Protein AF-0000000068648979 (afdb_homodimer)

InterPro domains:
  IPR001090 Ephrin, ligand binding domain [PF01404] (12-189)
  IPR001090 Ephrin, ligand binding domain [PS51550] (11-194)
  IPR001090 Ephrin, ligand binding domain [SM00615] (11-189)
  IPR001426 Tyrosine-protein kinase, receptor class V, conserved site [PS00790] (170-190)
  IPR001426 Tyrosine-protein kinase, receptor class V, conserved site [PS00791] (233-253)
  IPR008979 Galactose-binding-like domain superfamily [SSF49785] (12-187)
  IPR050449 Ephrin receptor tyrosine kinases [PTHR46877] (9-258)
  IPR061283 Ephrin, cysteine rich domain [PF25599] (190-248)

Nearest PDB structures (foldseek):
  7s7k-assembly1_A  TM=9.067E-01  e=2.782E-38  Mus musculus
  4m4r-assembly3_E  TM=9.463E-01  e=8.705E-34  Homo sapiens
  2x11-assembly1_A  TM=9.143E-01  e=2.874E-29  Homo sapiens
  3mx0-assembly2_C  TM=9.152E-01  e=5.006E-28  Homo sapiens
  8tv5-assembly1_F  TM=8.967E-01  e=1.321E-27  Homo sapiens

Secondary structure (DSSP, 8-state):
------SGGGEEEEEE-TT--S----EEESTTSSEEEEEE-TT--EEEEEEEE-TTSSS--EEEE---EE-TT-SSEEEEEEEEEB-GGGSTT--S--BSEEEEEEEEESSPPPTTS-HHHHHTS-PEEEEEEE-S--B-TTTTTT-----EEEEEEE----SSEEEEEEEESSBEEEEEEEEEEEEEEPPEEETTEEE--EE--SSTT--EEEE-EEPTTEEEEEEEEEEEE-TTS-EEEEEEEEEEPTTEEEETTTEEEE-------/------SGGGEEEEEE-TT--S----EEESTTSSEEEEEE-TT--EEEEEEEE-TTSSS--EEEE---EE-TT-SSEEEEEEEEEB-GGGSTT-SS--BSEEEEEEEEESSPPPTTS-HHHHHTS-PEEEEEEE-S--B-TT--TT-----EEEEEEE----SSEEEEEEEESSBEEEEEEEEEEEEEEPPEEETTEEE--EE--SSTT--EEEE-EEPTTEEEEEEEEEEEE-TTS-EEEEEEEEEEPTTEEEETTTEEEE-------

Foldseek 3Di:
DPCPDPLVPWKDWQDKQLQAQDDQPKDKPPPLAKDWDWDQDLVGHTGIWIWGAPQLDEFAKMKIKGWWTFPVPAQKKKKKWKKAFADPVQDPPRVYDEDQKKWKWKAADQDTDPPVPDPVCVVPGPTDTQDIDGFPDHAHVPPPVVRNRPMGIDMTMAGRHDHRTMMMMMIDRHTGMMTNMMIMMFTWAPWDAAQQWIWHIGGEDNDQADWDKTFTDHHPQKDWDFDDFIWIQGNSRDTDDTGGHIDGHPQWDDDPRHDTHGPPPPPPD/DPCPDDLVPWKDWQDKQLQAQDDQPKDKPPPLAKDWDWDADLVGHTGIWIWGAPQQDEFAKMKIKGWWTFPVPAQKKKKKWKKAFADPVQDPPRVYDEDQKKWKWKAADQDTDDPVPDPVCVVPGPTDTQDIDGFPDHAHPPPPVPRNRPMGIDMTMAGRHDHRTMMMMMIDRHTGMMTNMMIMIFTWAPWDAAQQWIWHIGGEDNDQADWDKTFTDHHPQKDWDFDDFIWIQGNSRDTDDTGGHIDGHPQWDDDPRHDTHGPPPPPPD

Radius of gyration: 28.58 Å; Cα contacts (8 Å, |Δi|>4): 1339; chains: 2; bounding box: 66×100×92 Å

Structure (mmCIF, N/CA/C/O backbone):
data_AF-0000000068648979-model_v1
#
loop_
_entity.id
_entity.type
_entity.pdbx_description
1 polymer 'receptor protein-tyrosine kinase'
#
loop_
_atom_site.group_PDB
_atom_site.id
_atom_site.type_symbol
_atom_site.label_atom_id
_atom_site.label_alt_id
_atom_site.label_comp_id
_atom_site.label_asym_id
_atom_site.label_entity_id
_atom_site.label_seq_id
_atom_site.pdbx_PDB_ins_code
_atom_site.Cartn_x
_atom_site.Cartn_y
_atom_site.Cartn_z
_atom_site.occupancy
_atom_site.B_iso_or_equiv
_atom_site.auth_seq_id
_atom_site.auth_comp_id
_atom_site.auth_asym_id
_atom_site.auth_atom_id
_atom_site.pdbx_PDB_model_num
ATOM 1 N N . MET A 1 1 ? -7.938 28.188 -10.445 1 19.92 1 MET A N 1
ATOM 2 C CA . MET A 1 1 ? -6.633 27.812 -10.969 1 19.92 1 MET A CA 1
ATOM 3 C C . MET A 1 1 ? -5.914 26.875 -10 1 19.92 1 MET A C 1
ATOM 5 O O . MET A 1 1 ? -5.215 27.328 -9.094 1 19.92 1 MET A O 1
ATOM 9 N N . GLU A 1 2 ? -6.543 25.938 -9.367 1 26.5 2 GLU A N 1
ATOM 10 C CA . GLU A 1 2 ? -6.125 24.953 -8.367 1 26.5 2 GLU A CA 1
ATOM 11 C C . GLU A 1 2 ? -4.828 24.266 -8.781 1 26.5 2 GLU A C 1
ATOM 13 O O . GLU A 1 2 ? -4.734 23.719 -9.883 1 26.5 2 GLU A O 1
ATOM 18 N N . LEU A 1 3 ? -3.648 24.703 -8.344 1 27.62 3 LEU A N 1
ATOM 19 C CA . LEU A 1 3 ? -2.305 24.312 -8.742 1 27.62 3 LEU A CA 1
ATOM 20 C C . LEU A 1 3 ? -2.18 22.781 -8.789 1 27.62 3 LEU A C 1
ATOM 22 O O . LEU A 1 3 ? -2.277 22.125 -7.758 1 27.62 3 LEU A O 1
ATOM 26 N N . THR A 1 4 ? -2.705 22.047 -9.688 1 34.66 4 THR A N 1
ATOM 27 C CA . THR A 1 4 ? -2.322 20.734 -10.18 1 34.66 4 THR A CA 1
ATOM 28 C C . THR A 1 4 ? -0.805 20.578 -10.18 1 34.66 4 THR A C 1
ATOM 30 O O . THR A 1 4 ? -0.153 20.781 -11.203 1 34.66 4 THR A O 1
ATOM 33 N N . ILE A 1 5 ? -0.007 21.172 -9.391 1 35.19 5 ILE A N 1
ATOM 34 C CA . ILE A 1 5 ? 1.451 21.156 -9.344 1 35.19 5 ILE A CA 1
ATOM 35 C C . ILE A 1 5 ? 1.965 19.766 -9.656 1 35.19 5 ILE A C 1
ATOM 37 O O . ILE A 1 5 ? 1.222 18.781 -9.547 1 35.19 5 ILE A O 1
ATOM 41 N N . SER A 1 6 ? 3.518 19.328 -9.312 1 39.69 6 SER A N 1
ATOM 42 C CA . SER A 1 6 ? 4.711 18.625 -9.766 1 39.69 6 SER A CA 1
ATOM 43 C C . SER A 1 6 ? 4.621 17.125 -9.453 1 39.69 6 SER A C 1
ATOM 45 O O . SER A 1 6 ? 4.922 16.703 -8.336 1 39.69 6 SER A O 1
ATOM 47 N N . ASP A 1 7 ? 3.697 16.469 -9.703 1 45.94 7 ASP A N 1
ATOM 48 C CA . ASP A 1 7 ? 3.867 15.031 -9.578 1 45.94 7 ASP A CA 1
ATOM 49 C C . ASP A 1 7 ? 5.32 14.625 -9.828 1 45.94 7 ASP A C 1
ATOM 51 O O . ASP A 1 7 ? 5.844 13.727 -9.164 1 45.94 7 ASP A O 1
ATOM 55 N N . VAL A 1 8 ? 5.953 15.117 -10.945 1 50.81 8 VAL A N 1
ATOM 56 C CA . VAL A 1 8 ? 7.285 14.773 -11.438 1 50.81 8 VAL A CA 1
ATOM 57 C C . VAL A 1 8 ? 8.328 15.102 -10.367 1 50.81 8 VAL A C 1
ATOM 59 O O . VAL A 1 8 ? 9.312 14.383 -10.211 1 50.81 8 VAL A O 1
ATOM 62 N N . LYS A 1 9 ? 7.957 16.156 -9.406 1 61.62 9 LYS A N 1
ATOM 63 C CA . LYS A 1 9 ? 9.023 16.734 -8.586 1 61.62 9 LYS A CA 1
ATOM 64 C C . LYS A 1 9 ? 9.172 15.984 -7.27 1 61.62 9 LYS A C 1
ATOM 66 O O . LYS A 1 9 ? 10.195 16.109 -6.59 1 61.62 9 LYS A O 1
ATOM 71 N N . ALA A 1 10 ? 8.43 14.844 -7.137 1 87.62 10 ALA A N 1
ATOM 72 C CA . ALA A 1 10 ? 8.547 14.281 -5.793 1 87.62 10 ALA A CA 1
ATOM 73 C C . ALA A 1 10 ? 9.32 12.969 -5.82 1 87.62 10 ALA A C 1
ATOM 75 O O . ALA A 1 10 ? 9.773 12.484 -4.777 1 87.62 10 ALA A O 1
ATOM 76 N N . LYS A 1 11 ? 9.641 12.586 -7.035 1 95.06 11 LYS A N 1
ATOM 77 C CA . LYS A 1 11 ? 10.297 11.281 -7.082 1 95.06 11 LYS A CA 1
ATOM 78 C C . LYS A 1 11 ? 11.758 11.414 -7.5 1 95.06 11 LYS A C 1
ATOM 80 O O . LYS A 1 11 ? 12.078 12.172 -8.422 1 95.06 11 LYS A O 1
ATOM 85 N N . GLU A 1 12 ? 12.602 10.773 -6.801 1 96.38 12 GLU A N 1
ATOM 86 C CA . GLU A 1 12 ? 14.008 10.672 -7.18 1 96.38 12 GLU A CA 1
ATOM 87 C C . GLU A 1 12 ? 14.398 9.227 -7.453 1 96.38 12 GLU A C 1
ATOM 89 O O . GLU A 1 12 ? 14.336 8.375 -6.562 1 96.38 12 GLU A O 1
ATOM 94 N N . THR A 1 13 ? 14.859 8.992 -8.633 1 97.69 13 THR A N 1
ATOM 95 C CA . THR A 1 13 ? 15.219 7.641 -9.055 1 97.69 13 THR A CA 1
ATOM 96 C C . THR A 1 13 ? 16.656 7.324 -8.68 1 97.69 13 THR A C 1
ATOM 98 O O . THR A 1 13 ? 17.562 8.125 -8.93 1 97.69 13 THR A O 1
ATOM 101 N N . VAL A 1 14 ? 16.859 6.148 -8.102 1 97.88 14 VAL A N 1
ATOM 102 C CA . VAL A 1 14 ? 18.219 5.797 -7.68 1 97.88 14 VAL A CA 1
ATOM 103 C C . VAL A 1 14 ? 18.719 4.605 -8.492 1 97.88 14 VAL A C 1
ATOM 105 O O . VAL A 1 14 ? 19.922 4.312 -8.508 1 97.88 14 VAL A O 1
ATOM 108 N N . MET A 1 15 ? 17.875 3.883 -9.18 1 98 15 MET A N 1
ATOM 109 C CA . MET A 1 15 ? 18.188 2.857 -10.164 1 98 15 MET A CA 1
ATOM 110 C C . MET A 1 15 ? 17.109 2.777 -11.234 1 98 15 MET A C 1
ATOM 112 O O . MET A 1 15 ? 15.914 2.818 -10.922 1 98 15 MET A O 1
ATOM 116 N N . ASP A 1 16 ? 17.531 2.729 -12.492 1 97.62 16 ASP A N 1
ATOM 117 C CA . ASP A 1 16 ? 16.594 2.717 -13.602 1 97.62 16 ASP A CA 1
ATOM 118 C C . ASP A 1 16 ? 17.125 1.91 -14.781 1 97.62 16 ASP A C 1
ATOM 120 O O . ASP A 1 16 ? 18.109 2.307 -15.406 1 97.62 16 ASP A O 1
ATOM 124 N N . THR A 1 17 ? 16.484 0.844 -15.055 1 97.12 17 THR A N 1
ATOM 125 C CA . THR A 1 17 ? 16.938 0.034 -16.172 1 97.12 17 THR A CA 1
ATOM 126 C C . THR A 1 17 ? 15.969 0.132 -17.344 1 97.12 17 THR A C 1
ATOM 128 O O . THR A 1 17 ? 16.078 -0.614 -18.328 1 97.12 17 THR A O 1
ATOM 131 N N . ARG A 1 18 ? 15.016 1.011 -17.422 1 95.31 18 ARG A N 1
ATOM 132 C CA . ARG A 1 18 ? 13.938 1.104 -18.406 1 95.31 18 ARG A CA 1
ATOM 133 C C . ARG A 1 18 ? 14.492 1.393 -19.797 1 95.31 18 ARG A C 1
ATOM 135 O O . ARG A 1 18 ? 13.922 0.969 -20.797 1 95.31 18 ARG A O 1
ATOM 142 N N . THR A 1 19 ? 15.633 2.02 -19.781 1 93.88 19 THR A N 1
ATOM 143 C CA . THR A 1 19 ? 16.188 2.383 -21.078 1 93.88 19 THR A CA 1
ATOM 144 C C . THR A 1 19 ? 17.625 1.865 -21.219 1 93.88 19 THR A C 1
ATOM 146 O O . THR A 1 19 ? 18.375 2.32 -22.078 1 93.88 19 THR A O 1
ATOM 149 N N . ALA A 1 20 ? 17.969 1.005 -20.312 1 94.25 20 ALA A N 1
ATOM 150 C CA . ALA A 1 20 ? 19.344 0.504 -20.344 1 94.25 20 ALA A CA 1
ATOM 151 C C . ALA A 1 20 ? 19.562 -0.419 -21.531 1 94.25 20 ALA A C 1
ATOM 153 O O . ALA A 1 20 ? 18.797 -1.357 -21.75 1 94.25 20 ALA A O 1
ATOM 154 N N . THR A 1 21 ? 20.688 -0.185 -22.266 1 92.5 21 THR A N 1
ATOM 155 C CA . THR A 1 21 ? 21.016 -1.008 -23.438 1 92.5 21 THR A CA 1
ATOM 156 C C . THR A 1 21 ? 22.297 -1.787 -23.203 1 92.5 21 THR A C 1
ATOM 158 O O . THR A 1 21 ? 22.562 -2.771 -23.891 1 92.5 21 THR A O 1
ATOM 161 N N . ALA A 1 22 ? 23.109 -1.274 -22.344 1 92.69 22 ALA A N 1
ATOM 162 C CA . ALA A 1 22 ? 24.344 -1.974 -21.984 1 92.69 22 ALA A CA 1
ATOM 163 C C . ALA A 1 22 ? 24.078 -3.018 -20.906 1 92.69 22 ALA A C 1
ATOM 165 O O . ALA A 1 22 ? 23.016 -3.025 -20.281 1 92.69 22 ALA A O 1
ATOM 166 N N . GLU A 1 23 ? 25.047 -3.82 -20.719 1 94.56 23 GLU A N 1
ATOM 167 C CA . GLU A 1 23 ? 24.922 -4.848 -19.688 1 94.56 23 GLU A CA 1
ATOM 168 C C . GLU A 1 23 ? 24.656 -4.234 -18.328 1 94.56 23 GLU A C 1
ATOM 170 O O . GLU A 1 23 ? 25.297 -3.252 -17.938 1 94.56 23 GLU A O 1
ATOM 175 N N . LEU A 1 24 ? 23.766 -4.844 -17.594 1 94.94 24 LEU A N 1
ATOM 176 C CA . LEU A 1 24 ? 23.328 -4.293 -16.312 1 94.94 24 LEU A CA 1
ATOM 177 C C . LEU A 1 24 ? 24.297 -4.684 -15.195 1 94.94 24 LEU A C 1
ATOM 179 O O . LEU A 1 24 ? 24.344 -4.035 -14.148 1 94.94 24 LEU A O 1
ATOM 183 N N . GLY A 1 25 ? 25.031 -5.793 -15.383 1 91.44 25 GLY A N 1
ATOM 184 C CA . GLY A 1 25 ? 26.031 -6.199 -14.422 1 91.44 25 GLY A CA 1
ATOM 185 C C . GLY A 1 25 ? 25.453 -6.902 -13.211 1 91.44 25 GLY A C 1
ATOM 186 O O . GLY A 1 25 ? 26.047 -6.879 -12.125 1 91.44 25 GLY A O 1
ATOM 187 N N . TRP A 1 26 ? 24.266 -7.469 -13.344 1 94.06 26 TRP A N 1
ATOM 188 C CA . TRP A 1 26 ? 23.672 -8.188 -12.227 1 94.06 26 TRP A CA 1
ATOM 189 C C . TRP A 1 26 ? 24.25 -9.594 -12.102 1 94.06 26 TRP A C 1
ATOM 191 O O . TRP A 1 26 ? 24.953 -10.062 -13 1 94.06 26 TRP A O 1
ATOM 201 N N . ILE A 1 27 ? 24.031 -10.211 -10.922 1 91.62 27 ILE A N 1
ATOM 202 C CA . ILE A 1 27 ? 24.578 -11.539 -10.648 1 91.62 27 ILE A CA 1
ATOM 203 C C . ILE A 1 27 ? 23.453 -12.57 -10.641 1 91.62 27 ILE A C 1
ATOM 205 O O . ILE A 1 27 ? 22.469 -12.422 -9.914 1 91.62 27 ILE A O 1
ATOM 209 N N . ALA A 1 28 ? 23.656 -13.5 -11.469 1 92.62 28 ALA A N 1
ATOM 210 C CA . ALA A 1 28 ? 22.703 -14.617 -11.5 1 92.62 28 ALA A CA 1
ATOM 211 C C . ALA A 1 28 ? 23.297 -15.859 -10.859 1 92.62 28 ALA A C 1
ATOM 213 O O . ALA A 1 28 ? 24.469 -16.172 -11.055 1 92.62 28 ALA A O 1
ATOM 214 N N . TYR A 1 29 ? 22.484 -16.609 -10.016 1 89.31 29 TYR A N 1
ATOM 215 C CA . TYR A 1 29 ? 22.906 -17.891 -9.469 1 89.31 29 TYR A CA 1
ATOM 216 C C . TYR A 1 29 ? 21.734 -18.859 -9.336 1 89.31 29 TYR A C 1
ATOM 218 O O . TYR A 1 29 ? 20.719 -18.516 -8.742 1 89.31 29 TYR A O 1
ATOM 226 N N . PRO A 1 30 ? 21.859 -20.047 -9.781 1 90.19 30 PRO A N 1
ATOM 227 C CA . PRO A 1 30 ? 23 -20.5 -10.594 1 90.19 30 PRO A CA 1
ATOM 228 C C . PRO A 1 30 ? 23.141 -19.734 -11.898 1 90.19 30 PRO A C 1
ATOM 230 O O . PRO A 1 30 ? 22.219 -19.016 -12.305 1 90.19 30 PRO A O 1
ATOM 233 N N . ALA A 1 31 ? 24.328 -19.875 -12.586 1 87.81 31 ALA A N 1
ATOM 234 C CA . ALA A 1 31 ? 24.641 -19.125 -13.805 1 87.81 31 ALA A CA 1
ATOM 235 C C . ALA A 1 31 ? 23.656 -19.484 -14.922 1 87.81 31 ALA A C 1
ATOM 237 O O . ALA A 1 31 ? 23.422 -18.688 -15.836 1 87.81 31 ALA A O 1
ATOM 238 N N . SER A 1 32 ? 23.094 -20.609 -14.836 1 89.5 32 SER A N 1
ATOM 239 C CA . SER A 1 32 ? 22.172 -21.078 -15.867 1 89.5 32 SER A CA 1
ATOM 240 C C . SER A 1 32 ? 20.75 -20.625 -15.578 1 89.5 32 SER A C 1
ATOM 242 O O . SER A 1 32 ? 19.828 -20.906 -16.359 1 89.5 32 SER A O 1
ATOM 244 N N . GLY A 1 33 ? 20.531 -19.953 -14.469 1 93.31 33 GLY A N 1
ATOM 245 C CA . GLY A 1 33 ? 19.188 -19.516 -14.133 1 93.31 33 GLY A CA 1
ATOM 246 C C . GLY A 1 33 ? 18.719 -18.344 -14.961 1 93.31 33 GLY A C 1
ATOM 247 O O . GLY A 1 33 ? 18.188 -18.531 -16.062 1 93.31 33 GLY A O 1
ATOM 248 N N . TRP A 1 34 ? 18.969 -17.172 -14.445 1 96.38 34 TRP A N 1
ATOM 249 C CA . TRP A 1 34 ? 18.594 -15.953 -15.156 1 96.38 34 TRP A CA 1
ATOM 250 C C . TRP A 1 34 ? 19.594 -15.609 -16.234 1 96.38 34 TRP A C 1
ATOM 252 O O . TRP A 1 34 ? 20.812 -15.727 -16.031 1 96.38 34 TRP A O 1
ATOM 262 N N . GLU A 1 35 ? 19.109 -15.227 -17.406 1 96.69 35 GLU A N 1
ATOM 263 C CA . GLU A 1 35 ? 19.969 -14.828 -18.516 1 96.69 35 GLU A CA 1
ATOM 264 C C . GLU A 1 35 ? 19.688 -13.398 -18.953 1 96.69 35 GLU A C 1
ATOM 266 O O . GLU A 1 35 ? 18.516 -12.992 -19.047 1 96.69 35 GLU A O 1
ATOM 271 N N . GLU A 1 36 ? 20.734 -12.703 -19.141 1 96.5 36 GLU A N 1
ATOM 272 C CA . GLU A 1 36 ? 20.578 -11.352 -19.672 1 96.5 36 GLU A CA 1
ATOM 273 C C . GLU A 1 36 ? 20.438 -11.375 -21.203 1 96.5 36 GLU A C 1
ATOM 275 O O . GLU A 1 36 ? 21.25 -12.008 -21.891 1 96.5 36 GLU A O 1
ATOM 280 N N . VAL A 1 37 ? 19.516 -10.695 -21.766 1 95.25 37 VAL A N 1
ATOM 281 C CA . VAL A 1 37 ? 19.266 -10.719 -23.203 1 95.25 37 VAL A CA 1
ATOM 282 C C . VAL A 1 37 ? 18.859 -9.328 -23.672 1 95.25 37 VAL A C 1
ATOM 284 O O . VAL A 1 37 ? 18.438 -8.492 -22.875 1 95.25 37 VAL A O 1
ATOM 287 N N . SER A 1 38 ? 19.125 -9.133 -24.938 1 92.94 38 SER A N 1
ATOM 288 C CA . SER A 1 38 ? 18.578 -7.926 -25.578 1 92.94 38 SER A CA 1
ATOM 289 C C . SER A 1 38 ? 17.109 -8.094 -25.906 1 92.94 38 SER A C 1
ATOM 291 O O . SER A 1 38 ? 16.719 -9.078 -26.547 1 92.94 38 SER A O 1
ATOM 293 N N . GLY A 1 39 ? 16.344 -7.199 -25.375 1 89.25 39 GLY A N 1
ATOM 294 C CA . GLY A 1 39 ? 14.914 -7.223 -25.656 1 89.25 39 GLY A CA 1
ATOM 295 C C . GLY A 1 39 ? 14.367 -5.875 -26.078 1 89.25 39 GLY A C 1
ATOM 296 O O . GLY A 1 39 ? 15.117 -5.012 -26.547 1 89.25 39 GLY A O 1
ATOM 297 N N . TYR A 1 40 ? 12.984 -5.852 -26.078 1 85 40 TYR A N 1
ATOM 298 C CA . TYR A 1 40 ? 12.312 -4.629 -26.5 1 85 40 TYR A CA 1
ATOM 299 C C . TYR A 1 40 ? 11.312 -4.16 -25.453 1 85 40 TYR A C 1
ATOM 301 O O . TYR A 1 40 ? 10.648 -4.98 -24.812 1 85 40 TYR A O 1
ATOM 309 N N . ASP A 1 41 ? 11.258 -2.906 -25.328 1 83.12 41 ASP A N 1
ATOM 310 C CA . ASP A 1 41 ? 10.195 -2.369 -24.484 1 83.12 41 ASP A CA 1
ATOM 311 C C . ASP A 1 41 ? 8.883 -2.258 -25.25 1 83.12 41 ASP A C 1
ATOM 313 O O . ASP A 1 41 ? 8.773 -2.754 -26.375 1 83.12 41 ASP A O 1
ATOM 317 N N . GLU A 1 42 ? 7.84 -1.733 -24.625 1 77.38 42 GLU A N 1
ATOM 318 C CA . GLU A 1 42 ? 6.512 -1.638 -25.219 1 77.38 42 GLU A CA 1
ATOM 319 C C . GLU A 1 42 ? 6.535 -0.775 -26.469 1 77.38 42 GLU A C 1
ATOM 321 O O . GLU A 1 42 ? 5.652 -0.893 -27.328 1 77.38 42 GLU A O 1
ATOM 326 N N . ASN A 1 43 ? 7.523 0.102 -26.609 1 81.5 43 ASN A N 1
ATOM 327 C CA . ASN A 1 43 ? 7.672 0.967 -27.781 1 81.5 43 ASN A CA 1
ATOM 328 C C . ASN A 1 43 ? 8.68 0.398 -28.781 1 81.5 43 ASN A C 1
ATOM 330 O O . ASN A 1 43 ? 9.133 1.105 -29.672 1 81.5 43 ASN A O 1
ATOM 334 N N . LEU A 1 44 ? 9.148 -0.712 -28.562 1 83.81 44 LEU A N 1
ATOM 335 C CA . LEU A 1 44 ? 10.039 -1.461 -29.438 1 83.81 44 LEU A CA 1
ATOM 336 C C . LEU A 1 44 ? 11.453 -0.878 -29.406 1 83.81 44 LEU A C 1
ATOM 338 O O . LEU A 1 44 ? 12.203 -1.01 -30.375 1 83.81 44 LEU A O 1
ATOM 342 N N . ASN A 1 45 ? 11.703 -0.208 -28.375 1 89.31 45 ASN A N 1
ATOM 343 C CA . ASN A 1 45 ? 13.086 0.188 -28.141 1 89.31 45 ASN A CA 1
ATOM 344 C C . ASN A 1 45 ? 13.914 -0.958 -27.562 1 89.31 45 ASN A C 1
ATOM 346 O O . ASN A 1 45 ? 13.422 -1.716 -26.719 1 89.31 45 ASN A O 1
ATOM 350 N N . THR A 1 46 ? 15.078 -0.987 -28.047 1 91.81 46 THR A N 1
ATOM 351 C CA . THR A 1 46 ? 15.969 -2.027 -27.531 1 91.81 46 THR A CA 1
ATOM 352 C C . THR A 1 46 ? 16.359 -1.73 -26.094 1 91.81 46 THR A C 1
ATOM 354 O O . THR A 1 46 ? 16.781 -0.615 -25.781 1 91.81 46 THR A O 1
ATOM 357 N N . ILE A 1 47 ? 16.188 -2.73 -25.219 1 94.12 47 ILE A N 1
ATOM 358 C CA . ILE A 1 47 ? 16.594 -2.617 -23.828 1 94.12 47 ILE A CA 1
ATOM 359 C C . ILE A 1 47 ? 17.234 -3.922 -23.375 1 94.12 47 ILE A C 1
ATOM 361 O O . ILE A 1 47 ? 17.125 -4.949 -24.047 1 94.12 47 ILE A O 1
ATOM 365 N N . ARG A 1 48 ? 18 -3.863 -22.359 1 95.69 48 ARG A N 1
ATOM 366 C CA . ARG A 1 48 ? 18.562 -5.062 -21.734 1 95.69 48 ARG A CA 1
ATOM 367 C C . ARG A 1 48 ? 17.594 -5.648 -20.719 1 95.69 48 ARG A C 1
ATOM 369 O O . ARG A 1 48 ? 17.031 -4.922 -19.891 1 95.69 48 ARG A O 1
ATOM 376 N N . THR A 1 49 ? 17.312 -6.91 -20.797 1 95.69 49 THR A N 1
ATOM 377 C CA . THR A 1 49 ? 16.344 -7.574 -19.938 1 95.69 49 THR A CA 1
ATOM 378 C C . THR A 1 49 ? 16.938 -8.859 -19.359 1 95.69 49 THR A C 1
ATOM 380 O O . THR A 1 49 ? 18 -9.32 -19.797 1 95.69 49 THR A O 1
ATOM 383 N N . TYR A 1 50 ? 16.375 -9.367 -18.312 1 97.25 50 TYR A N 1
ATOM 384 C CA . TYR A 1 50 ? 16.688 -10.695 -17.797 1 97.25 50 TYR A CA 1
ATOM 385 C C . TYR A 1 50 ? 15.523 -11.648 -18 1 97.25 50 TYR A C 1
ATOM 387 O O . TYR A 1 50 ? 14.359 -11.258 -17.844 1 97.25 50 TYR A O 1
ATOM 395 N N . GLN A 1 51 ? 15.828 -12.852 -18.359 1 96.75 51 GLN A N 1
ATOM 396 C CA . GLN A 1 51 ? 14.789 -13.852 -18.562 1 96.75 51 GLN A CA 1
ATOM 397 C C . GLN A 1 51 ? 15.156 -15.18 -17.906 1 96.75 51 GLN A C 1
ATOM 399 O O . GLN A 1 51 ? 16.344 -15.469 -17.703 1 96.75 51 GLN A O 1
ATOM 404 N N . VAL A 1 52 ? 14.18 -15.922 -17.5 1 95.94 52 VAL A N 1
ATOM 405 C CA . VAL A 1 52 ? 14.344 -17.25 -16.938 1 95.94 52 VAL A CA 1
ATOM 406 C C . VAL A 1 52 ? 13.188 -18.141 -17.375 1 95.94 52 VAL A C 1
ATOM 408 O O . VAL A 1 52 ? 12.047 -17.688 -17.469 1 95.94 52 VAL A O 1
ATOM 411 N N . CYS A 1 53 ? 13.516 -19.391 -17.812 1 91.25 53 CYS A N 1
ATOM 412 C CA . CYS A 1 53 ? 12.5 -20.375 -18.188 1 91.25 53 CYS A CA 1
ATOM 413 C C . CYS A 1 53 ? 13.031 -21.797 -18.062 1 91.25 53 CYS A C 1
ATOM 415 O O . CYS A 1 53 ? 13.258 -22.469 -19.062 1 91.25 53 CYS A O 1
ATOM 417 N N . ASN A 1 54 ? 13.18 -22.219 -16.812 1 89.19 54 ASN A N 1
ATOM 418 C CA . ASN A 1 54 ? 13.703 -23.547 -16.562 1 89.19 54 ASN A CA 1
ATOM 419 C C . ASN A 1 54 ? 12.625 -24.484 -16.016 1 89.19 54 ASN A C 1
ATOM 421 O O . ASN A 1 54 ? 12.875 -25.25 -15.086 1 89.19 54 ASN A O 1
ATOM 425 N N . VAL A 1 55 ? 11.516 -24.406 -16.562 1 85.75 55 VAL A N 1
ATOM 426 C CA . VAL A 1 55 ? 10.336 -25.062 -16 1 85.75 55 VAL A CA 1
ATOM 427 C C . VAL A 1 55 ? 10.398 -26.562 -16.281 1 85.75 55 VAL A C 1
ATOM 429 O O . VAL A 1 55 ? 9.656 -27.344 -15.68 1 85.75 55 VAL A O 1
ATOM 432 N N . PHE A 1 56 ? 11.25 -27.047 -17.172 1 83.25 56 PHE A N 1
ATOM 433 C CA . PHE A 1 56 ? 11.328 -28.469 -17.531 1 83.25 56 PHE A CA 1
ATOM 434 C C . PHE A 1 56 ? 12.258 -29.219 -16.578 1 83.25 56 PHE A C 1
ATOM 436 O O . PHE A 1 56 ? 12.297 -30.438 -16.578 1 83.25 56 PHE A O 1
ATOM 443 N N . GLU A 1 57 ? 12.969 -28.469 -15.773 1 81.69 57 GLU A N 1
ATOM 444 C CA . GLU A 1 57 ? 13.828 -29.047 -14.75 1 81.69 57 GLU A CA 1
ATOM 445 C C . GLU A 1 57 ? 13.188 -28.953 -13.367 1 81.69 57 GLU A C 1
ATOM 447 O O . GLU A 1 57 ? 12.555 -27.938 -13.047 1 81.69 57 GLU A O 1
ATOM 452 N N . PRO A 1 58 ? 13.289 -30 -12.57 1 77.06 58 PRO A N 1
ATOM 453 C CA . PRO A 1 58 ? 12.672 -29.969 -11.242 1 77.06 58 PRO A CA 1
ATOM 454 C C . PRO A 1 58 ? 13.422 -29.078 -10.258 1 77.06 58 PRO A C 1
ATOM 456 O O . PRO A 1 58 ? 14.578 -28.734 -10.5 1 77.06 58 PRO A O 1
ATOM 459 N N . SER A 1 59 ? 12.789 -28.625 -9.172 1 80.38 59 SER A N 1
ATOM 460 C CA . SER A 1 59 ? 13.383 -27.938 -8.023 1 80.38 59 SER A CA 1
ATOM 461 C C . SER A 1 59 ? 14.07 -26.656 -8.445 1 80.38 59 SER A C 1
ATOM 463 O O . SER A 1 59 ? 15.227 -26.422 -8.102 1 80.38 59 SER A O 1
ATOM 465 N N . GLN A 1 60 ? 13.375 -25.875 -9.164 1 87.81 60 GLN A N 1
ATOM 466 C CA . GLN A 1 60 ? 13.914 -24.609 -9.617 1 87.81 60 GLN A CA 1
ATOM 467 C C . GLN A 1 60 ? 14.133 -23.656 -8.438 1 87.81 60 GLN A C 1
ATOM 469 O O . GLN A 1 60 ? 13.312 -23.594 -7.523 1 87.81 60 GLN A O 1
ATOM 474 N N . ASN A 1 61 ? 15.188 -23.016 -8.352 1 90.88 61 ASN A N 1
ATOM 475 C CA . ASN A 1 61 ? 15.578 -21.984 -7.406 1 90.88 61 ASN A CA 1
ATOM 476 C C . ASN A 1 61 ? 16.625 -21.047 -8 1 90.88 61 ASN A C 1
ATOM 478 O O . ASN A 1 61 ? 17.812 -21.172 -7.73 1 90.88 61 ASN A O 1
ATOM 482 N N . ASN A 1 62 ? 16.203 -20.078 -8.797 1 94.19 62 ASN A N 1
ATOM 483 C CA . ASN A 1 62 ? 17.078 -19.188 -9.547 1 94.19 62 ASN A CA 1
ATOM 484 C C . ASN A 1 62 ? 17.062 -17.766 -8.977 1 94.19 62 ASN A C 1
ATOM 486 O O . ASN A 1 62 ? 16 -17.188 -8.75 1 94.19 62 ASN A O 1
ATOM 490 N N . TRP A 1 63 ? 18.234 -17.281 -8.742 1 94.56 63 TRP A N 1
ATOM 491 C CA . TRP A 1 63 ? 18.359 -15.977 -8.094 1 94.56 63 TRP A CA 1
ATOM 492 C C . TRP A 1 63 ? 18.984 -14.961 -9.039 1 94.56 63 TRP A C 1
ATOM 494 O O . TRP A 1 63 ? 19.875 -15.297 -9.828 1 94.56 63 TRP A O 1
ATOM 504 N N . LEU A 1 64 ? 18.562 -13.766 -8.984 1 95.75 64 LEU A N 1
ATOM 505 C CA . LEU A 1 64 ? 19.109 -12.617 -9.695 1 95.75 64 LEU A CA 1
ATOM 506 C C . LEU A 1 64 ? 19.328 -11.438 -8.75 1 95.75 64 LEU A C 1
ATOM 508 O O . LEU A 1 64 ? 18.375 -10.953 -8.141 1 95.75 64 LEU A O 1
ATOM 512 N N . LEU A 1 65 ? 20.562 -10.992 -8.609 1 94.94 65 LEU A N 1
ATOM 513 C CA . LEU A 1 65 ? 20.922 -9.914 -7.688 1 94.94 65 LEU A CA 1
ATOM 514 C C . LEU A 1 65 ? 21.344 -8.664 -8.453 1 94.94 65 LEU A C 1
ATOM 516 O O . LEU A 1 65 ? 22.156 -8.734 -9.375 1 94.94 65 LEU A O 1
ATOM 520 N N . THR A 1 66 ? 20.797 -7.551 -8.094 1 96.38 66 THR A N 1
ATOM 521 C CA . THR A 1 66 ? 21.188 -6.289 -8.719 1 96.38 66 THR A CA 1
ATOM 522 C C . THR A 1 66 ? 22.547 -5.828 -8.227 1 96.38 66 THR A C 1
ATOM 524 O O . THR A 1 66 ? 23.172 -6.488 -7.387 1 96.38 66 THR A O 1
ATOM 527 N N . THR A 1 67 ? 22.984 -4.703 -8.812 1 95.06 67 THR A N 1
ATOM 528 C CA . THR A 1 67 ? 24.125 -3.996 -8.234 1 95.06 67 THR A CA 1
ATOM 529 C C . THR A 1 67 ? 23.688 -3.197 -7.004 1 95.06 67 THR A C 1
ATOM 531 O O . THR A 1 67 ? 22.5 -3.113 -6.695 1 95.06 67 THR A O 1
ATOM 534 N N . PHE A 1 68 ? 24.781 -2.736 -6.297 1 96 68 PHE A N 1
ATOM 535 C CA . PHE A 1 68 ? 24.531 -1.947 -5.098 1 96 68 PHE A CA 1
ATOM 536 C C . PHE A 1 68 ? 23.75 -0.687 -5.43 1 96 68 PHE A C 1
ATOM 538 O O . PHE A 1 68 ? 24.062 0.019 -6.387 1 96 68 PHE A O 1
ATOM 545 N N . ILE A 1 69 ? 22.672 -0.412 -4.711 1 97.88 69 ILE A N 1
ATOM 546 C CA . ILE A 1 69 ? 21.844 0.779 -4.863 1 97.88 69 ILE A CA 1
ATOM 547 C C . ILE A 1 69 ? 22.031 1.695 -3.656 1 97.88 69 ILE A C 1
ATOM 549 O O . ILE A 1 69 ? 21.734 1.309 -2.523 1 97.88 69 ILE A O 1
ATOM 553 N N . ASP A 1 70 ? 22.484 2.852 -3.885 1 97.88 70 ASP A N 1
ATOM 554 C CA . ASP A 1 70 ? 22.594 3.863 -2.838 1 97.88 70 ASP A CA 1
ATOM 555 C C . ASP A 1 70 ? 21.234 4.457 -2.492 1 97.88 70 ASP A C 1
ATOM 557 O O . ASP A 1 70 ? 20.531 4.969 -3.369 1 97.88 70 ASP A O 1
ATOM 561 N N . ARG A 1 71 ? 20.844 4.336 -1.269 1 96.5 71 ARG A N 1
ATOM 562 C CA . ARG A 1 71 ? 19.5 4.797 -0.935 1 96.5 71 ARG A CA 1
ATOM 563 C C . ARG A 1 71 ? 19.438 6.32 -0.875 1 96.5 71 ARG A C 1
ATOM 565 O O . ARG A 1 71 ? 18.359 6.902 -0.812 1 96.5 71 ARG A O 1
ATOM 572 N N . ARG A 1 72 ? 20.625 7.02 -0.79 1 95.56 72 ARG A N 1
ATOM 573 C CA . ARG A 1 72 ? 20.688 8.477 -0.8 1 95.56 72 ARG A CA 1
ATOM 574 C C . ARG A 1 72 ? 19.844 9.078 0.317 1 95.56 72 ARG A C 1
ATOM 576 O O . ARG A 1 72 ? 19.078 10.008 0.086 1 95.56 72 ARG A O 1
ATOM 583 N N . GLY A 1 73 ? 19.875 8.406 1.555 1 95.06 73 GLY A N 1
ATOM 584 C CA . GLY A 1 73 ? 19.25 8.945 2.746 1 95.06 73 GLY A CA 1
ATOM 585 C C . GLY A 1 73 ? 17.781 8.578 2.855 1 95.06 73 GLY A C 1
ATOM 586 O O . GLY A 1 73 ? 17.125 8.891 3.852 1 95.06 73 GLY A O 1
ATOM 587 N N . ALA A 1 74 ? 17.234 7.906 1.825 1 96.81 74 ALA A N 1
ATOM 588 C CA . ALA A 1 74 ? 15.812 7.535 1.853 1 96.81 74 ALA A CA 1
ATOM 589 C C . ALA A 1 74 ? 15.531 6.562 2.992 1 96.81 74 ALA A C 1
ATOM 591 O O . ALA A 1 74 ? 16.328 5.66 3.264 1 96.81 74 ALA A O 1
ATOM 592 N N . GLN A 1 75 ? 14.375 6.785 3.621 1 96.62 75 GLN A N 1
ATOM 593 C CA . GLN A 1 75 ? 13.953 5.852 4.66 1 96.62 75 GLN A CA 1
ATOM 594 C C . GLN A 1 75 ? 13.055 4.758 4.086 1 96.62 75 GLN A C 1
ATOM 596 O O . GLN A 1 75 ? 12.945 3.674 4.664 1 96.62 75 GLN A O 1
ATOM 601 N N . ARG A 1 76 ? 12.445 5.051 3.07 1 97.19 76 ARG A N 1
ATOM 602 C CA . ARG A 1 76 ? 11.586 4.129 2.336 1 97.19 76 ARG A CA 1
ATOM 603 C C . ARG A 1 76 ? 11.812 4.25 0.833 1 97.19 76 ARG A C 1
ATOM 605 O O . ARG A 1 76 ? 11.977 5.355 0.311 1 97.19 76 ARG A O 1
ATOM 612 N N . VAL A 1 77 ? 11.852 3.125 0.124 1 98.19 77 VAL A N 1
ATOM 613 C CA . VAL A 1 77 ? 12.039 3.154 -1.322 1 98.19 77 VAL A CA 1
ATOM 614 C C . VAL A 1 77 ? 10.914 2.379 -2.008 1 98.19 77 VAL A C 1
ATOM 616 O O . VAL A 1 77 ? 10.211 1.591 -1.366 1 98.19 77 VAL A O 1
ATOM 619 N N . TYR A 1 78 ? 10.742 2.637 -3.238 1 98.19 78 TYR A N 1
ATOM 620 C CA . TYR A 1 78 ? 9.75 2.006 -4.102 1 98.19 78 TYR A CA 1
ATOM 621 C C . TYR A 1 78 ? 10.422 1.291 -5.27 1 98.19 78 TYR A C 1
ATOM 623 O O . TYR A 1 78 ? 11.367 1.811 -5.863 1 98.19 78 TYR A O 1
ATOM 631 N N . VAL A 1 79 ? 9.961 0.097 -5.504 1 98.75 79 VAL A N 1
ATOM 632 C CA . VAL A 1 79 ? 10.492 -0.716 -6.59 1 98.75 79 VAL A CA 1
ATOM 633 C C . VAL A 1 79 ? 9.406 -0.975 -7.629 1 98.75 79 VAL A C 1
ATOM 635 O O . VAL A 1 79 ? 8.422 -1.668 -7.348 1 98.75 79 VAL A O 1
ATOM 638 N N . GLU A 1 80 ? 9.602 -0.386 -8.773 1 98.38 80 GLU A N 1
ATOM 639 C CA . GLU A 1 80 ? 8.711 -0.639 -9.898 1 98.38 80 GLU A CA 1
ATOM 640 C C . GLU A 1 80 ? 9.281 -1.712 -10.82 1 98.38 80 GLU A C 1
ATOM 642 O O . GLU A 1 80 ? 10.383 -1.567 -11.344 1 98.38 80 GLU A O 1
ATOM 647 N N . MET A 1 81 ? 8.547 -2.783 -11.016 1 98.19 81 MET A N 1
ATOM 648 C CA . MET A 1 81 ? 8.977 -3.906 -11.844 1 98.19 81 MET A CA 1
ATOM 649 C C . MET A 1 81 ? 8.062 -4.082 -13.047 1 98.19 81 MET A C 1
ATOM 651 O O . MET A 1 81 ? 6.844 -4.172 -12.898 1 98.19 81 MET A O 1
ATOM 655 N N . ARG A 1 82 ? 8.586 -4.039 -14.172 1 95.94 82 ARG A N 1
ATOM 656 C CA . ARG A 1 82 ? 7.891 -4.406 -15.398 1 95.94 82 ARG A CA 1
ATOM 657 C C . ARG A 1 82 ? 8.336 -5.781 -15.891 1 95.94 82 ARG A C 1
ATOM 659 O O . ARG A 1 82 ? 9.531 -6.035 -16.047 1 95.94 82 ARG A O 1
ATOM 666 N N . PHE A 1 83 ? 7.363 -6.695 -16.109 1 95 83 PHE A N 1
ATOM 667 C CA . PHE A 1 83 ? 7.742 -8.062 -16.438 1 95 83 PHE A CA 1
ATOM 668 C C . PHE A 1 83 ? 6.633 -8.766 -17.203 1 95 83 PHE A C 1
ATOM 670 O O . PHE A 1 83 ? 5.5 -8.281 -17.266 1 9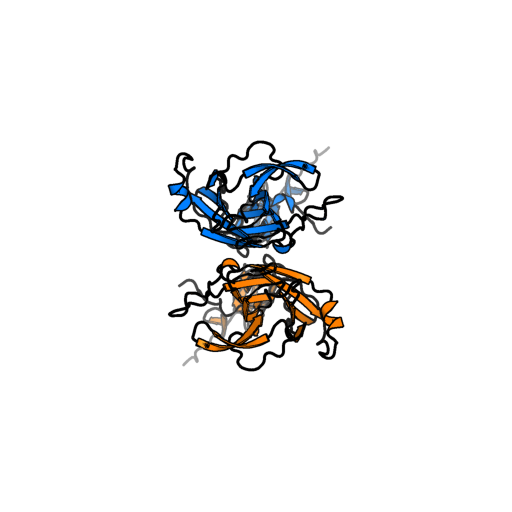5 83 PHE A O 1
ATOM 677 N N . THR A 1 84 ? 7 -9.773 -17.875 1 92.88 84 THR A N 1
ATOM 678 C CA . THR A 1 84 ? 6.066 -10.688 -18.531 1 92.88 84 THR A CA 1
ATOM 679 C C . THR A 1 84 ? 6.195 -12.094 -17.969 1 92.88 84 THR A C 1
ATOM 681 O O . THR A 1 84 ? 7.277 -12.5 -17.531 1 92.88 84 THR A O 1
ATOM 684 N N . VAL A 1 85 ? 5.117 -12.75 -17.891 1 92.75 85 VAL A N 1
ATOM 685 C CA . VAL A 1 85 ? 5.105 -14.133 -17.422 1 92.75 85 VAL A CA 1
ATOM 686 C C . VAL A 1 85 ? 4.293 -15 -18.375 1 92.75 85 VAL A C 1
ATOM 688 O O . VAL A 1 85 ? 3.227 -14.586 -18.844 1 92.75 85 VAL A O 1
ATOM 691 N N . ARG A 1 86 ? 4.781 -16.078 -18.688 1 89.69 86 ARG A N 1
ATOM 692 C CA . ARG A 1 86 ? 4.062 -17.031 -19.547 1 89.69 86 ARG A CA 1
ATOM 693 C C . ARG A 1 86 ? 3.043 -17.828 -18.734 1 89.69 86 ARG A C 1
ATOM 695 O O . ARG A 1 86 ? 3.322 -18.234 -17.609 1 89.69 86 ARG A O 1
ATOM 702 N N . ASP A 1 87 ? 1.984 -18.031 -19.359 1 86.69 87 ASP A N 1
ATOM 703 C CA . ASP A 1 87 ? 0.96 -18.891 -18.766 1 86.69 87 ASP A CA 1
ATOM 704 C C . ASP A 1 87 ? 1.423 -20.344 -18.719 1 86.69 87 ASP A C 1
ATOM 706 O O . ASP A 1 87 ? 1.798 -20.922 -19.734 1 86.69 87 ASP A O 1
ATOM 710 N N . CYS A 1 88 ? 1.328 -20.969 -17.547 1 83.5 88 CYS A N 1
ATOM 711 C CA . CYS A 1 88 ? 1.799 -22.328 -17.375 1 83.5 88 CYS A CA 1
ATOM 712 C C . CYS A 1 88 ? 0.989 -23.297 -18.219 1 83.5 88 CYS A C 1
ATOM 714 O O . CYS A 1 88 ? 1.517 -24.312 -18.703 1 83.5 88 CYS A O 1
ATOM 716 N N . SER A 1 89 ? -0.242 -22.984 -18.391 1 78.88 89 SER A N 1
ATOM 717 C CA . SER A 1 89 ? -1.114 -23.859 -19.156 1 78.88 89 SER A CA 1
ATOM 718 C C . SER A 1 89 ? -0.694 -23.922 -20.625 1 78.88 89 SER A C 1
ATOM 720 O O . SER A 1 89 ? -1.062 -24.844 -21.344 1 78.88 89 SER A O 1
ATOM 722 N N . SER A 1 90 ? 0.025 -22.969 -21.016 1 80.38 90 SER A N 1
ATOM 723 C CA . SER A 1 90 ? 0.44 -22.875 -22.422 1 80.38 90 SER A CA 1
ATOM 724 C C . SER A 1 90 ? 1.747 -23.641 -22.641 1 80.38 90 SER A C 1
ATOM 726 O O . SER A 1 90 ? 2.176 -23.812 -23.797 1 80.38 90 SER A O 1
ATOM 728 N N . ILE A 1 91 ? 2.391 -24.016 -21.641 1 78.75 91 ILE A N 1
ATOM 729 C CA . ILE A 1 91 ? 3.66 -24.719 -21.75 1 78.75 91 ILE A CA 1
ATOM 730 C C . ILE A 1 91 ? 3.408 -26.219 -21.797 1 78.75 91 ILE A C 1
ATOM 732 O O . ILE A 1 91 ? 2.84 -26.797 -20.859 1 78.75 91 ILE A O 1
ATOM 736 N N . PRO A 1 92 ? 3.771 -26.766 -22.984 1 73.44 92 PRO A N 1
ATOM 737 C CA . PRO A 1 92 ? 3.518 -28.203 -23.125 1 73.44 92 PRO A CA 1
ATOM 738 C C . PRO A 1 92 ? 4.328 -29.031 -22.141 1 73.44 92 PRO A C 1
ATOM 740 O O . PRO A 1 92 ? 5.535 -28.828 -22 1 73.44 92 PRO A O 1
ATOM 743 N N . SER A 1 93 ? 3.682 -30.094 -21.578 1 67.62 93 SER A N 1
ATOM 744 C CA . SER A 1 93 ? 4.262 -31.188 -20.797 1 67.62 93 SER A CA 1
ATOM 745 C C . SER A 1 93 ? 5.215 -30.672 -19.734 1 67.62 93 SER A C 1
ATOM 747 O O . SER A 1 93 ? 6.395 -31.031 -19.703 1 67.62 93 SER A O 1
ATOM 749 N N . VAL A 1 94 ? 4.824 -29.766 -18.984 1 63.19 94 VAL A N 1
ATOM 750 C CA . VAL A 1 94 ? 5.703 -29.312 -17.906 1 63.19 94 VAL A CA 1
ATOM 751 C C . VAL A 1 94 ? 5.766 -30.375 -16.812 1 63.19 94 VAL A C 1
ATOM 753 O O . VAL A 1 94 ? 4.742 -30.75 -16.234 1 63.19 94 VAL A O 1
ATOM 756 N N . PRO A 1 95 ? 6.98 -31.266 -16.906 1 58.75 95 PRO A N 1
ATOM 757 C CA . PRO A 1 95 ? 7.082 -32.344 -15.914 1 58.75 95 PRO A CA 1
ATOM 758 C C . PRO A 1 95 ? 6.941 -31.812 -14.484 1 58.75 95 PRO A C 1
ATOM 760 O O . PRO A 1 95 ? 6.613 -32.562 -13.57 1 58.75 95 PRO A O 1
ATOM 763 N N . GLY A 1 96 ? 7.168 -30.484 -14.258 1 61.09 96 GLY A N 1
ATOM 764 C CA . GLY A 1 96 ? 7.309 -29.953 -12.914 1 61.09 96 GLY A CA 1
ATOM 765 C C . GLY A 1 96 ? 6.34 -28.828 -12.609 1 61.09 96 GLY A C 1
ATOM 766 O O . GLY A 1 96 ? 5.266 -28.75 -13.211 1 61.09 96 GLY A O 1
ATOM 767 N N . SER A 1 97 ? 6.641 -28.109 -11.375 1 71.5 97 SER A N 1
ATOM 768 C CA . SER A 1 97 ? 5.734 -27.094 -10.867 1 71.5 97 SER A CA 1
ATOM 769 C C . SER A 1 97 ? 5.969 -25.75 -11.57 1 71.5 97 SER A C 1
ATOM 771 O O . SER A 1 97 ? 7.031 -25.141 -11.414 1 71.5 97 SER A O 1
ATOM 773 N N . CYS A 1 98 ? 5.387 -25.484 -12.594 1 83.12 98 CYS A N 1
ATOM 774 C CA . CYS A 1 98 ? 5.332 -24.188 -13.258 1 83.12 98 CYS A CA 1
ATOM 775 C C . CYS A 1 98 ? 4.68 -23.156 -12.352 1 83.12 98 CYS A C 1
ATOM 777 O O . CYS A 1 98 ? 3.678 -23.438 -11.695 1 83.12 98 CYS A O 1
ATOM 779 N N . LYS A 1 99 ? 5.43 -22.031 -12.203 1 87.31 99 LYS A N 1
ATOM 780 C CA . LYS A 1 99 ? 4.906 -20.938 -11.398 1 87.31 99 LYS A CA 1
ATOM 781 C C . LYS A 1 99 ? 4.66 -19.688 -12.258 1 87.31 99 LYS A C 1
ATOM 783 O O . LYS A 1 99 ? 5.23 -19.562 -13.336 1 87.31 99 LYS A O 1
ATOM 788 N N . GLU A 1 100 ? 3.791 -18.828 -11.742 1 90 100 GLU A N 1
ATOM 789 C CA . GLU A 1 100 ? 3.551 -17.547 -12.406 1 90 100 GLU A CA 1
ATOM 790 C C . GLU A 1 100 ? 3.812 -16.375 -11.461 1 90 100 GLU A C 1
ATOM 792 O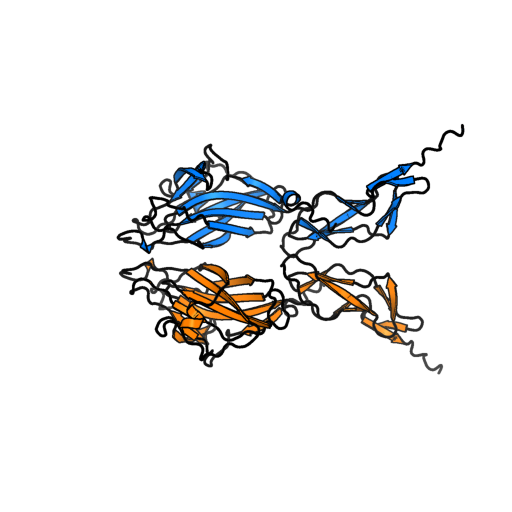 O . GLU A 1 100 ? 3.127 -15.359 -11.523 1 90 100 GLU A O 1
ATOM 797 N N . THR A 1 101 ? 4.641 -16.641 -10.477 1 93.62 101 THR A N 1
ATOM 798 C CA . THR A 1 101 ? 5.074 -15.664 -9.484 1 93.62 101 THR A CA 1
ATOM 799 C C . THR A 1 101 ? 6.594 -15.68 -9.336 1 93.62 101 THR A C 1
ATOM 801 O O . THR A 1 101 ? 7.262 -16.594 -9.828 1 93.62 101 THR A O 1
ATOM 804 N N . PHE A 1 102 ? 7.078 -14.688 -8.797 1 96.19 102 PHE A N 1
ATOM 805 C CA . PHE A 1 102 ? 8.461 -14.633 -8.344 1 96.19 102 PHE A CA 1
ATOM 806 C C . PHE A 1 102 ? 8.578 -13.836 -7.055 1 96.19 102 PHE A C 1
ATOM 808 O O . PHE A 1 102 ? 7.637 -13.148 -6.652 1 96.19 102 PHE A O 1
ATOM 815 N N . ASN A 1 103 ? 9.688 -13.969 -6.395 1 96.56 103 ASN A N 1
ATOM 816 C CA . ASN A 1 103 ? 9.859 -13.305 -5.109 1 96.56 103 ASN A CA 1
ATOM 817 C C . ASN A 1 103 ? 10.828 -12.133 -5.211 1 96.56 103 ASN A C 1
ATOM 819 O O . ASN A 1 103 ? 11.844 -12.219 -5.906 1 96.56 103 ASN A O 1
ATOM 823 N N . LEU A 1 104 ? 10.477 -11.125 -4.516 1 98.19 104 LEU A N 1
ATOM 824 C CA . LEU A 1 104 ? 11.344 -9.961 -4.363 1 98.19 104 LEU A CA 1
ATOM 825 C C . LEU A 1 104 ? 11.891 -9.867 -2.945 1 98.19 104 LEU A C 1
ATOM 827 O O . LEU A 1 104 ? 11.125 -9.922 -1.977 1 98.19 104 LEU A O 1
ATOM 831 N N . TYR A 1 105 ? 13.203 -9.742 -2.83 1 97.62 105 TYR A N 1
ATOM 832 C CA . TYR A 1 105 ? 13.914 -9.555 -1.572 1 97.62 105 TYR A CA 1
ATOM 833 C C . TYR A 1 105 ? 14.828 -8.328 -1.642 1 97.62 105 TYR A C 1
ATOM 835 O O . TYR A 1 105 ? 15.078 -7.801 -2.725 1 97.62 105 TYR A O 1
ATOM 843 N N . TYR A 1 106 ? 15.25 -7.859 -0.52 1 97.69 106 TYR A N 1
ATOM 844 C CA . TYR A 1 106 ? 16.344 -6.898 -0.475 1 97.69 106 TYR A CA 1
ATOM 845 C C . TYR A 1 106 ? 17.312 -7.23 0.65 1 97.69 106 TYR A C 1
ATOM 847 O O . TYR A 1 106 ? 16.984 -7.98 1.567 1 97.69 106 TYR A O 1
ATOM 855 N N . TYR A 1 107 ? 18.547 -6.762 0.517 1 96.06 107 TYR A N 1
ATOM 856 C CA . TYR A 1 107 ? 19.625 -6.922 1.481 1 96.06 107 TYR A CA 1
ATOM 857 C C . TYR A 1 107 ? 20.344 -5.602 1.715 1 96.06 107 TYR A C 1
ATOM 859 O O . TYR A 1 107 ? 21.016 -5.086 0.815 1 96.06 107 TYR A O 1
ATOM 867 N N . GLU A 1 108 ? 20.281 -5.074 2.939 1 96.31 108 GLU A N 1
ATOM 868 C CA . GLU A 1 108 ? 20.922 -3.803 3.268 1 96.31 108 GLU A CA 1
ATOM 869 C C . GLU A 1 108 ? 22.391 -3.992 3.619 1 96.31 108 GLU A C 1
ATOM 871 O O . GLU A 1 108 ? 22.75 -4.941 4.316 1 96.31 108 GLU A O 1
ATOM 876 N N . THR A 1 109 ? 23.125 -3.072 3.141 1 95.31 109 THR A N 1
ATOM 877 C CA . THR A 1 109 ? 24.547 -3.061 3.461 1 95.31 109 THR A CA 1
ATOM 878 C C . THR A 1 109 ? 25.094 -1.638 3.432 1 95.31 109 THR A C 1
ATOM 880 O O . THR A 1 109 ? 24.484 -0.743 2.846 1 95.31 109 THR A O 1
ATOM 883 N N . ASP A 1 110 ? 26.266 -1.474 4.086 1 95.62 110 ASP A N 1
ATOM 884 C CA . ASP A 1 110 ? 26.859 -0.141 4.129 1 95.62 110 ASP A CA 1
ATOM 885 C C . ASP A 1 110 ? 27.828 0.069 2.965 1 95.62 110 ASP A C 1
ATOM 887 O O . ASP A 1 110 ? 28.188 1.204 2.645 1 95.62 110 ASP A O 1
ATOM 891 N N . SER A 1 111 ? 28.25 -1.065 2.391 1 91.44 111 SER A N 1
ATOM 892 C CA . SER A 1 111 ? 29.219 -0.956 1.302 1 91.44 111 SER A CA 1
ATOM 893 C C . SER A 1 111 ? 28.969 -2.021 0.239 1 91.44 111 SER A C 1
ATOM 895 O O . SER A 1 111 ? 28.297 -3.016 0.494 1 91.44 111 SER A O 1
ATOM 897 N N . VAL A 1 112 ? 29.516 -1.649 -0.867 1 90.44 112 VAL A N 1
ATOM 898 C CA . VAL A 1 112 ? 29.469 -2.588 -1.982 1 90.44 112 VAL A CA 1
ATOM 899 C C . VAL A 1 112 ? 30.172 -3.889 -1.602 1 90.44 112 VAL A C 1
ATOM 901 O O . VAL A 1 112 ? 31.281 -3.865 -1.067 1 90.44 112 VAL A O 1
ATOM 904 N N . ILE A 1 113 ? 29.422 -4.945 -1.768 1 82.38 113 ILE A N 1
ATOM 905 C CA . ILE A 1 113 ? 30 -6.254 -1.497 1 82.38 113 ILE A CA 1
ATOM 906 C C . ILE A 1 113 ? 30.734 -6.766 -2.74 1 82.38 113 ILE A C 1
ATOM 908 O O . ILE A 1 113 ? 30.172 -6.746 -3.842 1 82.38 113 ILE A O 1
ATOM 912 N N . ALA A 1 114 ? 31.922 -7.129 -2.461 1 71.69 114 ALA A N 1
ATOM 913 C CA . ALA A 1 114 ? 32.781 -7.57 -3.568 1 71.69 114 ALA A CA 1
ATOM 914 C C . ALA A 1 114 ? 32.156 -8.766 -4.289 1 71.69 114 ALA A C 1
ATOM 916 O O . ALA A 1 114 ? 31.672 -9.703 -3.646 1 71.69 114 ALA A O 1
ATOM 917 N N . THR A 1 115 ? 31.984 -8.586 -5.523 1 64.38 115 THR A N 1
ATOM 918 C CA . THR A 1 115 ? 31.422 -9.617 -6.391 1 64.38 115 THR A CA 1
ATOM 919 C C . THR A 1 115 ? 32.188 -10.93 -6.238 1 64.38 115 THR A C 1
ATOM 921 O O . THR A 1 115 ? 31.656 -12 -6.582 1 64.38 115 THR A O 1
ATOM 924 N N . THR A 1 116 ? 33.344 -10.617 -5.812 1 61.09 116 THR A N 1
ATOM 925 C CA . THR A 1 116 ? 34.188 -11.805 -5.648 1 61.09 116 THR A CA 1
ATOM 926 C C . THR A 1 116 ? 33.656 -12.68 -4.52 1 61.09 116 THR A C 1
ATOM 928 O O . THR A 1 116 ? 34.094 -13.82 -4.348 1 61.09 116 THR A O 1
ATOM 931 N N . LYS A 1 117 ? 32.688 -11.953 -3.904 1 62.91 117 LYS A N 1
ATOM 932 C CA . LYS A 1 117 ? 32.094 -12.844 -2.902 1 62.91 117 LYS A CA 1
ATOM 933 C C . LYS A 1 117 ? 31.328 -13.977 -3.561 1 62.91 117 LYS A C 1
ATOM 935 O O . LYS A 1 117 ? 30.609 -13.758 -4.539 1 62.91 117 LYS A O 1
ATOM 940 N N . GLY A 1 118 ? 31.844 -15.172 -3.564 1 65.69 118 GLY A N 1
ATOM 941 C CA . GLY A 1 118 ? 31.359 -16.422 -4.125 1 65.69 118 GLY A CA 1
ATOM 942 C C . GLY A 1 118 ? 29.859 -16.609 -3.949 1 65.69 118 GLY A C 1
ATOM 943 O O . GLY A 1 118 ? 29.203 -15.828 -3.256 1 65.69 118 GLY A O 1
ATOM 944 N N . THR A 1 119 ? 29.312 -17.375 -4.844 1 70.19 119 THR A N 1
ATOM 945 C CA . THR A 1 119 ? 27.906 -17.797 -4.902 1 70.19 119 THR A CA 1
ATOM 946 C C . THR A 1 119 ? 27.391 -18.172 -3.516 1 70.19 119 THR A C 1
ATOM 948 O O . THR A 1 119 ? 26.25 -17.875 -3.166 1 70.19 119 THR A O 1
ATOM 951 N N . SER A 1 120 ? 28.281 -18.672 -2.746 1 73.75 120 SER A N 1
ATOM 952 C CA . SER A 1 120 ? 27.875 -19.141 -1.428 1 73.75 120 SER A CA 1
ATOM 953 C C . SER A 1 120 ? 27.422 -17.984 -0.537 1 73.75 120 SER A C 1
ATOM 955 O O . SER A 1 120 ? 26.484 -18.141 0.241 1 73.75 120 SER A O 1
ATOM 957 N N . PHE A 1 121 ? 28.094 -16.906 -0.7 1 77 121 PHE A N 1
ATOM 958 C CA . PHE A 1 121 ? 27.75 -15.742 0.106 1 77 121 PHE A CA 1
ATOM 959 C C . PHE A 1 121 ? 26.328 -15.281 -0.203 1 77 121 PHE A C 1
ATOM 961 O O . PHE A 1 121 ? 25.516 -15.102 0.707 1 77 121 PHE A O 1
ATOM 968 N N . TRP A 1 122 ? 26.062 -15.18 -1.445 1 80.31 122 TRP A N 1
ATOM 969 C CA . TRP A 1 122 ? 24.781 -14.602 -1.848 1 80.31 122 TRP A CA 1
ATOM 970 C C . TRP A 1 122 ? 23.625 -15.562 -1.544 1 80.31 122 TRP A C 1
ATOM 972 O O . TRP A 1 122 ? 22.516 -15.133 -1.274 1 80.31 122 TRP A O 1
ATOM 982 N N . MET A 1 123 ? 23.922 -16.797 -1.55 1 79.19 123 MET A N 1
ATOM 983 C CA . MET A 1 123 ? 22.891 -17.797 -1.267 1 79.19 123 MET A CA 1
ATOM 984 C C . MET A 1 123 ? 22.5 -17.766 0.208 1 79.19 123 MET A C 1
ATOM 986 O O . MET A 1 123 ? 21.359 -18.094 0.561 1 79.19 123 MET A O 1
ATOM 990 N N . GLU A 1 124 ? 23.375 -17.328 1.046 1 81.5 124 GLU A N 1
ATOM 991 C CA . GLU A 1 124 ? 23.125 -17.391 2.484 1 81.5 124 GLU A CA 1
ATOM 992 C C . GLU A 1 124 ? 22.891 -16.016 3.07 1 81.5 124 GLU A C 1
ATOM 994 O O . GLU A 1 124 ? 22.828 -15.844 4.289 1 81.5 124 GLU A O 1
ATOM 999 N N . ALA A 1 125 ? 22.875 -15.055 2.211 1 83.81 125 ALA A N 1
ATOM 1000 C CA . ALA A 1 125 ? 22.672 -13.695 2.709 1 83.81 125 ALA A CA 1
ATOM 1001 C C . ALA A 1 125 ? 21.297 -13.555 3.381 1 83.81 125 ALA A C 1
ATOM 1003 O O . ALA A 1 125 ? 20.344 -14.234 3.004 1 83.81 125 ALA A O 1
ATOM 1004 N N . PRO A 1 126 ? 21.328 -12.797 4.398 1 89.88 126 PRO A N 1
ATOM 1005 C CA . PRO A 1 126 ? 20.062 -12.609 5.117 1 89.88 126 PRO A CA 1
ATOM 1006 C C . PRO A 1 126 ? 19.094 -11.68 4.383 1 89.88 126 PRO A C 1
ATOM 1008 O O . PRO A 1 126 ? 18.812 -10.578 4.859 1 89.88 126 PRO A O 1
ATOM 1011 N N . TYR A 1 127 ? 18.547 -12.102 3.33 1 94.31 127 TYR A N 1
ATOM 1012 C CA . TYR A 1 127 ? 17.594 -11.344 2.541 1 94.31 127 TYR A CA 1
ATOM 1013 C C . TYR A 1 127 ? 16.281 -11.148 3.311 1 94.31 127 TYR A C 1
ATOM 1015 O O . TYR A 1 127 ? 15.836 -12.055 4.016 1 94.31 127 TYR A O 1
ATOM 1023 N N . LEU A 1 128 ? 15.789 -10 3.211 1 96.94 128 LEU A N 1
ATOM 1024 C CA . LEU A 1 128 ? 14.445 -9.75 3.721 1 96.94 128 LEU A CA 1
ATOM 1025 C C . LEU A 1 128 ? 13.422 -9.773 2.592 1 96.94 128 LEU A C 1
ATOM 1027 O O . LEU A 1 128 ? 13.578 -9.078 1.586 1 96.94 128 LEU A O 1
ATOM 1031 N N . LYS A 1 129 ? 12.438 -10.617 2.734 1 96.12 129 LYS A N 1
ATOM 1032 C CA . LYS A 1 129 ? 11.43 -10.758 1.691 1 96.12 129 LYS A CA 1
ATOM 1033 C C . LYS A 1 129 ? 10.516 -9.531 1.643 1 96.12 129 LYS A C 1
ATOM 1035 O O . LYS A 1 129 ? 10.031 -9.07 2.678 1 96.12 129 LYS A O 1
ATOM 1040 N N . VAL A 1 130 ? 10.383 -8.961 0.472 1 97 130 VAL A N 1
ATOM 1041 C CA . VAL A 1 130 ? 9.461 -7.852 0.267 1 97 130 VAL A CA 1
ATOM 1042 C C . VAL A 1 130 ? 8.07 -8.383 -0.056 1 97 130 VAL A C 1
ATOM 1044 O O . VAL A 1 130 ? 7.086 -8 0.584 1 97 130 VAL A O 1
ATOM 1047 N N . ASP A 1 131 ? 8.039 -9.242 -1.048 1 96.5 131 ASP A N 1
ATOM 1048 C CA . ASP A 1 131 ? 6.742 -9.781 -1.463 1 96.5 131 ASP A CA 1
ATOM 1049 C C . ASP A 1 131 ? 6.914 -10.906 -2.479 1 96.5 131 ASP A C 1
ATOM 1051 O O . ASP A 1 131 ? 7.992 -11.086 -3.043 1 96.5 131 ASP A O 1
ATOM 1055 N N . THR A 1 132 ? 5.883 -11.758 -2.572 1 96.25 132 THR A N 1
ATOM 1056 C CA . THR A 1 132 ? 5.695 -12.617 -3.734 1 96.25 132 THR A CA 1
ATOM 1057 C C . THR A 1 132 ? 4.887 -11.906 -4.812 1 96.25 132 THR A C 1
ATOM 1059 O O . THR A 1 132 ? 3.736 -11.523 -4.582 1 96.25 132 THR A O 1
ATOM 1062 N N . ILE A 1 133 ? 5.473 -11.727 -5.957 1 96.88 133 ILE A N 1
ATOM 1063 C CA . ILE A 1 133 ? 4.887 -10.906 -7.012 1 96.88 133 ILE A CA 1
ATOM 1064 C C . ILE A 1 133 ? 4.125 -11.797 -7.992 1 96.88 133 ILE A C 1
ATOM 1066 O O . ILE A 1 133 ? 4.66 -12.797 -8.484 1 96.88 133 ILE A O 1
ATOM 1070 N N . ALA A 1 134 ? 2.908 -11.484 -8.203 1 94.88 134 ALA A N 1
ATOM 1071 C CA . ALA A 1 134 ? 2.074 -12.195 -9.164 1 94.88 134 ALA A CA 1
ATOM 1072 C C . ALA A 1 134 ? 1.75 -11.32 -10.367 1 94.88 134 ALA A C 1
ATOM 1074 O O . ALA A 1 134 ? 1.617 -10.102 -10.234 1 94.88 134 ALA A O 1
ATOM 1075 N N . ALA A 1 135 ? 1.66 -11.93 -11.461 1 90.38 135 ALA A N 1
ATOM 1076 C CA . ALA A 1 135 ? 1.25 -11.219 -12.672 1 90.38 135 ALA A CA 1
ATOM 1077 C C . ALA A 1 135 ? -0.261 -11.008 -12.695 1 90.38 135 ALA A C 1
ATOM 1079 O O . ALA A 1 135 ? -1.025 -11.906 -12.336 1 90.38 135 ALA A O 1
ATOM 1080 N N . ASP A 1 136 ? -0.626 -9.875 -13.125 1 85.75 136 ASP A N 1
ATOM 1081 C CA . ASP A 1 136 ? -2.047 -9.633 -13.352 1 85.75 136 ASP A CA 1
ATOM 1082 C C . ASP A 1 136 ? -2.527 -10.344 -14.617 1 85.75 136 ASP A C 1
ATOM 1084 O O . ASP A 1 136 ? -3.668 -10.805 -14.68 1 85.75 136 ASP A O 1
ATOM 1088 N N . GLU A 1 137 ? -1.593 -10.312 -15.516 1 82.06 137 GLU A N 1
ATOM 1089 C CA . GLU A 1 137 ? -1.896 -10.961 -16.781 1 82.06 137 GLU A CA 1
ATOM 1090 C C . GLU A 1 137 ? -0.724 -11.82 -17.266 1 82.06 137 GLU A C 1
ATOM 1092 O O . GLU A 1 137 ? 0.436 -11.43 -17.109 1 82.06 137 GLU A O 1
ATOM 1097 N N . SER A 1 138 ? -1.04 -13.016 -17.656 1 80.44 138 SER A N 1
ATOM 1098 C CA . SER A 1 138 ? -0.041 -13.891 -18.281 1 80.44 138 SER A CA 1
ATOM 1099 C C . SER A 1 138 ? -0.296 -14.055 -19.766 1 80.44 138 SER A C 1
ATOM 1101 O O . SER A 1 138 ? -1.409 -13.82 -20.25 1 80.44 138 SER A O 1
ATOM 1103 N N . PHE A 1 139 ? 0.725 -14.336 -20.531 1 77.75 139 PHE A N 1
ATOM 1104 C CA . PHE A 1 139 ? 0.539 -14.469 -21.969 1 77.75 139 PHE A CA 1
ATOM 1105 C C . PHE A 1 139 ? 0.691 -15.922 -22.406 1 77.75 139 PHE A C 1
ATOM 1107 O O . PHE A 1 139 ? 1.312 -16.719 -21.703 1 77.75 139 PHE A O 1
ATOM 1114 N N . SER A 1 140 ? -0.078 -16.266 -23.5 1 74.44 140 SER A N 1
ATOM 1115 C CA . SER A 1 140 ? 0.016 -17.594 -24.094 1 74.44 140 SER A CA 1
ATOM 1116 C C . SER A 1 140 ? 0.745 -17.578 -25.422 1 74.44 140 SER A C 1
ATOM 1118 O O . SER A 1 140 ? 0.8 -16.531 -26.094 1 74.44 140 SER A O 1
ATOM 1120 N N . GLN A 1 141 ? 1.734 -18.344 -25.797 1 61.84 141 GLN A N 1
ATOM 1121 C CA . GLN A 1 141 ? 2.508 -18.406 -27.031 1 61.84 141 GLN A CA 1
ATOM 1122 C C . GLN A 1 141 ? 1.644 -18.062 -28.234 1 61.84 141 GLN A C 1
ATOM 1124 O O . GLN A 1 141 ? 2.129 -17.484 -29.219 1 61.84 141 GLN A O 1
ATOM 1129 N N . VAL A 1 142 ? 0.428 -18.547 -28.375 1 50.25 142 VAL A N 1
ATOM 1130 C CA . VAL A 1 142 ? -0.215 -18.484 -29.688 1 50.25 142 VAL A CA 1
ATOM 1131 C C . VAL A 1 142 ? -0.254 -17.031 -30.172 1 50.25 142 VAL A C 1
ATOM 1133 O O . VAL A 1 142 ? -0.644 -16.766 -31.312 1 50.25 142 VAL A O 1
ATOM 1136 N N . ASP A 1 143 ? -0.198 -16.031 -29.484 1 46.25 143 ASP A N 1
ATOM 1137 C CA . ASP A 1 143 ? -0.483 -14.734 -30.109 1 46.25 143 ASP A CA 1
ATOM 1138 C C . ASP A 1 143 ? 0.735 -14.203 -30.859 1 46.25 143 ASP A C 1
ATOM 1140 O O . ASP A 1 143 ? 1.334 -13.203 -30.453 1 46.25 143 ASP A O 1
ATOM 1144 N N . PHE A 1 144 ? 1.442 -14.828 -31.562 1 38.91 144 PHE A N 1
ATOM 1145 C CA . PHE A 1 144 ? 2.582 -14.398 -32.375 1 38.91 144 PHE A CA 1
ATOM 1146 C C . PHE A 1 144 ? 2.215 -13.211 -33.25 1 38.91 144 PHE A C 1
ATOM 1148 O O . PHE A 1 144 ? 3.051 -12.344 -33.5 1 38.91 144 PHE A O 1
ATOM 1155 N N . GLY A 1 145 ? 1.28 -13.477 -34.156 1 42.97 145 GLY A N 1
ATOM 1156 C CA . GLY A 1 145 ? 1.162 -12.555 -35.281 1 42.97 145 GLY A CA 1
ATOM 1157 C C . GLY A 1 145 ? 1.139 -11.102 -34.844 1 42.97 145 GLY A C 1
ATOM 1158 O O . GLY A 1 145 ? 1.425 -10.203 -35.656 1 42.97 145 GLY A O 1
ATOM 1159 N N . GLY A 1 146 ? 0.398 -10.617 -33.875 1 43.31 146 GLY A N 1
ATOM 1160 C CA . GLY A 1 146 ? 0.246 -9.32 -33.219 1 43.31 146 GLY A CA 1
ATOM 1161 C C . GLY A 1 146 ? 0.548 -9.344 -31.75 1 43.31 146 GLY A C 1
ATOM 1162 O O . GLY A 1 146 ? -0.323 -9.055 -30.922 1 43.31 146 GLY A O 1
ATOM 1163 N N . ARG A 1 147 ? 1.313 -10.266 -31.172 1 47.75 147 ARG A N 1
ATOM 1164 C CA . ARG A 1 147 ? 1.663 -10.875 -29.891 1 47.75 147 ARG A CA 1
ATOM 1165 C C . ARG A 1 147 ? 1.877 -9.805 -28.812 1 47.75 147 ARG A C 1
ATOM 1167 O O . ARG A 1 147 ? 2.934 -9.172 -28.766 1 47.75 147 ARG A O 1
ATOM 1174 N N . LEU A 1 148 ? 1.01 -9.102 -28.5 1 54.72 148 LEU A N 1
ATOM 1175 C CA . LEU A 1 148 ? 1.007 -8.047 -27.5 1 54.72 148 LEU A CA 1
ATOM 1176 C C . LEU A 1 148 ? 1.494 -8.57 -26.156 1 54.72 148 LEU A C 1
ATOM 1178 O O . LEU A 1 148 ? 0.856 -9.438 -25.547 1 54.72 148 LEU A O 1
ATOM 1182 N N . MET A 1 149 ? 2.828 -8.68 -25.984 1 68.88 149 MET A N 1
ATOM 1183 C CA . MET A 1 149 ? 3.43 -8.914 -24.672 1 68.88 149 MET A CA 1
ATOM 1184 C C . MET A 1 149 ? 2.621 -8.227 -23.578 1 68.88 149 MET A C 1
ATOM 1186 O O . MET A 1 149 ? 2.328 -7.031 -23.672 1 68.88 149 MET A O 1
ATOM 1190 N N . LYS A 1 150 ? 1.892 -9.102 -22.891 1 85.25 150 LYS A N 1
ATOM 1191 C CA . LYS A 1 150 ? 1.218 -8.508 -21.734 1 85.25 150 LYS A CA 1
ATOM 1192 C C . LYS A 1 150 ? 2.217 -8.141 -20.641 1 85.25 150 LYS A C 1
ATOM 1194 O O . LYS A 1 150 ? 2.754 -9.016 -19.969 1 85.25 150 LYS A O 1
ATOM 1199 N N . VAL A 1 151 ? 2.547 -6.949 -20.703 1 90.31 151 VAL A N 1
ATOM 1200 C CA . VAL A 1 151 ? 3.518 -6.453 -19.734 1 90.31 151 VAL A CA 1
ATOM 1201 C C . VAL A 1 151 ? 2.809 -6.09 -18.438 1 90.31 151 VAL A C 1
ATOM 1203 O O . VAL A 1 151 ? 1.775 -5.414 -18.453 1 90.31 151 VAL A O 1
ATOM 1206 N N . ASN A 1 152 ? 3.328 -6.688 -17.344 1 93.38 152 ASN A N 1
ATOM 1207 C CA . ASN A 1 152 ? 2.84 -6.348 -16.016 1 93.38 152 ASN A CA 1
ATOM 1208 C C . ASN A 1 152 ? 3.701 -5.273 -15.359 1 93.38 152 ASN A C 1
ATOM 1210 O O . ASN A 1 152 ? 4.914 -5.227 -15.57 1 93.38 152 ASN A O 1
ATOM 1214 N N . THR A 1 153 ? 3.066 -4.402 -14.695 1 94.81 153 THR A N 1
ATOM 1215 C CA . THR A 1 153 ? 3.771 -3.428 -13.867 1 94.81 153 THR A CA 1
ATOM 1216 C C . THR A 1 153 ? 3.35 -3.547 -12.406 1 94.81 153 THR A C 1
ATOM 1218 O O . THR A 1 153 ? 2.17 -3.4 -12.086 1 94.81 153 THR A O 1
ATOM 1221 N N . GLU A 1 154 ? 4.246 -3.896 -11.586 1 96.88 154 GLU A N 1
ATOM 1222 C CA . GLU A 1 154 ? 3.998 -3.994 -10.148 1 96.88 154 GLU A CA 1
ATOM 1223 C C . GLU A 1 154 ? 4.941 -3.088 -9.367 1 96.88 154 GLU A C 1
ATOM 1225 O O . GLU A 1 154 ? 6.121 -2.973 -9.703 1 96.88 154 GLU A O 1
ATOM 1230 N N . VAL A 1 155 ? 4.422 -2.432 -8.336 1 96.44 155 VAL A N 1
ATOM 1231 C CA . VAL A 1 155 ? 5.227 -1.589 -7.457 1 96.44 155 VAL A CA 1
ATOM 1232 C C . VAL A 1 155 ? 5.133 -2.102 -6.02 1 96.44 155 VAL A C 1
ATOM 1234 O O . VAL A 1 155 ? 4.051 -2.457 -5.551 1 96.44 155 VAL A O 1
ATOM 1237 N N . ARG A 1 156 ? 6.211 -2.238 -5.395 1 97.69 156 ARG A N 1
ATOM 1238 C CA . ARG A 1 156 ? 6.289 -2.514 -3.963 1 97.69 156 ARG A CA 1
ATOM 1239 C C . ARG A 1 156 ? 7.191 -1.507 -3.258 1 97.69 156 ARG A C 1
ATOM 1241 O O . ARG A 1 156 ? 8 -0.834 -3.9 1 97.69 156 ARG A O 1
ATOM 1248 N N . SER A 1 157 ? 6.949 -1.317 -2.025 1 97.06 157 SER A N 1
ATOM 1249 C CA . SER A 1 157 ? 7.805 -0.44 -1.231 1 97.06 157 SER A CA 1
ATOM 1250 C C . SER A 1 157 ? 8.25 -1.12 0.058 1 97.06 157 SER A C 1
ATOM 1252 O O . SER A 1 157 ? 7.609 -2.064 0.523 1 97.06 157 SER A O 1
ATOM 1254 N N . PHE A 1 158 ? 9.391 -0.711 0.529 1 97.56 158 PHE A N 1
ATOM 1255 C CA . PHE A 1 158 ? 9.852 -1.225 1.813 1 97.56 158 PHE A CA 1
ATOM 1256 C C . PHE A 1 158 ? 10.695 -0.183 2.545 1 97.56 158 PHE A C 1
ATOM 1258 O O . PHE A 1 158 ? 11.219 0.741 1.924 1 97.56 158 PHE A O 1
ATOM 1265 N N . GLY A 1 159 ? 10.727 -0.253 3.797 1 96.19 159 GLY A N 1
ATOM 1266 C CA . GLY A 1 159 ? 11.422 0.553 4.789 1 96.19 159 GLY A CA 1
ATOM 1267 C C . GLY A 1 159 ? 11.109 0.148 6.215 1 96.19 159 GLY A C 1
ATOM 1268 O O . GLY A 1 159 ? 10.312 -0.766 6.445 1 96.19 159 GLY A O 1
ATOM 1269 N N . PRO A 1 160 ? 11.633 0.645 7.168 1 96.62 160 PRO A N 1
ATOM 1270 C CA . PRO A 1 160 ? 12.648 1.692 7.105 1 96.62 160 PRO A CA 1
ATOM 1271 C C . PRO A 1 160 ? 14.031 1.152 6.723 1 96.62 160 PRO A C 1
ATOM 1273 O O . PRO A 1 160 ? 14.367 0.019 7.07 1 96.62 160 PRO A O 1
ATOM 1276 N N . LEU A 1 161 ? 14.766 1.889 6.051 1 97.44 161 LEU A N 1
ATOM 1277 C CA . LEU A 1 161 ? 16.156 1.583 5.715 1 97.44 161 LEU A CA 1
ATOM 1278 C C . LEU A 1 161 ? 17.109 2.342 6.625 1 97.44 161 LEU A C 1
ATOM 1280 O O . LEU A 1 161 ? 16.875 3.5 6.965 1 97.44 161 LEU A O 1
ATOM 1284 N N . SER A 1 162 ? 18.156 1.699 7 1 95.81 162 SER A N 1
ATOM 1285 C CA . SER A 1 162 ? 19.031 2.336 7.98 1 95.81 162 SER A CA 1
ATOM 1286 C C . SER A 1 162 ? 20.5 2.287 7.531 1 95.81 162 SER A C 1
ATOM 1288 O O . SER A 1 162 ? 21.328 3.045 8.031 1 95.81 162 SER A O 1
ATOM 1290 N N . ARG A 1 163 ? 20.859 1.383 6.641 1 97.31 163 ARG A N 1
ATOM 1291 C CA . ARG A 1 163 ? 22.219 1.319 6.133 1 97.31 163 ARG A CA 1
ATOM 1292 C C . ARG A 1 163 ? 22.391 2.234 4.926 1 97.31 163 ARG A C 1
ATOM 1294 O O . ARG A 1 163 ? 21.516 3.031 4.609 1 97.31 163 ARG A O 1
ATOM 1301 N N . ASN A 1 164 ? 23.562 2.221 4.297 1 97.81 164 ASN A N 1
ATOM 1302 C CA . ASN A 1 164 ? 23.875 3.158 3.221 1 97.81 164 ASN A CA 1
ATOM 1303 C C . ASN A 1 164 ? 23.156 2.777 1.925 1 97.81 164 ASN A C 1
ATOM 1305 O O . ASN A 1 164 ? 22.859 3.643 1.101 1 97.81 164 ASN A O 1
ATOM 1309 N N . GLY A 1 165 ? 22.953 1.543 1.812 1 98.06 165 GLY A N 1
ATOM 1310 C CA . GLY A 1 165 ? 22.312 1.065 0.594 1 98.06 165 GLY A CA 1
ATOM 1311 C C . GLY A 1 165 ? 21.844 -0.371 0.695 1 98.06 165 GLY A C 1
ATOM 1312 O O . GLY A 1 165 ? 21.688 -0.903 1.796 1 98.06 165 GLY A O 1
ATOM 1313 N N . PHE A 1 166 ? 21.5 -0.931 -0.517 1 97.62 166 PHE A N 1
ATOM 1314 C CA . PHE A 1 166 ? 20.953 -2.281 -0.516 1 97.62 166 PHE A CA 1
ATOM 1315 C C . PHE A 1 166 ? 21.062 -2.914 -1.896 1 97.62 166 PHE A C 1
ATOM 1317 O O . PHE A 1 166 ? 21.375 -2.232 -2.873 1 97.62 166 PHE A O 1
ATOM 1324 N N . TYR A 1 167 ? 20.922 -4.242 -1.864 1 96.75 167 TYR A N 1
ATOM 1325 C CA . TYR A 1 167 ? 20.75 -5.039 -3.072 1 96.75 167 TYR A CA 1
ATOM 1326 C C . TYR A 1 167 ? 19.312 -5.551 -3.178 1 96.75 167 TYR A C 1
ATOM 1328 O O . TYR A 1 167 ? 18.672 -5.832 -2.164 1 96.75 167 TYR A O 1
ATOM 1336 N N . LEU A 1 168 ? 18.812 -5.566 -4.414 1 97.88 168 LEU A N 1
ATOM 1337 C CA . LEU A 1 168 ? 17.578 -6.316 -4.664 1 97.88 168 LEU A CA 1
ATOM 1338 C C . LEU A 1 168 ? 17.891 -7.73 -5.141 1 97.88 168 LEU A C 1
ATOM 1340 O O . LEU A 1 168 ? 18.891 -7.949 -5.84 1 97.88 168 LEU A O 1
ATOM 1344 N N . ALA A 1 169 ? 17.078 -8.625 -4.711 1 96.88 169 ALA A N 1
ATOM 1345 C CA . ALA A 1 169 ? 17.203 -10.008 -5.148 1 96.88 169 ALA A CA 1
ATOM 1346 C C . ALA A 1 169 ? 15.875 -10.555 -5.648 1 96.88 169 ALA A C 1
ATOM 1348 O O . ALA A 1 169 ? 14.852 -10.43 -4.969 1 96.88 169 ALA A O 1
ATOM 1349 N N . PHE A 1 170 ? 15.891 -11.094 -6.836 1 97.75 170 PHE A N 1
ATOM 1350 C CA . PHE A 1 170 ? 14.727 -11.734 -7.445 1 97.75 170 PHE A CA 1
ATOM 1351 C C . PHE A 1 170 ? 14.898 -13.25 -7.469 1 97.75 170 PHE A C 1
ATOM 1353 O O . PHE A 1 170 ? 15.93 -13.758 -7.914 1 97.75 170 PHE A O 1
ATOM 1360 N N . GLN A 1 171 ? 13.891 -13.914 -6.949 1 95.56 171 GLN A N 1
ATOM 1361 C CA . GLN A 1 171 ? 13.953 -15.367 -6.859 1 95.56 171 GLN A CA 1
ATOM 1362 C C . GLN A 1 171 ? 12.867 -16.016 -7.711 1 95.56 171 GLN A C 1
ATOM 1364 O O . GLN A 1 171 ? 11.695 -15.672 -7.609 1 95.56 171 GLN A O 1
ATOM 1369 N N . ASP A 1 172 ? 13.281 -16.922 -8.562 1 94.94 172 ASP A N 1
ATOM 1370 C CA . ASP A 1 172 ? 12.375 -17.703 -9.398 1 94.94 172 ASP A CA 1
ATOM 1371 C C . ASP A 1 172 ? 12.336 -19.156 -8.961 1 94.94 172 ASP A C 1
ATOM 1373 O O . ASP A 1 172 ? 13.383 -19.812 -8.852 1 94.94 172 ASP A O 1
ATOM 1377 N N . TYR A 1 173 ? 11.141 -19.672 -8.734 1 90.81 173 TYR A N 1
ATOM 1378 C CA . TYR A 1 173 ? 10.969 -21.078 -8.344 1 90.81 173 TYR A CA 1
ATOM 1379 C C . TYR A 1 173 ? 10.391 -21.891 -9.492 1 90.81 173 TYR A C 1
ATOM 1381 O O . TYR A 1 173 ? 9.922 -23.016 -9.297 1 90.81 173 TYR A O 1
ATOM 1389 N N . GLY A 1 174 ? 10.398 -21.312 -10.672 1 89.94 174 GLY A N 1
ATOM 1390 C CA . GLY A 1 174 ? 9.914 -22.109 -11.781 1 89.94 174 GLY A CA 1
ATOM 1391 C C . GLY A 1 174 ? 8.969 -21.344 -12.695 1 89.94 174 GLY A C 1
ATOM 1392 O O . GLY A 1 174 ? 7.984 -21.906 -13.18 1 89.94 174 GLY A O 1
ATOM 1393 N N . ALA A 1 175 ? 9.156 -20.141 -12.844 1 91.56 175 ALA A N 1
ATOM 1394 C CA . ALA A 1 175 ? 8.375 -19.359 -13.797 1 91.56 175 ALA A CA 1
ATOM 1395 C C . ALA A 1 175 ? 9.102 -19.25 -15.133 1 91.56 175 ALA A C 1
ATOM 1397 O O . ALA A 1 175 ? 10.312 -19.469 -15.211 1 91.56 175 ALA A O 1
ATOM 1398 N N . CYS A 1 176 ? 8.375 -19.078 -16.125 1 91.69 176 CYS A N 1
ATOM 1399 C CA . CYS A 1 176 ? 8.891 -18.609 -17.406 1 91.69 176 CYS A CA 1
ATOM 1400 C C . CYS A 1 176 ? 8.562 -17.141 -17.625 1 91.69 176 CYS A C 1
ATOM 1402 O O . CYS A 1 176 ? 7.434 -16.797 -18 1 91.69 176 CYS A O 1
ATOM 1404 N N . MET A 1 177 ? 9.57 -16.328 -17.344 1 94.56 177 MET A N 1
ATOM 1405 C CA . MET A 1 177 ? 9.258 -14.898 -17.297 1 94.56 177 MET A CA 1
ATOM 1406 C C . MET A 1 177 ? 10.43 -14.062 -17.781 1 94.56 177 MET A C 1
ATOM 1408 O O . MET A 1 177 ? 11.547 -14.57 -17.906 1 94.56 177 MET A O 1
ATOM 1412 N N . SER A 1 178 ? 10.062 -12.82 -18.094 1 94.06 178 SER A N 1
ATOM 1413 C CA . SER A 1 178 ? 11.062 -11.812 -18.438 1 94.06 178 SER A CA 1
ATOM 1414 C C . SER A 1 178 ? 10.922 -10.57 -17.562 1 94.06 178 SER A C 1
ATOM 1416 O O . SER A 1 178 ? 9.836 -9.992 -17.469 1 94.06 178 SER A O 1
ATOM 1418 N N . LEU A 1 179 ? 11.969 -10.273 -16.875 1 96.56 179 LEU A N 1
ATOM 1419 C CA . LEU A 1 179 ? 12.047 -8.992 -16.188 1 96.56 179 LEU A CA 1
ATOM 1420 C C . LEU A 1 179 ? 12.531 -7.898 -17.125 1 96.56 179 LEU A C 1
ATOM 1422 O O . LEU A 1 179 ? 13.719 -7.832 -17.453 1 96.56 179 LEU A O 1
ATOM 1426 N N . LEU A 1 180 ? 11.641 -7.066 -17.547 1 95.06 180 LEU A N 1
ATOM 1427 C CA . LEU A 1 180 ? 11.93 -6.086 -18.578 1 95.06 180 LEU A CA 1
ATOM 1428 C C . LEU A 1 180 ? 12.68 -4.891 -18.016 1 95.06 180 LEU A C 1
ATOM 1430 O O . LEU A 1 180 ? 13.656 -4.426 -18.609 1 95.06 180 LEU A O 1
ATOM 1434 N N . SER A 1 181 ? 12.188 -4.422 -16.875 1 96.75 181 SER A N 1
ATOM 1435 C CA . SER A 1 181 ? 12.867 -3.281 -16.281 1 96.75 181 SER A CA 1
ATOM 1436 C C . SER A 1 181 ? 12.539 -3.158 -14.797 1 96.75 181 SER A C 1
ATOM 1438 O O . SER A 1 181 ? 11.508 -3.654 -14.336 1 96.75 181 SER A O 1
ATOM 1440 N N . VAL A 1 182 ? 13.453 -2.564 -14.102 1 98.19 182 VAL A N 1
ATOM 1441 C CA . VAL A 1 182 ? 13.305 -2.25 -12.688 1 98.19 182 VAL A CA 1
ATOM 1442 C C . VAL A 1 182 ? 13.688 -0.792 -12.438 1 98.19 182 VAL A C 1
ATOM 1444 O O . VAL A 1 182 ? 14.734 -0.332 -12.891 1 98.19 182 VAL A O 1
ATOM 1447 N N . ARG A 1 183 ? 12.789 -0.1 -11.805 1 98.56 183 ARG A N 1
ATOM 1448 C CA . ARG A 1 183 ? 13.062 1.265 -11.367 1 98.56 183 ARG A CA 1
ATOM 1449 C C . ARG A 1 183 ? 12.906 1.396 -9.852 1 98.56 183 ARG A C 1
ATOM 1451 O O . ARG A 1 183 ? 11.883 0.986 -9.289 1 98.56 183 ARG A O 1
ATOM 1458 N N . VAL A 1 184 ? 13.953 1.871 -9.219 1 98.69 184 VAL A N 1
ATOM 1459 C CA . VAL A 1 184 ? 13.914 2.133 -7.785 1 98.69 184 VAL A CA 1
ATOM 1460 C C . VAL A 1 184 ? 13.914 3.639 -7.535 1 98.69 184 VAL A C 1
ATOM 1462 O O . VAL A 1 184 ? 14.75 4.363 -8.078 1 98.69 184 VAL A O 1
ATOM 1465 N N . PHE A 1 185 ? 12.938 4.078 -6.742 1 98.31 185 PHE A N 1
ATOM 1466 C CA . PHE A 1 185 ? 12.867 5.508 -6.469 1 98.31 185 PHE A CA 1
ATOM 1467 C C . PHE A 1 185 ? 12.375 5.762 -5.047 1 98.31 185 PHE A C 1
ATOM 1469 O O . PHE A 1 185 ? 11.906 4.844 -4.371 1 98.31 185 PHE A O 1
ATOM 1476 N N . HIS A 1 186 ? 12.664 6.922 -4.574 1 97.69 186 HIS A N 1
ATOM 1477 C CA . HIS A 1 186 ? 12.086 7.418 -3.332 1 97.69 186 HIS A CA 1
ATOM 1478 C C . HIS A 1 186 ? 11.406 8.766 -3.539 1 97.69 186 HIS A C 1
ATOM 1480 O O . HIS A 1 186 ? 11.547 9.383 -4.598 1 97.69 186 HIS A O 1
ATOM 1486 N N . LYS A 1 187 ? 10.602 9.148 -2.611 1 97.06 187 LYS A N 1
ATOM 1487 C CA . LYS A 1 187 ? 9.812 10.367 -2.727 1 97.06 187 LYS A CA 1
ATOM 1488 C C . LYS A 1 187 ? 10.305 11.438 -1.753 1 97.06 187 LYS A C 1
ATOM 1490 O O . LYS A 1 187 ? 10.789 11.117 -0.664 1 97.06 187 LYS A O 1
ATOM 1495 N N . LYS A 1 188 ? 10.234 12.625 -2.104 1 96.81 188 LYS A N 1
ATOM 1496 C CA . LYS A 1 188 ? 10.617 13.766 -1.274 1 96.81 188 LYS A CA 1
ATOM 1497 C C . LYS A 1 188 ? 9.797 15 -1.626 1 96.81 188 LYS A C 1
ATOM 1499 O O . LYS A 1 188 ? 9.273 15.109 -2.74 1 96.81 188 LYS A O 1
ATOM 1504 N N . CYS A 1 189 ? 9.672 15.867 -0.686 1 96.69 189 CYS A N 1
ATOM 1505 C CA . CYS A 1 189 ? 9.055 17.172 -0.929 1 96.69 189 CYS A CA 1
ATOM 1506 C C . CYS A 1 189 ? 10.086 18.172 -1.443 1 96.69 189 CYS A C 1
ATOM 1508 O O . CYS A 1 189 ? 11.148 18.344 -0.833 1 96.69 189 CYS A O 1
ATOM 1510 N N . PRO A 1 190 ? 9.812 18.75 -2.566 1 96.56 190 PRO A N 1
ATOM 1511 C CA . PRO A 1 190 ? 10.781 19.703 -3.115 1 96.56 190 PRO A CA 1
ATOM 1512 C C . PRO A 1 190 ? 10.906 20.969 -2.281 1 96.56 190 PRO A C 1
ATOM 1514 O O . PRO A 1 190 ? 10.031 21.25 -1.455 1 96.56 190 PRO A O 1
ATOM 1517 N N . SER A 1 191 ? 12.062 21.625 -2.471 1 95.44 191 SER A N 1
ATOM 1518 C CA . SER A 1 191 ? 12.172 22.938 -1.852 1 95.44 191 SER A CA 1
ATOM 1519 C C . SER A 1 191 ? 11.086 23.875 -2.363 1 95.44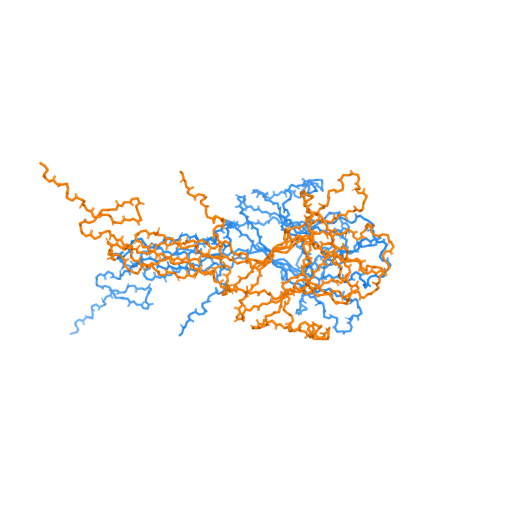 191 SER A C 1
ATOM 1521 O O . SER A 1 191 ? 10.789 23.891 -3.561 1 95.44 191 SER A O 1
ATOM 1523 N N . VAL A 1 192 ? 10.508 24.641 -1.481 1 94.38 192 VAL A N 1
ATOM 1524 C CA . VAL A 1 192 ? 9.43 25.547 -1.89 1 94.38 192 VAL A CA 1
ATOM 1525 C C . VAL A 1 192 ? 9.469 26.812 -1.043 1 94.38 192 VAL A C 1
ATOM 1527 O O . VAL A 1 192 ? 10.055 26.828 0.042 1 94.38 192 VAL A O 1
ATOM 1530 N N . VAL A 1 193 ? 9 27.828 -1.595 1 91.69 193 VAL A N 1
ATOM 1531 C CA . VAL A 1 193 ? 8.734 29.047 -0.848 1 91.69 193 VAL A CA 1
ATOM 1532 C C . VAL A 1 193 ? 7.23 29.219 -0.63 1 91.69 193 VAL A C 1
ATOM 1534 O O . VAL A 1 193 ? 6.449 29.156 -1.584 1 91.69 193 VAL A O 1
ATOM 1537 N N . GLN A 1 194 ? 6.867 29.25 0.638 1 90.31 194 GLN A N 1
ATOM 1538 C CA . GLN A 1 194 ? 5.469 29.438 1.006 1 90.31 194 GLN A CA 1
ATOM 1539 C C . GLN A 1 194 ? 5.324 30.469 2.129 1 90.31 194 GLN A C 1
ATOM 1541 O O . GLN A 1 194 ? 6.004 30.359 3.152 1 90.31 194 GLN A O 1
ATOM 1546 N N . ASN A 1 195 ? 4.402 31.453 1.99 1 89.56 195 ASN A N 1
ATOM 1547 C CA . ASN A 1 195 ? 4.16 32.5 2.996 1 89.56 195 ASN A CA 1
ATOM 1548 C C . ASN A 1 195 ? 5.453 33.188 3.389 1 89.56 195 ASN A C 1
ATOM 1550 O O . ASN A 1 195 ? 5.738 33.375 4.574 1 89.56 195 ASN A O 1
ATOM 1554 N N . PHE A 1 196 ? 6.277 33.438 2.316 1 92.5 196 PHE A N 1
ATOM 1555 C CA . PHE A 1 196 ? 7.516 34.219 2.41 1 92.5 196 PHE A CA 1
ATOM 1556 C C . PHE A 1 196 ? 8.547 33.469 3.244 1 92.5 196 PHE A C 1
ATOM 1558 O O . PHE A 1 196 ? 9.438 34.062 3.836 1 92.5 196 PHE A O 1
ATOM 1565 N N . ALA A 1 197 ? 8.375 32.188 3.322 1 94.62 197 ALA A N 1
ATOM 1566 C CA . ALA A 1 197 ? 9.359 31.312 3.975 1 94.62 197 ALA A CA 1
ATOM 1567 C C . ALA A 1 197 ? 9.859 30.234 3.02 1 94.62 197 ALA A C 1
ATOM 1569 O O . ALA A 1 197 ? 9.086 29.703 2.221 1 94.62 197 ALA A O 1
ATOM 1570 N N . ILE A 1 198 ? 11.102 29.969 3.135 1 95.62 198 ILE A N 1
ATOM 1571 C CA . ILE A 1 198 ? 11.688 28.906 2.305 1 95.62 198 ILE A CA 1
ATOM 1572 C C . ILE A 1 198 ? 11.766 27.609 3.1 1 95.62 198 ILE A C 1
ATOM 1574 O O . ILE A 1 198 ? 12.227 27.609 4.246 1 95.62 198 ILE A O 1
ATOM 1578 N N . PHE A 1 199 ? 11.242 26.547 2.482 1 96.31 199 PHE A N 1
ATOM 1579 C CA . PHE A 1 199 ? 11.312 25.219 3.053 1 96.31 199 PHE A CA 1
ATOM 1580 C C . PHE A 1 199 ? 12.266 24.328 2.248 1 96.31 199 PHE A C 1
ATOM 1582 O O . PHE A 1 199 ? 12.133 24.219 1.027 1 96.31 199 PHE A O 1
ATOM 1589 N N . PRO A 1 200 ? 13.242 23.75 2.924 1 96.69 200 PRO A N 1
ATOM 1590 C CA . PRO A 1 200 ? 14.203 22.922 2.189 1 96.69 200 PRO A CA 1
ATOM 1591 C C . PRO A 1 200 ? 13.602 21.609 1.701 1 96.69 200 PRO A C 1
ATOM 1593 O O . PRO A 1 200 ? 12.562 21.172 2.207 1 96.69 200 PRO A O 1
ATOM 1596 N N . GLU A 1 201 ? 14.219 21.094 0.662 1 96.38 201 GLU A N 1
ATOM 1597 C CA . GLU A 1 201 ? 13.867 19.734 0.254 1 96.38 201 GLU A CA 1
ATOM 1598 C C . GLU A 1 201 ? 13.836 18.781 1.451 1 96.38 201 GLU A C 1
ATOM 1600 O O . GLU A 1 201 ? 14.742 18.812 2.293 1 96.38 201 GLU A O 1
ATOM 1605 N N . THR A 1 202 ? 12.734 17.969 1.562 1 96.81 202 THR A N 1
ATOM 1606 C CA . THR A 1 202 ? 12.531 17.125 2.738 1 96.81 202 THR A CA 1
ATOM 1607 C C . THR A 1 202 ? 12.203 15.695 2.332 1 96.81 202 THR A C 1
ATOM 1609 O O . THR A 1 202 ? 11.281 15.469 1.546 1 96.81 202 THR A O 1
ATOM 1612 N N . MET A 1 203 ? 12.922 14.703 2.887 1 96.19 203 MET A N 1
ATOM 1613 C CA . MET A 1 203 ? 12.68 13.289 2.621 1 96.19 203 MET A CA 1
ATOM 1614 C C . MET A 1 203 ? 11.398 12.82 3.312 1 96.19 203 MET A C 1
ATOM 1616 O O . MET A 1 203 ? 11.125 13.219 4.445 1 96.19 203 MET A O 1
ATOM 1620 N N . THR A 1 204 ? 10.68 11.969 2.584 1 96.38 204 THR A N 1
ATOM 1621 C CA . THR A 1 204 ? 9.516 11.375 3.23 1 96.38 204 THR A CA 1
ATOM 1622 C C . THR A 1 204 ? 9.938 10.438 4.355 1 96.38 204 THR A C 1
ATOM 1624 O O . THR A 1 204 ? 11.109 10.047 4.438 1 96.38 204 THR A O 1
ATOM 1627 N N . GLY A 1 205 ? 8.992 10.156 5.254 1 94.88 205 GLY A N 1
ATOM 1628 C CA . GLY A 1 205 ? 9.289 9.336 6.414 1 94.88 205 GLY A CA 1
ATOM 1629 C C . GLY A 1 205 ? 9.352 7.852 6.094 1 94.88 205 GLY A C 1
ATOM 1630 O O . GLY A 1 205 ? 9.234 7.457 4.934 1 94.88 205 GLY A O 1
ATOM 1631 N N . ALA A 1 206 ? 9.539 7.066 7.129 1 94.62 206 ALA A N 1
ATOM 1632 C CA . ALA A 1 206 ? 9.719 5.621 6.988 1 94.62 206 ALA A CA 1
ATOM 1633 C C . ALA A 1 206 ? 8.398 4.938 6.652 1 94.62 206 ALA A C 1
ATOM 1635 O O . ALA A 1 206 ? 8.383 3.91 5.969 1 94.62 206 ALA A O 1
ATOM 1636 N N . GLU A 1 207 ? 7.387 5.535 7.219 1 92.81 207 GLU A N 1
ATOM 1637 C CA . GLU A 1 207 ? 6.062 4.988 6.938 1 92.81 207 GLU A CA 1
ATOM 1638 C C . GLU A 1 207 ? 5.332 5.816 5.887 1 92.81 207 GLU A C 1
ATOM 1640 O O . GLU A 1 207 ? 5.473 7.043 5.852 1 92.81 207 GLU A O 1
ATOM 1645 N N . SER A 1 208 ? 4.488 5.137 5.125 1 89.69 208 SER A N 1
ATOM 1646 C CA . SER A 1 208 ? 3.781 5.812 4.043 1 89.69 208 SER A CA 1
ATOM 1647 C C . SER A 1 208 ? 2.809 6.855 4.586 1 89.69 208 SER A C 1
ATOM 1649 O O . SER A 1 208 ? 2.477 7.82 3.893 1 89.69 208 SER A O 1
ATOM 1651 N N . THR A 1 209 ? 2.33 6.676 5.77 1 89.69 209 THR A N 1
ATOM 1652 C CA . THR A 1 209 ? 1.336 7.59 6.32 1 89.69 209 THR A CA 1
ATOM 1653 C C . THR A 1 209 ? 1.986 8.578 7.285 1 89.69 209 THR A C 1
ATOM 1655 O O . THR A 1 209 ? 1.295 9.359 7.938 1 89.69 209 THR A O 1
ATOM 1658 N N . SER A 1 210 ? 3.314 8.562 7.352 1 89.94 210 SER A N 1
ATOM 1659 C CA . SER A 1 210 ? 4.039 9.453 8.25 1 89.94 210 SER A CA 1
ATOM 1660 C C . SER A 1 210 ? 4.078 10.875 7.703 1 89.94 210 SER A C 1
ATOM 1662 O O . SER A 1 210 ? 3.959 11.086 6.492 1 89.94 210 SER A O 1
ATOM 1664 N N . LEU A 1 211 ? 4.164 11.836 8.586 1 94.12 211 LEU A N 1
ATOM 1665 C CA . LEU A 1 211 ? 4.395 13.242 8.266 1 94.12 211 LEU A CA 1
ATOM 1666 C C . LEU A 1 211 ? 5.742 13.711 8.805 1 94.12 211 LEU A C 1
ATOM 1668 O O . LEU A 1 211 ? 6.039 13.523 9.984 1 94.12 211 LEU A O 1
ATOM 1672 N N . VAL A 1 212 ? 6.531 14.273 7.922 1 96.06 212 VAL A N 1
ATOM 1673 C CA . VAL A 1 212 ? 7.82 14.812 8.336 1 96.06 212 VAL A CA 1
ATOM 1674 C C . VAL A 1 212 ? 7.734 16.328 8.445 1 96.06 212 VAL A C 1
ATOM 1676 O O . VAL A 1 212 ? 7.309 17 7.504 1 96.06 212 VAL A O 1
ATOM 1679 N N . ILE A 1 213 ? 8.164 16.875 9.562 1 95.88 213 ILE A N 1
ATOM 1680 C CA . ILE A 1 213 ? 8.102 18.297 9.805 1 95.88 213 ILE A CA 1
ATOM 1681 C C . ILE A 1 213 ? 9.281 19 9.141 1 95.88 213 ILE A C 1
ATOM 1683 O O . ILE A 1 213 ? 10.422 18.547 9.273 1 95.88 213 ILE A O 1
ATOM 1687 N N . ALA A 1 214 ? 8.984 20.016 8.414 1 97.12 214 ALA A N 1
ATOM 1688 C CA . ALA A 1 214 ? 10 20.906 7.859 1 97.12 214 ALA A CA 1
ATOM 1689 C C . ALA A 1 214 ? 9.859 22.312 8.414 1 97.12 214 ALA A C 1
ATOM 1691 O O . ALA A 1 214 ? 8.773 22.906 8.359 1 97.12 214 ALA A O 1
ATOM 1692 N N . ARG A 1 215 ? 10.93 22.812 8.859 1 96.62 215 ARG A N 1
ATOM 1693 C CA . ARG A 1 215 ? 10.93 24.188 9.367 1 96.62 215 ARG A CA 1
ATOM 1694 C C . ARG A 1 215 ? 11.297 25.188 8.266 1 96.62 215 ARG A C 1
ATOM 1696 O O . ARG A 1 215 ? 12.195 24.922 7.469 1 96.62 215 ARG A O 1
ATOM 1703 N N . GLY A 1 216 ? 10.578 26.219 8.305 1 96.25 216 GLY A N 1
ATOM 1704 C CA . GLY A 1 216 ? 10.812 27.25 7.312 1 96.25 216 GLY A CA 1
ATOM 1705 C C . GLY A 1 216 ? 11.656 28.406 7.832 1 96.25 216 GLY A C 1
ATOM 1706 O O . GLY A 1 216 ? 11.719 28.625 9.047 1 96.25 216 GLY A O 1
ATOM 1707 N N . THR A 1 217 ? 12.305 29.094 6.887 1 96.06 217 THR A N 1
ATOM 1708 C CA . THR A 1 217 ? 13.055 30.312 7.164 1 96.06 217 THR A CA 1
ATOM 1709 C C . THR A 1 217 ? 12.539 31.469 6.305 1 96.06 217 THR A C 1
ATOM 1711 O O . THR A 1 217 ? 12.336 31.312 5.098 1 96.06 217 THR A O 1
ATOM 1714 N N . CYS A 1 218 ? 12.336 32.562 6.957 1 95.69 218 CYS A N 1
ATOM 1715 C CA . CYS A 1 218 ? 11.82 33.688 6.219 1 95.69 218 CYS A CA 1
ATOM 1716 C C . CYS A 1 218 ? 12.789 34.125 5.121 1 95.69 218 CYS A C 1
ATOM 1718 O O . CYS A 1 218 ? 14.008 34.125 5.32 1 95.69 218 CYS A O 1
ATOM 1720 N N . ILE A 1 219 ? 12.242 34.469 3.998 1 94.75 219 ILE A N 1
ATOM 1721 C CA . ILE A 1 219 ? 13.07 34.938 2.891 1 94.75 219 ILE A CA 1
ATOM 1722 C C . ILE A 1 219 ? 13.656 36.312 3.225 1 94.75 219 ILE A C 1
ATOM 1724 O O . ILE A 1 219 ? 13.312 36.906 4.246 1 94.75 219 ILE A O 1
ATOM 1728 N N . ALA A 1 220 ? 14.516 36.75 2.33 1 93.75 220 ALA A N 1
ATOM 1729 C CA . ALA A 1 220 ? 15.172 38.062 2.553 1 93.75 220 ALA A CA 1
ATOM 1730 C C . ALA A 1 220 ? 14.148 39.188 2.646 1 93.75 220 ALA A C 1
ATOM 1732 O O . ALA A 1 220 ? 13.188 39.219 1.876 1 93.75 220 ALA A O 1
ATOM 1733 N N . ASN A 1 221 ? 14.375 40.062 3.557 1 94.56 221 ASN A N 1
ATOM 1734 C CA . ASN A 1 221 ? 13.57 41.281 3.764 1 94.56 221 ASN A CA 1
ATOM 1735 C C . ASN A 1 221 ? 12.188 40.938 4.32 1 94.56 221 ASN A C 1
ATOM 1737 O O . ASN A 1 221 ? 11.219 41.656 4.055 1 94.56 221 ASN A O 1
ATOM 1741 N N . SER A 1 222 ? 12.117 39.812 4.922 1 94.75 222 SER A N 1
ATOM 1742 C CA . SER A 1 222 ? 10.891 39.406 5.613 1 94.75 222 SER A CA 1
ATOM 1743 C C . SER A 1 222 ? 11.164 39.062 7.074 1 94.75 222 SER A C 1
ATOM 1745 O O . SER A 1 222 ? 12.328 38.969 7.488 1 94.75 222 SER A O 1
ATOM 1747 N N . GLU A 1 223 ? 10.086 39.094 7.898 1 95.56 223 GLU A N 1
ATOM 1748 C CA . GLU A 1 223 ? 10.203 38.781 9.32 1 95.56 223 GLU A CA 1
ATOM 1749 C C . GLU A 1 223 ? 9.078 37.844 9.766 1 95.56 223 GLU A C 1
ATOM 1751 O O . GLU A 1 223 ? 8.016 37.781 9.148 1 95.56 223 GLU A O 1
ATOM 1756 N N . GLU A 1 224 ? 9.398 37.094 10.891 1 94.06 224 GLU A N 1
ATOM 1757 C CA . GLU A 1 224 ? 8.43 36.125 11.406 1 94.06 224 GLU A CA 1
ATOM 1758 C C . GLU A 1 224 ? 7.23 36.844 12.023 1 94.06 224 GLU A C 1
ATOM 1760 O O . GLU A 1 224 ? 7.387 37.844 12.734 1 94.06 224 GLU A O 1
ATOM 1765 N N . VAL A 1 225 ? 6.047 36.438 11.672 1 89.38 225 VAL A N 1
ATOM 1766 C CA . VAL A 1 225 ? 4.812 36.969 12.242 1 89.38 225 VAL A CA 1
ATOM 1767 C C . VAL A 1 225 ? 4.164 35.906 13.148 1 89.38 225 VAL A C 1
ATOM 1769 O O . VAL A 1 225 ? 3.867 36.188 14.312 1 89.38 225 VAL A O 1
ATOM 1772 N N . ASP A 1 226 ? 3.873 34.75 12.617 1 85.5 226 ASP A N 1
ATOM 1773 C CA . ASP A 1 226 ? 3.297 33.625 13.359 1 85.5 226 ASP A CA 1
ATOM 1774 C C . ASP A 1 226 ? 4.25 32.438 13.367 1 85.5 226 ASP A C 1
ATOM 1776 O O . ASP A 1 2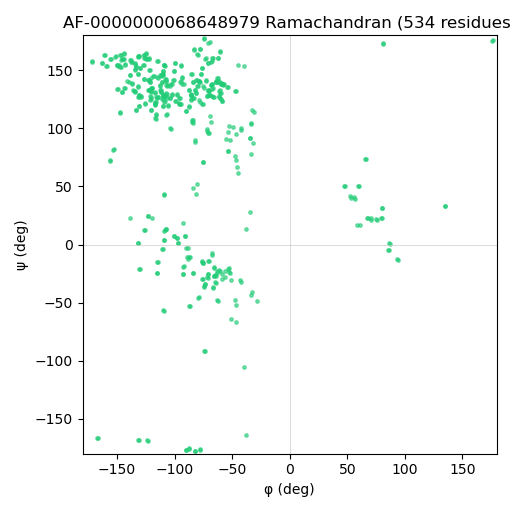26 ? 4.594 31.891 12.312 1 85.5 226 ASP A O 1
ATOM 1780 N N . VAL A 1 227 ? 4.574 32.094 14.648 1 85.69 227 VAL A N 1
ATOM 1781 C CA . VAL A 1 227 ? 5.562 31.031 14.781 1 85.69 227 VAL A CA 1
ATOM 1782 C C . VAL A 1 227 ? 4.969 29.891 15.602 1 85.69 227 VAL A C 1
ATOM 1784 O O . VAL A 1 227 ? 4.062 30.094 16.406 1 85.69 227 VAL A O 1
ATOM 1787 N N . PRO A 1 228 ? 5.465 28.656 15.273 1 90.5 228 PRO A N 1
ATOM 1788 C CA . PRO A 1 228 ? 6.578 28.25 14.414 1 90.5 228 PRO A CA 1
ATOM 1789 C C . PRO A 1 228 ? 6.176 28.141 12.945 1 90.5 228 PRO A C 1
ATOM 1791 O O . PRO A 1 228 ? 5.008 27.875 12.641 1 90.5 228 PRO A O 1
ATOM 1794 N N . ILE A 1 229 ? 7.152 28.469 12.047 1 94.25 229 ILE A N 1
ATOM 1795 C CA . ILE A 1 229 ? 6.945 28.328 10.617 1 94.25 229 ILE A CA 1
ATOM 1796 C C .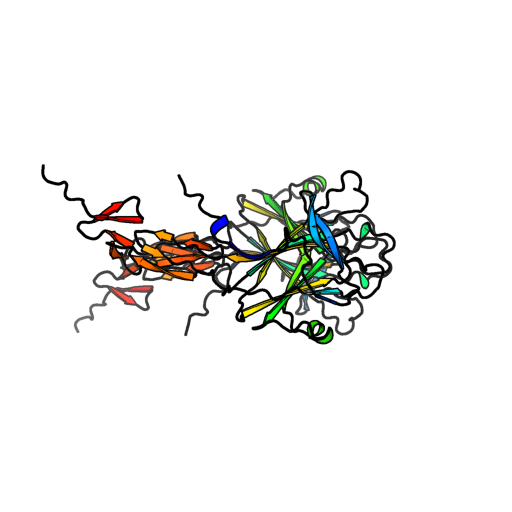 ILE A 1 229 ? 7.246 26.891 10.195 1 94.25 229 ILE A C 1
ATOM 1798 O O . ILE A 1 229 ? 8.414 26.484 10.148 1 94.25 229 ILE A O 1
ATOM 1802 N N . LYS A 1 230 ? 6.141 26.156 9.883 1 95.38 230 LYS A N 1
ATOM 1803 C CA . LYS A 1 230 ? 6.324 24.734 9.617 1 95.38 230 LYS A CA 1
ATOM 1804 C C . LYS A 1 230 ? 5.477 24.266 8.438 1 95.38 230 LYS A C 1
ATOM 1806 O O . LYS A 1 230 ? 4.422 24.844 8.164 1 95.38 230 LYS A O 1
ATOM 1811 N N . LEU A 1 231 ? 6.004 23.344 7.699 1 95.94 231 LEU A N 1
ATOM 1812 C CA . LEU A 1 231 ? 5.27 22.5 6.758 1 95.94 231 LEU A CA 1
ATOM 1813 C C . LEU A 1 231 ? 5.445 21.016 7.098 1 95.94 231 LEU A C 1
ATOM 1815 O O . LEU A 1 231 ? 6.324 20.656 7.883 1 95.94 231 LEU A O 1
ATOM 1819 N N . TYR A 1 232 ? 4.535 20.25 6.574 1 95.25 232 TYR A N 1
ATOM 1820 C CA . TYR A 1 232 ? 4.609 18.812 6.77 1 95.25 232 TYR A CA 1
ATOM 1821 C C . TYR A 1 232 ? 4.691 18.078 5.438 1 95.25 232 TYR A C 1
ATOM 1823 O O . TYR A 1 232 ? 3.885 18.312 4.535 1 95.25 232 TYR A O 1
ATOM 1831 N N . CYS A 1 233 ? 5.691 17.203 5.297 1 95.69 233 CYS A N 1
ATOM 1832 C CA . CYS A 1 233 ? 5.871 16.391 4.098 1 95.69 233 CYS A CA 1
ATOM 1833 C C . CYS A 1 233 ? 5.23 15.023 4.266 1 95.69 233 CYS A C 1
ATOM 1835 O O . CYS A 1 233 ? 5.605 14.266 5.164 1 95.69 233 CYS A O 1
ATOM 1837 N N . ASN A 1 234 ? 4.285 14.68 3.395 1 94.56 234 ASN A N 1
ATOM 1838 C CA . ASN A 1 234 ? 3.619 13.391 3.539 1 94.56 234 ASN A CA 1
ATOM 1839 C C . ASN A 1 234 ? 4.344 12.289 2.766 1 94.56 234 ASN A C 1
ATOM 1841 O O . ASN A 1 234 ? 5.398 12.539 2.174 1 94.56 234 ASN A O 1
ATOM 1845 N N . GLY A 1 235 ? 3.812 11.102 2.76 1 94.12 235 GLY A N 1
ATOM 1846 C CA . GLY A 1 235 ? 4.477 9.938 2.191 1 94.12 235 GLY A CA 1
ATOM 1847 C C . GLY A 1 235 ? 4.559 9.977 0.678 1 94.12 235 GLY A C 1
ATOM 1848 O O . GLY A 1 235 ? 5.32 9.227 0.071 1 94.12 235 GLY A O 1
ATOM 1849 N N . ASP A 1 236 ? 3.809 10.844 0.032 1 94.56 236 ASP A N 1
ATOM 1850 C CA . ASP A 1 236 ? 3.812 10.961 -1.423 1 94.56 236 ASP A CA 1
ATOM 1851 C C . ASP A 1 236 ? 4.73 12.094 -1.879 1 94.56 236 ASP A C 1
ATOM 1853 O O . ASP A 1 236 ? 4.809 12.398 -3.072 1 94.56 236 ASP A O 1
ATOM 1857 N N . GLY A 1 237 ? 5.352 12.719 -0.911 1 95.38 237 GLY A N 1
ATOM 1858 C CA . GLY A 1 237 ? 6.211 13.836 -1.254 1 95.38 237 GLY A CA 1
ATOM 1859 C C . GLY A 1 237 ? 5.445 15.125 -1.493 1 95.38 237 GLY A C 1
ATOM 1860 O O . GLY A 1 237 ? 5.832 15.938 -2.338 1 95.38 237 GLY A O 1
ATOM 1861 N N . GLU A 1 238 ? 4.359 15.266 -0.811 1 94.5 238 GLU A N 1
ATOM 1862 C CA . GLU A 1 238 ? 3.539 16.469 -0.923 1 94.5 238 GLU A CA 1
ATOM 1863 C C . GLU A 1 238 ? 3.557 17.266 0.374 1 94.5 238 GLU A C 1
ATOM 1865 O O . GLU A 1 238 ? 3.512 16.703 1.465 1 94.5 238 GLU A O 1
ATOM 1870 N N . TRP A 1 239 ? 3.676 18.594 0.213 1 94.88 239 TRP A N 1
ATOM 1871 C CA . TRP A 1 239 ? 3.625 19.469 1.374 1 94.88 239 TRP A CA 1
ATOM 1872 C C . TRP A 1 239 ? 2.195 19.609 1.884 1 94.88 239 TRP A C 1
ATOM 1874 O O . TRP A 1 239 ? 1.258 19.75 1.094 1 94.88 239 TRP A O 1
ATOM 1884 N N . MET A 1 240 ? 2.145 19.516 3.246 1 93.06 240 MET A N 1
ATOM 1885 C CA . MET A 1 240 ? 0.824 19.609 3.863 1 93.06 240 MET A CA 1
ATOM 1886 C C . MET A 1 240 ? 0.842 20.594 5.031 1 93.06 240 MET A C 1
ATOM 1888 O O . MET A 1 240 ? 1.891 20.828 5.637 1 93.06 240 MET A O 1
ATOM 1892 N N . VAL A 1 241 ? -0.251 21.297 5.262 1 90.38 241 VAL A N 1
ATOM 1893 C CA . VAL A 1 241 ? -0.605 21.969 6.508 1 90.38 241 VAL A CA 1
ATOM 1894 C C . VAL A 1 241 ? 0.394 23.094 6.793 1 90.38 241 VAL A C 1
ATOM 1896 O O . VAL A 1 241 ? 1.139 23.031 7.773 1 90.38 241 VAL A O 1
ATOM 1899 N N . PRO A 1 242 ? 0.311 24.078 6.117 1 91 242 PRO A N 1
ATOM 1900 C CA . PRO A 1 242 ? 1.158 25.219 6.445 1 91 242 PRO A CA 1
ATOM 1901 C C . PRO A 1 242 ? 0.808 25.844 7.793 1 91 242 PRO A C 1
ATOM 1903 O O . PRO A 1 242 ? -0.367 26.094 8.078 1 91 242 PRO A O 1
ATOM 1906 N N . ILE A 1 243 ? 1.798 25.984 8.617 1 89.31 243 ILE A N 1
ATOM 1907 C CA . ILE A 1 243 ? 1.646 26.625 9.914 1 89.31 243 ILE A CA 1
ATOM 1908 C C . ILE A 1 243 ? 2.611 27.812 10.008 1 89.31 243 ILE A C 1
ATOM 1910 O O . ILE A 1 243 ? 3.787 27.688 9.656 1 89.31 243 ILE A O 1
ATOM 1914 N N . GLY A 1 244 ? 2.062 28.953 10.469 1 89.31 244 GLY A N 1
ATOM 1915 C CA . GLY A 1 244 ? 2.895 30.125 10.625 1 89.31 244 GLY A CA 1
ATOM 1916 C C . GLY A 1 244 ? 3.115 30.875 9.32 1 89.31 244 GLY A C 1
ATOM 1917 O O . GLY A 1 244 ? 2.568 30.5 8.281 1 89.31 244 GLY A O 1
ATOM 1918 N N . SER A 1 245 ? 3.736 32.031 9.5 1 91.19 245 SER A N 1
ATOM 1919 C CA . SER A 1 245 ? 3.943 32.844 8.305 1 91.19 245 SER A CA 1
ATOM 1920 C C . SER A 1 245 ? 5 33.906 8.547 1 91.19 245 SER A C 1
ATOM 1922 O O . SER A 1 245 ? 5.316 34.25 9.688 1 91.19 245 SER A O 1
ATOM 1924 N N . CYS A 1 246 ? 5.582 34.312 7.41 1 94.81 246 CYS A N 1
ATOM 1925 C CA . CYS A 1 246 ? 6.434 35.5 7.34 1 94.81 246 CYS A CA 1
ATOM 1926 C C . CYS A 1 246 ? 5.746 36.625 6.574 1 94.81 246 CYS A C 1
ATOM 1928 O O . CYS A 1 246 ? 4.77 36.406 5.863 1 94.81 246 CYS A O 1
ATOM 1930 N N . THR A 1 247 ? 6.137 37.812 6.871 1 94 247 THR A N 1
ATOM 1931 C CA . THR A 1 247 ? 5.676 38.969 6.105 1 94 247 THR A CA 1
ATOM 1932 C C . THR A 1 247 ? 6.84 39.875 5.758 1 94 247 THR A C 1
ATOM 1934 O O . THR A 1 247 ? 7.883 39.844 6.418 1 94 247 THR A O 1
ATOM 1937 N N . CYS A 1 248 ? 6.637 40.562 4.668 1 94.25 248 CYS A N 1
ATOM 1938 C CA . CYS A 1 248 ? 7.668 41.531 4.277 1 94.25 248 CYS A CA 1
ATOM 1939 C C . CYS A 1 248 ? 7.895 42.562 5.371 1 94.25 248 CYS A C 1
ATOM 1941 O O . CYS A 1 248 ? 6.941 43.031 6 1 94.25 248 CYS A O 1
ATOM 1943 N N . LYS A 1 249 ? 9.211 42.875 5.629 1 94.44 249 LYS A N 1
ATOM 1944 C CA . LYS A 1 249 ? 9.555 43.938 6.586 1 94.44 249 LYS A CA 1
ATOM 1945 C C . LYS A 1 249 ? 9.023 45.281 6.133 1 94.44 249 LYS A C 1
ATOM 1947 O O . LYS A 1 249 ? 8.68 45.469 4.961 1 94.44 249 LYS A O 1
ATOM 1952 N N . ALA A 1 250 ? 8.969 46.125 7.148 1 92.69 250 ALA A N 1
ATOM 1953 C CA . ALA A 1 250 ? 8.57 47.5 6.801 1 92.69 250 ALA A CA 1
ATOM 1954 C C . ALA A 1 250 ? 9.453 48.062 5.699 1 92.69 250 ALA A C 1
ATOM 1956 O O . ALA A 1 250 ? 10.68 47.938 5.746 1 92.69 250 ALA A O 1
ATOM 1957 N N . GLY A 1 251 ? 8.891 48.719 4.684 1 92.81 251 GLY A N 1
ATOM 1958 C CA . GLY A 1 251 ? 9.641 49.281 3.582 1 92.81 251 GLY A CA 1
ATOM 1959 C C . GLY A 1 251 ? 9.758 48.344 2.387 1 92.81 251 GLY A C 1
ATOM 1960 O O . GLY A 1 251 ? 10.258 48.75 1.334 1 92.81 251 GLY A O 1
ATOM 1961 N N . PHE A 1 252 ? 9.422 47.188 2.621 1 93.88 252 PHE A N 1
ATOM 1962 C CA . PHE A 1 252 ? 9.445 46.188 1.534 1 93.88 252 PHE A CA 1
ATOM 1963 C C . PHE A 1 252 ? 8.031 45.75 1.189 1 93.88 252 PHE A C 1
ATOM 1965 O O . PHE A 1 252 ? 7.16 45.688 2.057 1 93.88 252 PHE A O 1
ATOM 1972 N N . GLU A 1 253 ? 7.742 45.438 -0.128 1 92.19 253 GLU A N 1
ATOM 1973 C CA . GLU A 1 253 ? 6.426 45 -0.567 1 92.19 253 GLU A CA 1
ATOM 1974 C C . GLU A 1 253 ? 6.504 43.625 -1.246 1 92.19 253 GLU A C 1
ATOM 1976 O O . GLU A 1 253 ? 7.477 43.344 -1.94 1 92.19 253 GLU A O 1
ATOM 1981 N N . PRO A 1 254 ? 5.422 42.812 -0.945 1 89.75 254 PRO A N 1
ATOM 1982 C CA . PRO A 1 254 ? 5.402 41.5 -1.598 1 89.75 254 PRO A CA 1
ATOM 1983 C C . PRO A 1 254 ? 5.375 41.594 -3.121 1 89.75 254 PRO A C 1
ATOM 1985 O O . PRO A 1 254 ? 4.699 42.469 -3.674 1 89.75 254 PRO A O 1
ATOM 1988 N N . ASP A 1 255 ? 6.238 40.812 -3.672 1 84.94 255 ASP A N 1
ATOM 1989 C CA . ASP A 1 255 ? 6.219 40.656 -5.125 1 84.94 255 ASP A CA 1
ATOM 1990 C C . ASP A 1 255 ? 5.906 39.219 -5.512 1 84.94 255 ASP A C 1
ATOM 1992 O O . ASP A 1 255 ? 6.754 38.344 -5.375 1 84.94 255 ASP A O 1
ATOM 1996 N N . ASN A 1 256 ? 4.848 38.906 -6.012 1 79.06 256 ASN A N 1
ATOM 1997 C CA . ASN A 1 256 ? 4.352 37.594 -6.473 1 79.06 256 ASN A CA 1
ATOM 1998 C C . ASN A 1 256 ? 4.34 36.562 -5.352 1 79.06 256 ASN A C 1
ATOM 2000 O O . ASN A 1 256 ? 4.465 35.375 -5.602 1 79.06 256 ASN A O 1
ATOM 2004 N N . GLY A 1 257 ? 4.418 36.938 -4.09 1 72.25 257 GLY A N 1
ATOM 2005 C CA . GLY A 1 257 ? 4.223 36.094 -2.932 1 72.25 257 GLY A CA 1
ATOM 2006 C C . GLY A 1 257 ? 5.488 35.375 -2.502 1 72.25 257 GLY A C 1
ATOM 2007 O O . GLY A 1 257 ? 5.512 34.719 -1.461 1 72.25 257 GLY A O 1
ATOM 2008 N N . ASN A 1 258 ? 6.539 35.594 -3.156 1 81.62 258 ASN A N 1
ATOM 2009 C CA . ASN A 1 258 ? 7.746 34.875 -2.814 1 81.62 258 ASN A CA 1
ATOM 2010 C C . ASN A 1 258 ? 8.953 35.781 -2.68 1 81.62 258 ASN A C 1
ATOM 2012 O O . ASN A 1 258 ? 10.086 35.312 -2.529 1 81.62 258 ASN A O 1
ATOM 2016 N N . VAL A 1 259 ? 8.688 37.094 -2.877 1 88.31 259 VAL A N 1
ATOM 2017 C CA . VAL A 1 259 ? 9.789 38.062 -2.791 1 88.31 259 VAL A CA 1
ATOM 2018 C C . VAL A 1 259 ? 9.32 39.312 -2.082 1 88.31 259 VAL A C 1
ATOM 2020 O O . VAL A 1 259 ? 8.172 39.719 -2.232 1 88.31 259 VAL A O 1
ATOM 2023 N N . CYS A 1 260 ? 10.188 39.781 -1.288 1 92.31 260 CYS A N 1
ATOM 2024 C CA . CYS A 1 260 ? 10 41.125 -0.708 1 92.31 260 CYS A CA 1
ATOM 2025 C C . CYS A 1 260 ? 10.945 42.125 -1.338 1 92.31 260 CYS A C 1
ATOM 2027 O O . CYS A 1 260 ? 12.164 42.031 -1.159 1 92.31 260 CYS A O 1
ATOM 2029 N N . ARG A 1 261 ? 10.297 43.062 -2.086 1 91.44 261 ARG A N 1
ATOM 2030 C CA . ARG A 1 261 ? 11.102 44.031 -2.816 1 91.44 261 ARG A CA 1
ATOM 2031 C C . ARG A 1 261 ? 11.008 45.406 -2.172 1 91.44 261 ARG A C 1
ATOM 2033 O O . ARG A 1 261 ? 9.93 45.844 -1.728 1 91.44 261 ARG A O 1
ATOM 2040 N N . GLY A 1 262 ? 12.172 46.125 -2.043 1 86.06 262 GLY A N 1
ATOM 2041 C CA . GLY A 1 262 ? 12.234 47.469 -1.474 1 86.06 262 GLY A CA 1
ATOM 2042 C C . GLY A 1 262 ? 11.562 48.5 -2.346 1 86.06 262 GLY A C 1
ATOM 2043 O O . GLY A 1 262 ? 11.516 48.375 -3.568 1 86.06 262 GLY A O 1
ATOM 2044 N N . GLU A 1 263 ? 10.758 49.469 -1.764 1 73.75 263 GLU A N 1
ATOM 2045 C CA . GLU A 1 263 ? 10.188 50.625 -2.459 1 73.75 263 GLU A CA 1
ATOM 2046 C C . GLU A 1 263 ? 11.266 51.406 -3.188 1 73.75 263 GLU A C 1
ATOM 2048 O O . GLU A 1 263 ? 12.297 51.75 -2.605 1 73.75 263 GLU A O 1
ATOM 2053 N N . ILE A 1 264 ? 11.461 51.312 -4.461 1 60.94 264 ILE A N 1
ATOM 2054 C CA . ILE A 1 264 ? 12.281 52.281 -5.141 1 60.94 264 ILE A CA 1
ATOM 2055 C C . ILE A 1 264 ? 11.742 53.688 -4.863 1 60.94 264 ILE A C 1
ATOM 2057 O O . ILE A 1 264 ? 10.57 53.969 -5.109 1 60.94 264 ILE A O 1
ATOM 2061 N N . SER A 1 265 ? 12.18 54.344 -3.865 1 53.19 265 SER A N 1
ATOM 2062 C CA . SER A 1 265 ? 11.883 55.781 -3.834 1 53.19 265 SER A CA 1
ATOM 2063 C C . SER A 1 265 ? 11.883 56.375 -5.238 1 53.19 265 SER A C 1
ATOM 2065 O O . SER A 1 265 ? 12.844 56.188 -5.992 1 53.19 265 SER A O 1
ATOM 2067 N N . SER A 1 266 ? 10.805 56.438 -5.918 1 49.91 266 SER A N 1
ATOM 2068 C CA . SER A 1 266 ? 10.797 57.281 -7.102 1 49.91 266 SER A CA 1
ATOM 2069 C C . SER A 1 266 ? 11.711 58.5 -6.922 1 49.91 266 SER A C 1
ATOM 2071 O O . SER A 1 266 ? 11.703 59.125 -5.867 1 49.91 266 SER A O 1
ATOM 2073 N N . PRO A 1 267 ? 12.82 58.688 -7.688 1 46.84 267 PRO A N 1
ATOM 2074 C CA . PRO A 1 267 ? 13.445 60 -7.688 1 46.84 267 PRO A CA 1
ATOM 2075 C C . PRO A 1 267 ? 12.43 61.156 -7.75 1 46.84 267 PRO A C 1
ATOM 2077 O O . PRO A 1 267 ? 11.422 61.031 -8.453 1 46.84 267 PRO A O 1
ATOM 2080 N N . HIS A 1 268 ? 12.078 61.781 -6.664 1 39.81 268 HIS A N 1
ATOM 2081 C CA . HIS A 1 268 ? 11.477 63.094 -6.891 1 39.81 268 HIS A CA 1
ATOM 2082 C C . HIS A 1 268 ? 12.062 63.75 -8.133 1 39.81 268 HIS A C 1
ATOM 2084 O O . HIS A 1 268 ? 13.281 63.969 -8.211 1 39.81 268 HIS A O 1
ATOM 2090 N N . SER A 1 269 ? 11.5 63.5 -9.383 1 29.75 269 SER A N 1
ATOM 2091 C CA . SER A 1 269 ? 11.695 64.625 -10.281 1 29.75 269 SER A CA 1
ATOM 2092 C C . SER A 1 269 ? 11.102 65.938 -9.703 1 29.75 269 SER A C 1
ATOM 2094 O O . SER A 1 269 ? 10.039 65.875 -9.07 1 29.75 269 SER A O 1
ATOM 2096 N N . MET B 1 1 ? 6.754 8.047 29.172 1 20 1 MET B N 1
ATOM 2097 C CA . MET B 1 1 ? 5.484 7.328 29.141 1 20 1 MET B CA 1
ATOM 2098 C C . MET B 1 1 ? 4.73 7.621 27.844 1 20 1 MET B C 1
ATOM 2100 O O . MET B 1 1 ? 3.932 8.555 27.797 1 20 1 MET B O 1
ATOM 2104 N N . GLU B 1 2 ? 5.332 7.785 26.703 1 26.53 2 GLU B N 1
ATOM 2105 C CA . GLU B 1 2 ? 4.848 8.141 25.375 1 26.53 2 GLU B CA 1
ATOM 2106 C C . GLU B 1 2 ? 3.648 7.281 24.984 1 26.53 2 GLU B C 1
ATOM 2108 O O . GLU B 1 2 ? 3.707 6.055 25.047 1 26.53 2 GLU B O 1
ATOM 2113 N N . LEU B 1 3 ? 2.381 7.727 25.062 1 27.94 3 LEU B N 1
ATOM 2114 C CA . LEU B 1 3 ? 1.09 7.055 24.953 1 27.94 3 LEU B CA 1
ATOM 2115 C C . LEU B 1 3 ? 1.055 6.145 23.734 1 27.94 3 LEU B C 1
ATOM 2117 O O . LEU B 1 3 ? 1.11 6.617 22.594 1 27.94 3 LEU B O 1
ATOM 2121 N N . THR B 1 4 ? 1.624 5.012 23.641 1 34.66 4 THR B N 1
ATOM 2122 C CA . THR B 1 4 ? 1.395 3.812 22.844 1 34.66 4 THR B CA 1
ATOM 2123 C C . THR B 1 4 ? -0.1 3.541 22.688 1 34.66 4 THR B C 1
ATOM 2125 O O . THR B 1 4 ? -0.621 2.576 23.25 1 34.66 4 THR B O 1
ATOM 2128 N N . ILE B 1 5 ? -1.039 4.441 23 1 35.66 5 ILE B N 1
ATOM 2129 C CA . ILE B 1 5 ? -2.486 4.266 23.078 1 35.66 5 ILE B CA 1
ATOM 2130 C C . ILE B 1 5 ? -2.957 3.375 21.922 1 35.66 5 ILE B C 1
ATOM 2132 O O . ILE B 1 5 ? -3.637 2.371 22.156 1 35.66 5 ILE B O 1
ATOM 2136 N N . SER B 1 6 ? -3.734 3.988 20.656 1 39.91 6 SER B N 1
ATOM 2137 C CA . SER B 1 6 ? -5.012 3.764 19.984 1 39.91 6 SER B CA 1
ATOM 2138 C C . SER B 1 6 ? -4.867 2.766 18.844 1 39.91 6 SER B C 1
ATOM 2140 O O . SER B 1 6 ? -5.07 3.117 17.672 1 39.91 6 SER B O 1
ATOM 2142 N N . ASP B 1 7 ? -3.979 2.057 18.781 1 45.72 7 ASP B N 1
ATOM 2143 C CA . ASP B 1 7 ? -4.039 1.223 17.578 1 45.72 7 ASP B CA 1
ATOM 2144 C C . ASP B 1 7 ? -5.438 0.637 17.391 1 45.72 7 ASP B C 1
ATOM 2146 O O . ASP B 1 7 ? -5.93 0.543 16.266 1 45.72 7 ASP B O 1
ATOM 2150 N N . VAL B 1 8 ? -6.027 -0.034 18.422 1 50.62 8 VAL B N 1
ATOM 2151 C CA . VAL B 1 8 ? -7.301 -0.744 18.406 1 50.62 8 VAL B CA 1
ATOM 2152 C C . VAL B 1 8 ? -8.414 0.209 17.969 1 50.62 8 VAL B C 1
ATOM 2154 O O . VAL B 1 8 ? -9.359 -0.196 17.297 1 50.62 8 VAL B O 1
ATOM 2157 N N . LYS B 1 9 ? -8.227 1.608 18.25 1 61.09 9 LYS B N 1
ATOM 2158 C CA . LYS B 1 9 ? -9.367 2.518 18.172 1 61.09 9 LYS B CA 1
ATOM 2159 C C . LYS B 1 9 ? -9.5 3.109 16.766 1 61.09 9 LYS B C 1
ATOM 2161 O O . LYS B 1 9 ? -10.547 3.652 16.422 1 61.09 9 LYS B O 1
ATOM 2166 N N . ALA B 1 10 ? -8.656 2.576 15.828 1 87.56 10 ALA B N 1
ATOM 2167 C CA . ALA B 1 10 ? -8.773 3.291 14.562 1 87.56 10 ALA B CA 1
ATOM 2168 C C . ALA B 1 10 ? -9.445 2.424 13.5 1 87.56 10 ALA B C 1
ATOM 2170 O O . ALA B 1 10 ? -9.93 2.934 12.484 1 87.56 10 ALA B O 1
ATOM 2171 N N . LYS B 1 11 ? -9.695 1.193 13.922 1 95.06 11 LYS B N 1
ATOM 2172 C CA . LYS B 1 11 ? -10.242 0.322 12.883 1 95.06 11 LYS B CA 1
ATOM 2173 C C . LYS B 1 11 ? -11.688 -0.05 13.188 1 95.06 11 LYS B C 1
ATOM 2175 O O . LYS B 1 11 ? -12.031 -0.353 14.328 1 95.06 11 LYS B O 1
ATOM 2180 N N . GLU B 1 12 ? -12.508 0.051 12.227 1 96.38 12 GLU B N 1
ATOM 2181 C CA . GLU B 1 12 ? -13.891 -0.424 12.312 1 96.38 12 GLU B CA 1
ATOM 2182 C C . GLU B 1 12 ? -14.148 -1.545 11.312 1 96.38 12 GLU B C 1
ATOM 2184 O O . GLU B 1 12 ? -14.055 -1.34 10.102 1 96.38 12 GLU B O 1
ATOM 2189 N N . THR B 1 13 ? -14.531 -2.662 11.82 1 97.69 13 THR B N 1
ATOM 2190 C CA . THR B 1 13 ? -14.766 -3.84 10.992 1 97.69 13 THR B CA 1
ATOM 2191 C C . THR B 1 13 ? -16.188 -3.852 10.461 1 97.69 13 THR B C 1
ATOM 2193 O O . THR B 1 13 ? -17.141 -3.641 11.211 1 97.69 13 THR B O 1
ATOM 2196 N N . VAL B 1 14 ? -16.328 -4.105 9.164 1 97.88 14 VAL B N 1
ATOM 2197 C CA . VAL B 1 14 ? -17.656 -4.09 8.578 1 97.88 14 VAL B CA 1
ATOM 2198 C C . VAL B 1 14 ? -18.031 -5.492 8.094 1 97.88 14 VAL B C 1
ATOM 2200 O O . VAL B 1 14 ? -19.203 -5.773 7.824 1 97.88 14 VAL B O 1
ATOM 2203 N N . MET B 1 15 ? -17.094 -6.398 7.973 1 98 15 MET B N 1
ATOM 2204 C CA . MET B 1 15 ? -17.297 -7.828 7.742 1 98 15 MET B CA 1
ATOM 2205 C C . MET B 1 15 ? -16.172 -8.641 8.367 1 98 15 MET B C 1
ATOM 2207 O O . MET B 1 15 ? -14.992 -8.266 8.258 1 98 15 MET B O 1
ATOM 2211 N N . ASP B 1 16 ? -16.531 -9.703 9.07 1 97.62 16 ASP B N 1
ATOM 2212 C CA . ASP B 1 16 ? -15.547 -10.523 9.766 1 97.62 16 ASP B CA 1
ATOM 2213 C C . ASP B 1 16 ? -15.977 -11.984 9.812 1 97.62 16 ASP B C 1
ATOM 2215 O O . ASP B 1 16 ? -16.953 -12.328 10.461 1 97.62 16 ASP B O 1
ATOM 2219 N N . THR B 1 17 ? -15.234 -12.789 9.156 1 97.06 17 THR B N 1
ATOM 2220 C CA . THR B 1 17 ? -15.586 -14.203 9.164 1 97.06 17 THR B CA 1
ATOM 2221 C C . THR B 1 17 ? -14.578 -15 9.992 1 97.06 17 THR B C 1
ATOM 2223 O O . THR B 1 17 ? -14.594 -16.234 9.977 1 97.06 17 THR B O 1
ATOM 2226 N N . ARG B 1 18 ? -13.688 -14.469 10.766 1 95.19 18 ARG B N 1
ATOM 2227 C CA . ARG B 1 18 ? -12.594 -15.109 11.477 1 95.19 18 ARG B CA 1
ATOM 2228 C C . ARG B 1 18 ? -13.109 -16.094 12.523 1 95.19 18 ARG B C 1
ATOM 2230 O O . ARG B 1 18 ? -12.469 -17.094 12.82 1 95.19 18 ARG B O 1
ATOM 2237 N N . THR B 1 19 ? -14.297 -15.789 12.961 1 93.75 19 THR B N 1
ATOM 2238 C CA . THR B 1 19 ? -14.828 -16.641 14.008 1 93.75 19 THR B CA 1
ATOM 2239 C C . THR B 1 19 ? -16.203 -17.188 13.625 1 93.75 19 THR B C 1
ATOM 2241 O O . THR B 1 19 ? -16.953 -17.656 14.484 1 93.75 19 THR B O 1
ATOM 2244 N N . ALA B 1 20 ? -16.516 -17.016 12.391 1 94 20 ALA B N 1
ATOM 2245 C CA . ALA B 1 20 ? -17.844 -17.438 11.953 1 94 20 ALA B CA 1
ATOM 2246 C C . ALA B 1 20 ? -17.953 -18.969 11.93 1 94 20 ALA B C 1
ATOM 2248 O O . ALA B 1 20 ? -17.109 -19.641 11.336 1 94 20 ALA B O 1
ATOM 2249 N N . THR B 1 21 ? -19.047 -19.5 12.516 1 92.25 21 THR B N 1
ATOM 2250 C CA . THR B 1 21 ? -19.25 -20.938 12.547 1 92.25 21 THR B CA 1
ATOM 2251 C C . THR B 1 21 ? -20.484 -21.328 11.734 1 92.25 21 THR B C 1
ATOM 2253 O O . THR B 1 21 ? -20.656 -22.484 11.359 1 92.25 21 THR B O 1
ATOM 2256 N N . ALA B 1 22 ? -21.359 -20.391 11.602 1 92.44 22 ALA B N 1
ATOM 2257 C CA . ALA B 1 22 ? -22.547 -20.625 10.781 1 92.44 22 ALA B CA 1
ATOM 2258 C C . ALA B 1 22 ? -22.25 -20.375 9.305 1 92.44 22 ALA B C 1
ATOM 2260 O O . ALA B 1 22 ? -21.219 -19.797 8.969 1 92.44 22 ALA B O 1
ATOM 2261 N N . GLU B 1 23 ? -23.141 -20.797 8.516 1 94.5 23 GLU B N 1
ATOM 2262 C CA . GLU B 1 23 ? -22.984 -20.578 7.082 1 94.5 23 GLU B CA 1
ATOM 2263 C C . GLU B 1 23 ? -22.828 -19.094 6.754 1 94.5 23 GLU B C 1
ATOM 2265 O O . GLU B 1 23 ? -23.562 -18.266 7.281 1 94.5 23 GLU B O 1
ATOM 2270 N N . LEU B 1 24 ? -21.922 -18.812 5.863 1 94.94 24 LEU B N 1
ATOM 2271 C CA . LEU B 1 24 ? -21.594 -17.422 5.547 1 94.94 24 LEU B CA 1
ATOM 2272 C C . LEU B 1 24 ? -22.562 -16.844 4.527 1 94.94 24 LEU B C 1
ATOM 2274 O O . LEU B 1 24 ? -22.703 -15.625 4.41 1 94.94 24 LEU B O 1
ATOM 2278 N N . GLY B 1 25 ? -23.188 -17.719 3.721 1 91.44 25 GLY B N 1
ATOM 2279 C CA . GLY B 1 25 ? -24.203 -17.281 2.773 1 91.44 25 GLY B CA 1
ATOM 2280 C C . GLY B 1 25 ? -23.609 -16.688 1.507 1 91.44 25 GLY B C 1
ATOM 2281 O O . GLY B 1 25 ? -24.234 -15.859 0.85 1 91.44 25 GLY B O 1
ATOM 2282 N N . TRP B 1 26 ? -22.391 -17.031 1.183 1 94.19 26 TRP B N 1
ATOM 2283 C CA . TRP B 1 26 ? -21.766 -16.531 -0.04 1 94.19 26 TRP B CA 1
ATOM 2284 C C . TRP B 1 26 ? -22.25 -17.312 -1.256 1 94.19 26 TRP B C 1
ATOM 2286 O O . TRP B 1 26 ? -22.875 -18.359 -1.116 1 94.19 26 TRP B O 1
ATOM 2296 N N . ILE B 1 27 ? -22.031 -16.719 -2.457 1 91.75 27 ILE B N 1
ATOM 2297 C CA . ILE B 1 27 ? -22.484 -17.344 -3.699 1 91.75 27 ILE B CA 1
ATOM 2298 C C . ILE B 1 27 ? -21.297 -17.859 -4.484 1 91.75 27 ILE B C 1
ATOM 2300 O O . ILE B 1 27 ? -20.359 -17.109 -4.773 1 91.75 27 ILE B O 1
ATOM 2304 N N . ALA B 1 28 ? -21.375 -19.094 -4.723 1 92.75 28 ALA B N 1
ATOM 2305 C CA . ALA B 1 28 ? -20.344 -19.719 -5.551 1 92.75 28 ALA B CA 1
ATOM 2306 C C . ALA B 1 28 ? -20.859 -20 -6.957 1 92.75 28 ALA B C 1
ATOM 2308 O O . ALA B 1 28 ? -22 -20.438 -7.125 1 92.75 28 ALA B O 1
ATOM 2309 N N . TYR B 1 29 ? -20.031 -19.703 -8.039 1 89.5 29 TYR B N 1
ATOM 2310 C CA . TYR B 1 29 ? -20.375 -20.078 -9.398 1 89.5 29 TYR B CA 1
ATOM 2311 C C . TYR B 1 29 ? -19.141 -20.438 -10.211 1 89.5 29 TYR B C 1
ATOM 2313 O O . TYR B 1 29 ? -18.188 -19.656 -10.266 1 89.5 29 TYR B O 1
ATOM 2321 N N . PRO B 1 30 ? -19.141 -21.531 -10.891 1 90.25 30 PRO B N 1
ATOM 2322 C CA . PRO B 1 30 ? -20.188 -22.547 -10.805 1 90.25 30 PRO B CA 1
ATOM 2323 C C . PRO B 1 30 ? -20.344 -23.141 -9.406 1 90.25 30 PRO B C 1
ATOM 2325 O O . PRO B 1 30 ? -19.453 -22.953 -8.562 1 90.25 30 PRO B O 1
ATOM 2328 N N . ALA B 1 31 ? -21.484 -23.859 -9.156 1 87.94 31 ALA B N 1
ATOM 2329 C CA . ALA B 1 31 ? -21.797 -24.406 -7.836 1 87.94 31 ALA B CA 1
ATOM 2330 C C . ALA B 1 31 ? -20.75 -25.438 -7.414 1 87.94 31 ALA B C 1
ATOM 2332 O O . ALA B 1 31 ? -20.547 -25.672 -6.219 1 87.94 31 ALA B O 1
ATOM 2333 N N . SER B 1 32 ? -20.094 -25.984 -8.32 1 89.5 32 SER B N 1
ATOM 2334 C CA . SER B 1 32 ? -19.109 -27.016 -8.039 1 89.5 32 SER B CA 1
ATOM 2335 C C . SER B 1 32 ? -17.734 -26.406 -7.801 1 89.5 32 SER B C 1
ATOM 2337 O O . SER B 1 32 ? -16.766 -27.125 -7.508 1 89.5 32 SER B O 1
ATOM 2339 N N . GLY B 1 33 ? -17.609 -25.109 -7.93 1 93.38 33 GLY B N 1
ATOM 2340 C CA . GLY B 1 33 ? -16.328 -24.469 -7.734 1 93.38 33 GLY B CA 1
ATOM 2341 C C . GLY B 1 33 ? -15.914 -24.391 -6.277 1 93.38 33 GLY B C 1
ATOM 2342 O O . GLY B 1 33 ? -15.328 -25.344 -5.742 1 93.38 33 GLY B O 1
ATOM 2343 N N . TRP B 1 34 ? -16.281 -23.297 -5.668 1 96.44 34 TRP B N 1
ATOM 2344 C CA . TRP B 1 34 ? -15.969 -23.109 -4.254 1 96.44 34 TRP B CA 1
ATOM 2345 C C . TRP B 1 34 ? -16.969 -23.844 -3.367 1 96.44 34 TRP B C 1
ATOM 2347 O O . TRP B 1 34 ? -18.172 -23.844 -3.631 1 96.44 34 TRP B O 1
ATOM 2357 N N . GLU B 1 35 ? -16.469 -24.5 -2.35 1 96.69 35 GLU B N 1
ATOM 2358 C CA . GLU B 1 35 ? -17.297 -25.234 -1.396 1 96.69 35 GLU B CA 1
ATOM 2359 C C . GLU B 1 35 ? -17.109 -24.688 0.021 1 96.69 35 GLU B C 1
ATOM 2361 O O . GLU B 1 35 ? -15.984 -24.422 0.447 1 96.69 35 GLU B O 1
ATOM 2366 N N . GLU B 1 36 ? -18.219 -24.5 0.642 1 96.5 36 GLU B N 1
ATOM 2367 C CA . GLU B 1 36 ? -18.156 -24.109 2.047 1 96.5 36 GLU B CA 1
ATOM 2368 C C . GLU B 1 36 ? -17.953 -25.328 2.949 1 96.5 36 GLU B C 1
ATOM 2370 O O . GLU B 1 36 ? -18.672 -26.328 2.828 1 96.5 36 GLU B O 1
ATOM 2375 N N . VAL B 1 37 ? -17.047 -25.281 3.873 1 95.19 37 VAL B N 1
ATOM 2376 C CA . VAL B 1 37 ? -16.734 -26.422 4.73 1 95.19 37 VAL B CA 1
ATOM 2377 C C . VAL B 1 37 ? -16.422 -25.938 6.141 1 95.19 37 VAL B C 1
ATOM 2379 O O . VAL B 1 37 ? -16.062 -24.766 6.34 1 95.19 37 VAL B O 1
ATOM 2382 N N . SER B 1 38 ? -16.641 -26.859 7.051 1 92.88 38 SER B N 1
ATOM 2383 C CA . SER B 1 38 ? -16.188 -26.594 8.414 1 92.88 38 SER B CA 1
ATOM 2384 C C . SER B 1 38 ? -14.688 -26.844 8.539 1 92.88 38 SER B C 1
ATOM 2386 O O . SER B 1 38 ? -14.188 -27.891 8.133 1 92.88 38 SER B O 1
ATOM 2388 N N . GLY B 1 39 ? -14.016 -25.828 8.984 1 89.25 39 GLY B N 1
ATOM 2389 C CA . GLY B 1 39 ? -12.586 -25.938 9.188 1 89.25 39 GLY B CA 1
ATOM 2390 C C . GLY B 1 39 ? -12.133 -25.422 10.539 1 89.25 39 GLY B C 1
ATOM 2391 O O . GLY B 1 39 ? -12.93 -25.328 11.477 1 89.25 39 GLY B O 1
ATOM 2392 N N . TYR B 1 40 ? -10.75 -25.297 10.617 1 85.06 40 TYR B N 1
ATOM 2393 C CA . TYR B 1 40 ? -10.164 -24.844 11.875 1 85.06 40 TYR B CA 1
ATOM 2394 C C . TYR B 1 40 ? -9.242 -23.656 11.648 1 85.06 40 TYR B C 1
ATOM 2396 O O . TYR B 1 40 ? -8.547 -23.578 10.641 1 85.06 40 TYR B O 1
ATOM 2404 N N . ASP B 1 41 ? -9.312 -22.797 12.57 1 83.19 41 ASP B N 1
ATOM 2405 C CA . ASP B 1 41 ? -8.336 -21.719 12.531 1 83.19 41 ASP B CA 1
ATOM 2406 C C . ASP B 1 41 ? -7.004 -22.156 13.141 1 83.19 41 ASP B C 1
ATOM 2408 O O . ASP B 1 41 ? -6.812 -23.344 13.43 1 83.19 41 ASP B O 1
ATOM 2412 N N . GLU B 1 42 ? -6.031 -21.25 13.219 1 77.31 42 GLU B N 1
ATOM 2413 C CA . GLU B 1 42 ? -4.691 -21.562 13.711 1 77.31 42 GLU B CA 1
ATOM 2414 C C . GLU B 1 42 ? -4.738 -22.062 15.156 1 77.31 42 GLU B C 1
ATOM 2416 O O . GLU B 1 42 ? -3.812 -22.734 15.617 1 77.31 42 GLU B O 1
ATOM 2421 N N . ASN B 1 43 ? -5.789 -21.719 15.898 1 81.56 43 ASN B N 1
ATOM 2422 C CA . ASN B 1 43 ? -5.961 -22.141 17.281 1 81.56 43 ASN B CA 1
ATOM 2423 C C . ASN B 1 43 ? -6.879 -23.359 17.391 1 81.56 43 ASN B C 1
ATOM 2425 O O . ASN B 1 43 ? -7.355 -23.688 18.484 1 81.56 43 ASN B O 1
ATOM 2429 N N . LEU B 1 44 ? -7.254 -23.875 16.359 1 84.12 44 LEU B N 1
ATOM 2430 C CA . LEU B 1 44 ? -8.047 -25.109 16.266 1 84.12 44 LEU B CA 1
ATOM 2431 C C . LEU B 1 44 ? -9.5 -24.844 16.641 1 84.12 44 LEU B C 1
ATOM 2433 O O . LEU B 1 44 ? -10.203 -25.75 17.094 1 84.12 44 LEU B O 1
ATOM 2437 N N . ASN B 1 45 ? -9.852 -23.641 16.547 1 89.5 45 ASN B N 1
ATOM 2438 C CA . ASN B 1 45 ? -11.273 -23.328 16.672 1 89.5 45 ASN B CA 1
ATOM 2439 C C . ASN B 1 45 ? -12.023 -23.625 15.375 1 89.5 45 ASN B C 1
ATOM 2441 O O . ASN B 1 45 ? -11.5 -23.375 14.281 1 89.5 45 ASN B O 1
ATOM 2445 N N . THR B 1 46 ? -13.164 -24.125 15.602 1 91.81 46 THR B N 1
ATOM 2446 C CA . THR B 1 46 ? -13.984 -24.406 14.422 1 91.81 46 THR B CA 1
ATOM 2447 C C . THR B 1 46 ? -14.461 -23.109 13.773 1 91.81 46 THR B C 1
ATOM 2449 O O . THR B 1 46 ? -14.977 -22.234 14.453 1 91.81 46 THR B O 1
ATOM 2452 N N . ILE B 1 47 ? -14.234 -23 12.453 1 94.12 47 ILE B N 1
ATOM 2453 C CA . ILE B 1 47 ? -14.703 -21.859 11.68 1 94.12 47 ILE B CA 1
ATOM 2454 C C . ILE B 1 47 ? -15.266 -22.328 10.344 1 94.12 47 ILE B C 1
ATOM 2456 O O . ILE B 1 47 ? -15.039 -23.469 9.938 1 94.12 47 ILE B O 1
ATOM 2460 N N . ARG B 1 48 ? -16.078 -21.547 9.742 1 95.62 48 ARG B N 1
ATOM 2461 C CA . ARG B 1 48 ? -16.562 -21.812 8.391 1 95.62 48 ARG B CA 1
ATOM 2462 C C . ARG B 1 48 ? -15.586 -21.281 7.348 1 95.62 48 ARG B C 1
ATOM 2464 O O . ARG B 1 48 ? -15.117 -20.141 7.453 1 95.62 48 ARG B O 1
ATOM 2471 N N . THR B 1 49 ? -15.203 -22.078 6.41 1 95.62 49 THR B N 1
ATOM 2472 C CA . THR B 1 49 ? -14.227 -21.703 5.395 1 95.62 49 THR B CA 1
ATOM 2473 C C . THR B 1 49 ? -14.734 -22.062 3.998 1 95.62 49 THR B C 1
ATOM 2475 O O . THR B 1 49 ? -15.734 -22.766 3.855 1 95.62 49 THR B O 1
ATOM 2478 N N . TYR B 1 50 ? -14.172 -21.5 2.982 1 97.25 50 TYR B N 1
ATOM 2479 C CA . TYR B 1 50 ? -14.398 -21.906 1.6 1 97.25 50 TYR B CA 1
ATOM 2480 C C . TYR B 1 50 ? -13.148 -22.547 1.007 1 97.25 50 TYR B C 1
ATOM 2482 O O . TYR B 1 50 ? -12.031 -22.094 1.267 1 97.25 50 TYR B O 1
ATOM 2490 N N . GLN B 1 51 ? -13.352 -23.578 0.25 1 96.75 51 GLN B N 1
ATOM 2491 C CA . GLN B 1 51 ? -12.227 -24.266 -0.375 1 96.75 51 GLN B CA 1
ATOM 2492 C C . GLN B 1 51 ? -12.516 -24.562 -1.845 1 96.75 51 GLN B C 1
ATOM 2494 O O . GLN B 1 51 ? -13.672 -24.672 -2.248 1 96.75 51 GLN B O 1
ATOM 2499 N N . VAL B 1 52 ? -11.5 -24.594 -2.639 1 96 52 VAL B N 1
ATOM 2500 C CA . VAL B 1 52 ? -11.57 -24.953 -4.051 1 96 52 VAL B CA 1
ATOM 2501 C C . VAL B 1 52 ? -10.328 -25.75 -4.449 1 96 52 VAL B C 1
ATOM 2503 O O . VAL B 1 52 ? -9.227 -25.453 -3.984 1 96 52 VAL B O 1
ATOM 2506 N N . CYS B 1 53 ? -10.531 -26.875 -5.203 1 91.25 53 CYS B N 1
ATOM 2507 C CA . CYS B 1 53 ? -9.43 -27.672 -5.711 1 91.25 53 CYS B CA 1
ATOM 2508 C C . CYS B 1 53 ? -9.852 -28.469 -6.941 1 91.25 53 CYS B C 1
ATOM 2510 O O . CYS B 1 53 ? -9.961 -29.688 -6.883 1 91.25 53 CYS B O 1
ATOM 2512 N N . ASN B 1 54 ? -10.023 -27.734 -8.031 1 89.19 54 ASN B N 1
ATOM 2513 C CA . ASN B 1 54 ? -10.453 -28.375 -9.273 1 89.19 54 ASN B CA 1
ATOM 2514 C C . ASN B 1 54 ? -9.32 -28.406 -10.297 1 89.19 54 ASN B C 1
ATOM 2516 O O . ASN B 1 54 ? -9.547 -28.141 -11.484 1 89.19 54 ASN B O 1
ATOM 2520 N N . VAL B 1 55 ? -8.195 -28.719 -9.875 1 85.75 55 VAL B N 1
ATOM 2521 C CA . VAL B 1 55 ? -6.988 -28.578 -10.68 1 85.75 55 VAL B CA 1
ATOM 2522 C C . VAL B 1 55 ? -6.922 -29.703 -11.719 1 85.75 55 VAL B C 1
ATOM 2524 O O . VAL B 1 55 ? -6.141 -29.625 -12.672 1 85.75 55 VAL B O 1
ATOM 2527 N N . PHE B 1 56 ? -7.703 -30.766 -11.602 1 83.19 56 PHE B N 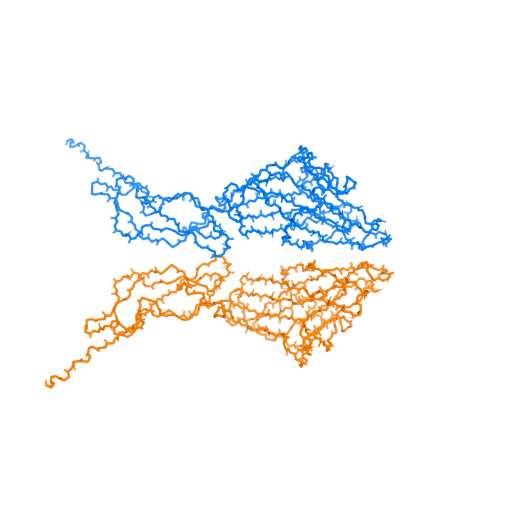1
ATOM 2528 C CA . PHE B 1 56 ? -7.656 -31.906 -12.516 1 83.19 56 PHE B CA 1
ATOM 2529 C C . PHE B 1 56 ? -8.562 -31.672 -13.719 1 83.19 56 PHE B C 1
ATOM 2531 O O . PHE B 1 56 ? -8.5 -32.406 -14.703 1 83.19 56 PHE B O 1
ATOM 2538 N N . GLU B 1 57 ? -9.359 -30.641 -13.633 1 81.62 57 GLU B N 1
ATOM 2539 C CA . GLU B 1 57 ? -10.211 -30.25 -14.758 1 81.62 57 GLU B CA 1
ATOM 2540 C C . GLU B 1 57 ? -9.641 -29.031 -15.477 1 81.62 57 GLU B C 1
ATOM 2542 O O . GLU B 1 57 ? -9.109 -28.125 -14.844 1 81.62 57 GLU B O 1
ATOM 2547 N N . PRO B 1 58 ? -9.68 -29.031 -16.812 1 77.06 58 PRO B N 1
ATOM 2548 C CA . PRO B 1 58 ? -9.125 -27.906 -17.562 1 77.06 58 PRO B CA 1
ATOM 2549 C C . PRO B 1 58 ? -9.984 -26.656 -17.469 1 77.06 58 PRO B C 1
ATOM 2551 O O . PRO B 1 58 ? -11.156 -26.734 -17.094 1 77.06 58 PRO B O 1
ATOM 2554 N N . SER B 1 59 ? -9.438 -25.469 -17.75 1 80.38 59 SER B N 1
ATOM 2555 C CA . SER B 1 59 ? -10.133 -24.188 -17.922 1 80.38 59 SER B CA 1
ATOM 2556 C C . SER B 1 59 ? -10.898 -23.812 -16.656 1 80.38 59 SER B C 1
ATOM 2558 O O . SER B 1 59 ? -12.086 -23.484 -16.719 1 80.38 59 SER B O 1
ATOM 2560 N N . GLN B 1 60 ? -10.234 -23.859 -15.578 1 88 60 GLN B N 1
ATOM 2561 C CA . GLN B 1 60 ? -10.859 -23.5 -14.312 1 88 60 GLN B CA 1
ATOM 2562 C C . GLN B 1 60 ? -11.188 -22.016 -14.266 1 88 60 GLN B C 1
ATOM 2564 O O . GLN B 1 60 ? -10.414 -21.188 -14.742 1 88 60 GLN B O 1
ATOM 2569 N N . ASN B 1 61 ? -12.305 -21.656 -13.859 1 91 61 ASN B N 1
ATOM 2570 C CA . ASN B 1 61 ? -12.812 -20.312 -13.617 1 91 61 ASN B CA 1
ATOM 2571 C C . ASN B 1 61 ? -13.906 -20.312 -12.547 1 91 61 ASN B C 1
ATOM 2573 O O . ASN B 1 61 ? -15.094 -20.266 -12.867 1 91 61 ASN B O 1
ATOM 2577 N N . ASN B 1 62 ? -13.531 -20.312 -11.281 1 94.31 62 ASN B N 1
ATOM 2578 C CA . ASN B 1 62 ? -14.445 -20.453 -10.148 1 94.31 62 ASN B CA 1
ATOM 2579 C C . ASN B 1 62 ? -14.57 -19.141 -9.367 1 94.31 62 ASN B C 1
ATOM 2581 O O . ASN B 1 62 ? -13.562 -18.547 -8.992 1 94.31 62 ASN B O 1
ATOM 2585 N N . TRP B 1 63 ? -15.781 -18.766 -9.164 1 94.69 63 TRP B N 1
ATOM 2586 C CA . TRP B 1 63 ? -16.031 -17.484 -8.516 1 94.69 63 TRP B CA 1
ATOM 2587 C C . TRP B 1 63 ? -16.703 -17.672 -7.16 1 94.69 63 TRP B C 1
ATOM 2589 O O . TRP B 1 63 ? -17.531 -18.578 -6.992 1 94.69 63 TRP B O 1
ATOM 2599 N N . LEU B 1 64 ? -16.375 -16.875 -6.23 1 95.88 64 LEU B N 1
ATOM 2600 C CA . LEU B 1 64 ? -16.984 -16.797 -4.906 1 95.88 64 LEU B CA 1
ATOM 2601 C C . LEU B 1 64 ? -17.328 -15.359 -4.551 1 95.88 64 LEU B C 1
ATOM 2603 O O . LEU B 1 64 ? -16.453 -14.5 -4.496 1 95.88 64 LEU B O 1
ATOM 2607 N N . LEU B 1 65 ? -18.609 -15.078 -4.324 1 95 65 LEU B N 1
ATOM 2608 C CA . LEU B 1 65 ? -19.094 -13.734 -4.035 1 95 65 LEU B CA 1
ATOM 2609 C C . LEU B 1 65 ? -19.578 -13.625 -2.596 1 95 65 LEU B C 1
ATOM 2611 O O . LEU B 1 65 ? -20.344 -14.461 -2.131 1 95 65 LEU B O 1
ATOM 2615 N N . THR B 1 66 ? -19.141 -12.617 -1.904 1 96.44 66 THR B N 1
ATOM 2616 C CA . THR B 1 66 ? -19.594 -12.391 -0.536 1 96.44 66 THR B CA 1
ATOM 2617 C C . THR B 1 66 ? -21.016 -11.836 -0.521 1 96.44 66 THR B C 1
ATOM 2619 O O . THR B 1 66 ? -21.609 -11.617 -1.577 1 96.44 66 THR B O 1
ATOM 2622 N N . THR B 1 67 ? -21.5 -11.664 0.705 1 95.12 67 THR B N 1
ATOM 2623 C CA . THR B 1 67 ? -22.719 -10.867 0.876 1 95.12 67 THR B CA 1
ATOM 2624 C C . THR B 1 67 ? -22.406 -9.375 0.789 1 95.12 67 THR B C 1
ATOM 2626 O O . THR B 1 67 ? -21.25 -8.984 0.709 1 95.12 67 THR B O 1
ATOM 2629 N N . PHE B 1 68 ? -23.562 -8.633 0.689 1 96.06 68 PHE B N 1
ATOM 2630 C CA . PHE B 1 68 ? -23.422 -7.184 0.602 1 96.06 68 PHE B CA 1
ATOM 2631 C C . PHE B 1 68 ? -22.719 -6.629 1.838 1 96.06 68 PHE B C 1
ATOM 2633 O O . PHE B 1 68 ? -23.062 -6.996 2.965 1 96.06 68 PHE B O 1
ATOM 2640 N N . ILE B 1 69 ? -21.703 -5.801 1.664 1 97.88 69 ILE B N 1
ATOM 2641 C CA . ILE B 1 69 ? -20.969 -5.141 2.736 1 97.88 69 ILE B CA 1
ATOM 2642 C C . ILE B 1 69 ? -21.281 -3.646 2.729 1 97.88 69 ILE B C 1
ATOM 2644 O O . ILE B 1 69 ? -21 -2.951 1.751 1 97.88 69 ILE B O 1
ATOM 2648 N N . ASP B 1 70 ? -21.812 -3.174 3.773 1 97.88 70 ASP B N 1
ATOM 2649 C CA . ASP B 1 70 ? -22.062 -1.744 3.941 1 97.88 70 ASP B CA 1
ATOM 2650 C C . ASP B 1 70 ? -20.766 -1.004 4.258 1 97.88 70 ASP B C 1
ATOM 2652 O O . ASP B 1 70 ? -20.062 -1.336 5.227 1 97.88 70 ASP B O 1
ATOM 2656 N N . ARG B 1 71 ? -20.422 -0.069 3.432 1 96.5 71 ARG B N 1
ATOM 2657 C CA . ARG B 1 71 ? -19.125 0.583 3.652 1 96.5 71 ARG B CA 1
ATOM 2658 C C . ARG B 1 71 ? -19.203 1.55 4.828 1 96.5 71 ARG B C 1
ATOM 2660 O O . ARG B 1 71 ? -18.172 2.037 5.301 1 96.5 71 ARG B O 1
ATOM 2667 N N . ARG B 1 72 ? -20.438 1.947 5.289 1 95.56 72 ARG B N 1
ATOM 2668 C CA . ARG B 1 72 ? -20.625 2.807 6.453 1 95.56 72 ARG B CA 1
ATOM 2669 C C . ARG B 1 72 ? -19.859 4.125 6.289 1 95.56 72 ARG B C 1
ATOM 2671 O O . ARG B 1 72 ? -19.156 4.559 7.199 1 95.56 72 ARG B O 1
ATOM 2678 N N . GLY B 1 73 ? -19.906 4.703 5.008 1 95.06 73 GLY B N 1
ATOM 2679 C CA . GLY B 1 73 ? -19.359 6.023 4.742 1 95.06 73 GLY B CA 1
ATOM 2680 C C . GLY B 1 73 ? -17.875 6.008 4.441 1 95.06 73 GLY B C 1
ATOM 2681 O O . GLY B 1 73 ? -17.281 7.043 4.125 1 95.06 73 GLY B O 1
ATOM 2682 N N . ALA B 1 74 ? -17.234 4.82 4.547 1 96.81 74 ALA B N 1
ATOM 2683 C CA . ALA B 1 74 ? -15.789 4.73 4.289 1 96.81 74 ALA B CA 1
ATOM 2684 C C . ALA B 1 74 ? -15.469 5.082 2.84 1 96.81 74 ALA B C 1
ATOM 2686 O O . ALA B 1 74 ? -16.203 4.695 1.925 1 96.81 74 ALA B O 1
ATOM 2687 N N . GLN B 1 75 ? -14.367 5.816 2.688 1 96.62 75 GLN B N 1
ATOM 2688 C CA . GLN B 1 75 ? -13.914 6.117 1.334 1 96.62 75 GLN B CA 1
ATOM 2689 C C . GLN B 1 75 ? -12.906 5.078 0.845 1 96.62 75 GLN B C 1
ATOM 2691 O O . GLN B 1 75 ? -12.734 4.895 -0.362 1 96.62 75 GLN B O 1
ATOM 2696 N N . ARG B 1 76 ? -12.281 4.492 1.719 1 97.19 76 ARG B N 1
ATOM 2697 C CA . ARG B 1 76 ? -11.32 3.424 1.465 1 97.19 76 ARG B CA 1
ATOM 2698 C C . ARG B 1 76 ? -11.5 2.281 2.457 1 97.19 76 ARG B C 1
ATOM 2700 O O . ARG B 1 76 ? -11.734 2.514 3.646 1 97.19 76 ARG B O 1
ATOM 2707 N N . VAL B 1 77 ? -11.414 1.038 1.986 1 98.19 77 VAL B N 1
ATOM 2708 C CA . VAL B 1 77 ? -11.547 -0.112 2.875 1 98.19 77 VAL B CA 1
ATOM 2709 C C . VAL B 1 77 ? -10.344 -1.031 2.717 1 98.19 77 VAL B C 1
ATOM 2711 O O . VAL B 1 77 ? -9.609 -0.938 1.729 1 98.19 77 VAL B O 1
ATOM 2714 N N . TYR B 1 78 ? -10.141 -1.841 3.676 1 98.19 78 TYR B N 1
ATOM 2715 C CA . TYR B 1 78 ? -9.07 -2.828 3.73 1 98.19 78 TYR B CA 1
ATOM 2716 C C . TYR B 1 78 ? -9.633 -4.238 3.84 1 98.19 78 TYR B C 1
ATOM 2718 O O . TYR B 1 78 ? -10.594 -4.477 4.574 1 98.19 78 TYR B O 1
ATOM 2726 N N . VAL B 1 79 ? -9.07 -5.102 3.049 1 98.75 79 VAL B N 1
ATOM 2727 C CA . VAL B 1 79 ? -9.492 -6.496 3.037 1 98.75 79 VAL B CA 1
ATOM 2728 C C . VAL B 1 79 ? -8.344 -7.391 3.5 1 98.75 79 VAL B C 1
ATOM 2730 O O . VAL B 1 79 ? -7.324 -7.504 2.818 1 98.75 79 VAL B O 1
ATOM 2733 N N . GLU B 1 80 ? -8.539 -7.973 4.648 1 98.38 80 GLU B N 1
ATOM 2734 C CA . GLU B 1 80 ? -7.59 -8.953 5.164 1 98.38 80 GLU B CA 1
ATOM 2735 C C . GLU B 1 80 ? -8.031 -10.375 4.844 1 98.38 80 GLU B C 1
ATOM 2737 O O . GLU B 1 80 ? -9.133 -10.789 5.227 1 98.38 80 GLU B O 1
ATOM 2742 N N . MET B 1 81 ? -7.215 -11.109 4.137 1 98.19 81 MET B N 1
ATOM 2743 C CA . MET B 1 81 ? -7.52 -12.469 3.723 1 98.19 81 MET B CA 1
ATOM 2744 C C . MET B 1 81 ? -6.547 -13.461 4.348 1 98.19 81 MET B C 1
ATOM 2746 O O . MET B 1 81 ? -5.328 -13.297 4.238 1 98.19 81 MET B O 1
ATOM 2750 N N . ARG B 1 82 ? -7.023 -14.383 5.035 1 95.94 82 ARG B N 1
ATOM 2751 C CA . ARG B 1 82 ? -6.246 -15.523 5.508 1 95.94 82 ARG B CA 1
ATOM 2752 C C . ARG B 1 82 ? -6.559 -16.781 4.695 1 95.94 82 ARG B C 1
ATOM 2754 O O . ARG B 1 82 ? -7.727 -17.141 4.535 1 95.94 82 ARG B O 1
ATOM 2761 N N . PHE B 1 83 ? -5.508 -17.422 4.141 1 94.94 83 PHE B N 1
ATOM 2762 C CA . PHE B 1 83 ? -5.766 -18.531 3.229 1 94.94 83 PHE B CA 1
ATOM 2763 C C . PHE B 1 83 ? -4.57 -19.484 3.178 1 94.94 83 PHE B C 1
ATOM 2765 O O . PHE B 1 83 ? -3.479 -19.141 3.641 1 94.94 83 PHE B O 1
ATOM 2772 N N . THR B 1 84 ? -4.824 -20.641 2.756 1 92.81 84 THR B N 1
ATOM 2773 C CA . THR B 1 84 ? -3.795 -21.625 2.467 1 92.81 84 THR B CA 1
ATOM 2774 C C . THR B 1 84 ? -3.836 -22.031 0.996 1 92.81 84 THR B C 1
ATOM 2776 O O . THR B 1 84 ? -4.898 -22.031 0.373 1 92.81 84 THR B O 1
ATOM 2779 N N . VAL B 1 85 ? -2.713 -22.281 0.47 1 92.75 85 VAL B N 1
ATOM 2780 C CA . VAL B 1 85 ? -2.611 -22.734 -0.912 1 92.75 85 VAL B CA 1
ATOM 2781 C C . VAL B 1 85 ? -1.692 -23.953 -0.989 1 92.75 85 VAL B C 1
ATOM 2783 O O . VAL B 1 85 ? -0.645 -24 -0.339 1 92.75 85 VAL B O 1
ATOM 2786 N N . ARG B 1 86 ? -2.066 -24.891 -1.693 1 89.62 86 ARG B N 1
ATOM 2787 C CA . ARG B 1 86 ? -1.24 -26.078 -1.899 1 89.62 86 ARG B CA 1
ATOM 2788 C C . ARG B 1 86 ? -0.195 -25.828 -2.982 1 89.62 86 ARG B C 1
ATOM 2790 O O . ARG B 1 86 ? -0.485 -25.203 -4.004 1 89.62 86 ARG B O 1
ATOM 2797 N N . ASP B 1 87 ? 0.903 -26.359 -2.723 1 86.56 87 ASP B N 1
ATOM 2798 C CA . ASP B 1 87 ? 1.967 -26.328 -3.719 1 86.56 87 ASP B CA 1
ATOM 2799 C C . ASP B 1 87 ? 1.621 -27.188 -4.934 1 86.56 87 ASP B C 1
ATOM 2801 O O . ASP B 1 87 ? 1.333 -28.375 -4.793 1 86.56 87 ASP B O 1
ATOM 2805 N N . CYS B 1 88 ? 1.716 -26.625 -6.117 1 83.38 88 CYS B N 1
ATOM 2806 C CA . CYS B 1 88 ? 1.352 -27.344 -7.336 1 83.38 88 CYS B CA 1
ATOM 2807 C C . CYS B 1 88 ? 2.273 -28.531 -7.562 1 83.38 88 CYS B C 1
ATOM 2809 O O . CYS B 1 88 ? 1.85 -29.562 -8.102 1 83.38 88 CYS B O 1
ATOM 2811 N N . SER B 1 89 ? 3.48 -28.375 -7.168 1 78.75 89 SER B N 1
ATOM 2812 C CA . SER B 1 89 ? 4.453 -29.453 -7.367 1 78.75 89 SER B CA 1
ATOM 2813 C C . SER B 1 89 ? 4.098 -30.672 -6.539 1 78.75 89 SER B C 1
ATOM 2815 O O . SER B 1 89 ? 4.57 -31.781 -6.824 1 78.75 89 SER B O 1
ATOM 2817 N N . SER B 1 90 ? 3.32 -30.469 -5.574 1 80.31 90 SER B N 1
ATOM 2818 C CA . SER B 1 90 ? 2.955 -31.578 -4.684 1 80.31 90 SER B CA 1
ATOM 2819 C C . SER B 1 90 ? 1.724 -32.312 -5.195 1 80.31 90 SER B C 1
ATOM 2821 O O . SER B 1 90 ? 1.355 -33.375 -4.66 1 80.31 90 SER B O 1
ATOM 2823 N N . ILE B 1 91 ? 1.078 -31.797 -6.125 1 78.69 91 ILE B N 1
ATOM 2824 C CA . ILE B 1 91 ? -0.125 -32.406 -6.672 1 78.69 91 ILE B CA 1
ATOM 2825 C C . ILE B 1 91 ? 0.25 -33.344 -7.832 1 78.69 91 ILE B C 1
ATOM 2827 O O . ILE B 1 91 ? 0.82 -32.875 -8.828 1 78.69 91 ILE B O 1
ATOM 2831 N N . PRO B 1 92 ? -0.028 -34.625 -7.566 1 73.56 92 PRO B N 1
ATOM 2832 C CA . PRO B 1 92 ? 0.35 -35.562 -8.617 1 73.56 92 PRO B CA 1
ATOM 2833 C C . PRO B 1 92 ? -0.425 -35.344 -9.914 1 73.56 92 PRO B C 1
ATOM 2835 O O . PRO B 1 92 ? -1.65 -35.219 -9.891 1 73.56 92 PRO B O 1
ATOM 2838 N N . SER B 1 93 ? 0.292 -35.469 -11.078 1 67.56 93 SER B N 1
ATOM 2839 C CA . SER B 1 93 ? -0.221 -35.562 -12.438 1 67.56 93 SER B CA 1
ATOM 2840 C C . SER B 1 93 ? -1.273 -34.469 -12.695 1 67.56 93 SER B C 1
ATOM 2842 O O . SER B 1 93 ? -2.41 -34.781 -13.055 1 67.56 93 SER B O 1
ATOM 2844 N N . VAL B 1 94 ? -1.001 -33.312 -12.422 1 63.22 94 VAL B N 1
ATOM 2845 C CA . VAL B 1 94 ? -1.969 -32.25 -12.742 1 63.22 94 VAL B CA 1
ATOM 2846 C C . VAL B 1 94 ? -1.994 -32.031 -14.258 1 63.22 94 VAL B C 1
ATOM 2848 O O . VAL B 1 94 ? -0.972 -31.688 -14.852 1 63.22 94 VAL B O 1
ATOM 2851 N N . PRO B 1 95 ? -3.131 -32.719 -14.945 1 59 95 PRO B N 1
ATOM 2852 C CA . PRO B 1 95 ? -3.193 -32.562 -16.406 1 59 95 PRO B CA 1
ATOM 2853 C C . PRO B 1 95 ? -3.162 -31.109 -16.844 1 59 95 PRO B C 1
ATOM 2855 O O . PRO B 1 95 ? -2.82 -30.812 -17.984 1 59 95 PRO B O 1
ATOM 2858 N N . GLY B 1 96 ? -3.512 -30.156 -15.93 1 61 96 GLY B N 1
ATOM 2859 C CA . GLY B 1 96 ? -3.738 -28.781 -16.312 1 61 96 GLY B CA 1
ATOM 2860 C C . GLY B 1 96 ? -2.865 -27.797 -15.562 1 61 96 GLY B C 1
ATOM 2861 O O . GLY B 1 96 ? -1.793 -28.156 -15.07 1 61 96 GLY B O 1
ATOM 2862 N N . SER B 1 97 ? -3.24 -26.406 -15.75 1 71.5 97 SER B N 1
ATOM 2863 C CA . SER B 1 97 ? -2.416 -25.344 -15.188 1 71.5 97 SER B CA 1
ATOM 2864 C C . SER B 1 97 ? -2.738 -25.109 -13.719 1 71.5 97 SER B C 1
ATOM 2866 O O . SER B 1 97 ? -3.855 -24.719 -13.375 1 71.5 97 SER B O 1
ATOM 2868 N N . CYS B 1 98 ? -2.148 -25.719 -12.875 1 83.12 98 CYS B N 1
ATOM 2869 C CA . CYS B 1 98 ? -2.176 -25.469 -11.438 1 83.12 98 CYS B CA 1
ATOM 2870 C C . CYS B 1 98 ? -1.652 -24.078 -11.125 1 83.12 98 CYS B C 1
ATOM 2872 O O . CYS B 1 98 ? -0.658 -23.625 -11.703 1 83.12 98 CYS B O 1
ATOM 2874 N N . LYS B 1 99 ? -2.508 -23.344 -10.359 1 87.25 99 LYS B N 1
ATOM 2875 C CA . LYS B 1 99 ? -2.111 -22 -9.945 1 87.25 99 LYS B CA 1
ATOM 2876 C C . LYS B 1 99 ? -1.934 -21.922 -8.43 1 87.25 99 LYS B C 1
ATOM 2878 O O . LYS B 1 99 ? -2.469 -22.75 -7.695 1 87.25 99 LYS B O 1
ATOM 2883 N N . GLU B 1 100 ? -1.152 -20.922 -8.023 1 89.94 100 GLU B N 1
ATOM 2884 C CA . GLU B 1 100 ? -0.99 -20.672 -6.594 1 89.94 100 GLU B CA 1
ATOM 2885 C C . GLU B 1 100 ? -1.384 -19.234 -6.242 1 89.94 100 GLU B C 1
ATOM 2887 O O . GLU B 1 100 ? -0.784 -18.625 -5.355 1 89.94 100 GLU B O 1
ATOM 2892 N N . THR B 1 101 ? -2.223 -18.672 -7.07 1 93.69 101 THR B N 1
ATOM 2893 C CA . THR B 1 101 ? -2.77 -17.344 -6.91 1 93.69 101 THR B CA 1
ATOM 2894 C C . THR B 1 101 ? -4.289 -17.344 -7.07 1 93.69 101 THR B C 1
ATOM 2896 O O . THR B 1 101 ? -4.859 -18.344 -7.531 1 93.69 101 THR B O 1
ATOM 2899 N N . PHE B 1 102 ? -4.871 -16.359 -6.629 1 96.25 102 PHE B N 1
ATOM 2900 C CA . PHE B 1 102 ? -6.273 -16.078 -6.91 1 96.25 102 PHE B CA 1
ATOM 2901 C C . PHE B 1 102 ? -6.504 -14.578 -7.062 1 96.25 102 PHE B C 1
ATOM 2903 O O . PHE B 1 102 ? -5.637 -13.773 -6.719 1 96.25 102 PHE B O 1
ATOM 2910 N N . ASN B 1 103 ? -7.625 -14.227 -7.617 1 96.69 103 ASN B N 1
ATOM 2911 C CA . ASN B 1 103 ? -7.906 -12.812 -7.871 1 96.69 103 ASN B CA 1
ATOM 2912 C C . ASN B 1 103 ? -8.961 -12.273 -6.91 1 96.69 103 ASN B C 1
ATOM 2914 O O . ASN B 1 103 ? -9.938 -12.961 -6.602 1 96.69 103 ASN B O 1
ATOM 2918 N N . LEU B 1 104 ? -8.711 -11.086 -6.504 1 98.25 104 LEU B N 1
ATOM 2919 C CA . LEU B 1 104 ? -9.672 -10.336 -5.699 1 98.25 104 LEU B CA 1
ATOM 2920 C C . LEU B 1 104 ? -10.289 -9.195 -6.508 1 98.25 104 LEU B C 1
ATOM 2922 O O . LEU B 1 104 ? -9.562 -8.398 -7.105 1 98.25 104 LEU B O 1
ATOM 2926 N N . TYR B 1 105 ? -11.609 -9.141 -6.531 1 97.69 105 TYR B N 1
ATOM 2927 C CA . TYR B 1 105 ? -12.391 -8.086 -7.164 1 97.69 105 TYR B CA 1
ATOM 2928 C C . TYR B 1 105 ? -13.391 -7.484 -6.188 1 97.69 105 TYR B C 1
ATOM 2930 O O . TYR B 1 105 ? -13.641 -8.047 -5.121 1 97.69 105 TYR B O 1
ATOM 2938 N N . TYR B 1 106 ? -13.898 -6.336 -6.496 1 97.75 106 TYR B N 1
ATOM 2939 C CA . TYR B 1 106 ? -15.07 -5.812 -5.797 1 97.75 106 TYR B CA 1
ATOM 2940 C C . TYR B 1 106 ? -16.047 -5.191 -6.781 1 97.75 106 TYR B C 1
ATOM 2942 O O . TYR B 1 106 ? -15.695 -4.891 -7.922 1 97.75 106 TYR B O 1
ATOM 2950 N N . TYR B 1 107 ? -17.297 -5.113 -6.391 1 96.12 107 TYR B N 1
ATOM 2951 C CA . TYR B 1 107 ? -18.406 -4.527 -7.145 1 96.12 107 TYR B CA 1
ATOM 2952 C C . TYR B 1 107 ? -19.234 -3.609 -6.262 1 96.12 107 TYR B C 1
ATOM 2954 O O . TYR B 1 107 ? -19.906 -4.07 -5.336 1 96.12 107 TYR B O 1
ATOM 2962 N N . GLU B 1 108 ? -19.266 -2.309 -6.566 1 96.38 108 GLU B N 1
ATOM 2963 C CA . GLU B 1 108 ? -20.016 -1.333 -5.777 1 96.38 108 GLU B CA 1
ATOM 2964 C C . GLU B 1 108 ? -21.484 -1.284 -6.195 1 96.38 108 GLU B C 1
ATOM 2966 O O . GLU B 1 108 ? -21.797 -1.321 -7.391 1 96.38 108 GLU B O 1
ATOM 2971 N N . THR B 1 109 ? -22.25 -1.178 -5.203 1 95.38 109 THR B N 1
ATOM 2972 C CA . THR B 1 109 ? -23.688 -1.027 -5.445 1 95.38 109 THR B CA 1
ATOM 2973 C C . THR B 1 109 ? -24.344 -0.241 -4.316 1 95.38 109 THR B C 1
ATOM 2975 O O . THR B 1 109 ? -23.781 -0.115 -3.229 1 95.38 109 THR B O 1
ATOM 2978 N N . ASP B 1 110 ? -25.562 0.277 -4.617 1 95.69 110 ASP B N 1
ATOM 2979 C CA . ASP B 1 110 ? -26.266 1.062 -3.607 1 95.69 110 ASP B CA 1
ATOM 2980 C C . ASP B 1 110 ? -27.203 0.181 -2.775 1 95.69 110 ASP B C 1
ATOM 2982 O O . ASP B 1 110 ? -27.641 0.578 -1.691 1 95.69 110 ASP B O 1
ATOM 2986 N N . SER B 1 111 ? -27.5 -0.979 -3.354 1 91.44 111 SER B N 1
ATOM 2987 C CA . SER B 1 111 ? -28.422 -1.859 -2.645 1 91.44 111 SER B CA 1
ATOM 2988 C C . SER B 1 111 ? -28.062 -3.324 -2.844 1 91.44 111 SER B C 1
ATOM 2990 O O . SER B 1 111 ? -27.312 -3.662 -3.76 1 91.44 111 SER B O 1
ATOM 2992 N N . VAL B 1 112 ? -28.594 -4.035 -1.896 1 90.56 112 VAL B N 1
ATOM 2993 C CA . VAL B 1 112 ? -28.406 -5.48 -1.967 1 90.56 112 VAL B CA 1
ATOM 2994 C C . VAL B 1 112 ? -29.031 -6.016 -3.258 1 90.56 112 VAL B C 1
ATOM 2996 O O . VAL B 1 112 ? -30.156 -5.668 -3.604 1 90.56 112 VAL B O 1
ATOM 2999 N N . ILE B 1 113 ? -28.188 -6.719 -3.982 1 82.5 113 ILE B N 1
ATOM 3000 C CA . ILE B 1 113 ? -28.688 -7.34 -5.207 1 82.5 113 ILE B CA 1
ATOM 3001 C C . ILE B 1 113 ? -29.312 -8.688 -4.879 1 82.5 113 ILE B C 1
ATOM 3003 O O . ILE B 1 113 ? -28.719 -9.508 -4.18 1 82.5 113 ILE B O 1
ATOM 3007 N N . ALA B 1 114 ? -30.484 -8.789 -5.367 1 71.81 114 ALA B N 1
ATOM 3008 C CA . ALA B 1 114 ? -31.25 -9.992 -5.074 1 71.81 114 ALA B CA 1
ATOM 3009 C C . ALA B 1 114 ? -30.516 -11.242 -5.559 1 71.81 114 ALA B C 1
ATOM 3011 O O . ALA B 1 114 ? -29.984 -11.266 -6.672 1 71.81 114 ALA B O 1
ATOM 3012 N N . THR B 1 115 ? -30.297 -12.109 -4.676 1 64.5 115 THR B N 1
ATOM 3013 C CA . THR B 1 115 ? -29.625 -13.375 -4.941 1 64.5 115 THR B CA 1
ATOM 3014 C C . THR B 1 115 ? -30.281 -14.109 -6.105 1 64.5 115 THR B C 1
ATOM 3016 O O . THR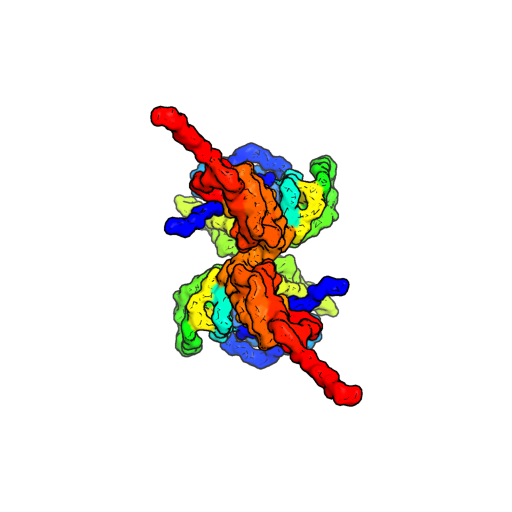 B 1 115 ? -29.672 -14.984 -6.719 1 64.5 115 THR B O 1
ATOM 3019 N N . THR B 1 116 ? -31.5 -13.672 -6.16 1 61.03 116 THR B N 1
ATOM 3020 C CA . THR B 1 116 ? -32.219 -14.328 -7.238 1 61.03 116 THR B CA 1
ATOM 3021 C C . THR B 1 116 ? -31.672 -13.922 -8.602 1 61.03 116 THR B C 1
ATOM 3023 O O . THR B 1 116 ? -32.031 -14.508 -9.625 1 61.03 116 THR B O 1
ATOM 3026 N N . LYS B 1 117 ? -30.797 -12.945 -8.359 1 62.88 117 LYS B N 1
ATOM 3027 C CA . LYS B 1 117 ? -30.188 -12.641 -9.656 1 62.88 117 LYS B CA 1
ATOM 3028 C C . LYS B 1 117 ? -29.297 -13.789 -10.125 1 62.88 117 LYS B C 1
ATOM 3030 O O . LYS B 1 117 ? -28.562 -14.375 -9.328 1 62.88 117 LYS B O 1
ATOM 3035 N N . GLY B 1 118 ? -29.688 -14.492 -11.148 1 65.88 118 GLY B N 1
ATOM 3036 C CA . GLY B 1 118 ? -29.078 -15.648 -11.773 1 65.88 118 GLY B CA 1
ATOM 3037 C C . GLY B 1 118 ? -27.578 -15.5 -11.969 1 65.88 118 GLY B C 1
ATOM 3038 O O . GLY B 1 118 ? -27.031 -14.422 -11.75 1 65.88 118 GLY B O 1
ATOM 3039 N N . THR B 1 119 ? -26.953 -16.641 -12.016 1 70.44 119 THR B N 1
ATOM 3040 C CA . THR B 1 119 ? -25.516 -16.812 -12.25 1 70.44 119 THR B CA 1
ATOM 3041 C C . THR B 1 119 ? -25.047 -15.891 -13.375 1 70.44 119 THR B C 1
ATOM 3043 O O . THR B 1 119 ? -23.938 -15.336 -13.305 1 70.44 119 THR B O 1
ATOM 3046 N N . SER B 1 120 ? -25.922 -15.641 -14.281 1 73.75 120 SER B N 1
ATOM 3047 C CA . SER B 1 120 ? -25.547 -14.844 -15.438 1 73.75 120 SER B CA 1
ATOM 3048 C C . SER B 1 120 ? -25.219 -13.406 -15.039 1 73.75 120 SER B C 1
ATOM 3050 O O . SER B 1 120 ? -24.312 -12.789 -15.594 1 73.75 120 SER B O 1
ATOM 3052 N N . PHE B 1 121 ? -25.984 -12.945 -14.102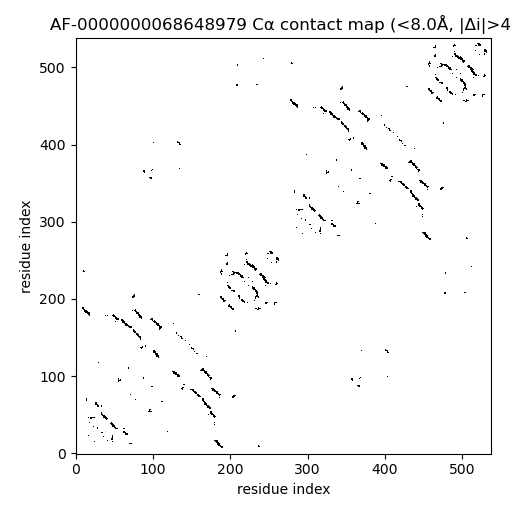 1 77.06 121 PHE B N 1
ATOM 3053 C CA . PHE B 1 121 ? -25.766 -11.578 -13.648 1 77.06 121 PHE B CA 1
ATOM 3054 C C . PHE B 1 121 ? -24.375 -11.43 -13.055 1 77.06 121 PHE B C 1
ATOM 3056 O O . PHE B 1 121 ? -23.625 -10.523 -13.43 1 77.06 121 PHE B O 1
ATOM 3063 N N . TRP B 1 122 ? -24.062 -12.336 -12.195 1 80.62 122 TRP B N 1
ATOM 3064 C CA . TRP B 1 122 ? -22.812 -12.203 -11.453 1 80.62 122 TRP B CA 1
ATOM 3065 C C . TRP B 1 122 ? -21.609 -12.438 -12.367 1 80.62 122 TRP B C 1
ATOM 3067 O O . TRP B 1 122 ? -20.531 -11.875 -12.148 1 80.62 122 TRP B O 1
ATOM 3077 N N . MET B 1 123 ? -21.797 -13.211 -13.359 1 79.44 123 MET B N 1
ATOM 3078 C CA . MET B 1 123 ? -20.719 -13.492 -14.289 1 79.44 123 MET B CA 1
ATOM 3079 C C . MET B 1 123 ? -20.391 -12.273 -15.141 1 79.44 123 MET B C 1
ATOM 3081 O O . MET B 1 123 ? -19.25 -12.086 -15.57 1 79.44 123 MET B O 1
ATOM 3085 N N . GLU B 1 124 ? -21.328 -11.406 -15.328 1 81.75 124 GLU B N 1
ATOM 3086 C CA . GLU B 1 124 ? -21.156 -10.281 -16.234 1 81.75 124 GLU B CA 1
ATOM 3087 C C . GLU B 1 124 ? -21.047 -8.969 -15.469 1 81.75 124 GLU B C 1
ATOM 3089 O O . GLU B 1 124 ? -21.031 -7.887 -16.062 1 81.75 124 GLU B O 1
ATOM 3094 N N . ALA B 1 125 ? -21.047 -9.078 -14.18 1 84.25 125 ALA B N 1
ATOM 3095 C CA . ALA B 1 125 ? -20.969 -7.859 -13.391 1 84.25 125 ALA B CA 1
ATOM 3096 C C . ALA B 1 125 ? -19.656 -7.133 -13.633 1 84.25 125 ALA B C 1
ATOM 3098 O O . ALA B 1 125 ? -18.625 -7.762 -13.906 1 84.25 125 ALA B O 1
ATOM 3099 N N . PRO B 1 126 ? -19.766 -5.863 -13.641 1 90.06 126 PRO B N 1
ATOM 3100 C CA . PRO B 1 126 ? -18.547 -5.078 -13.875 1 90.06 126 PRO B CA 1
ATOM 3101 C C . PRO B 1 126 ? -17.625 -5.027 -12.656 1 90.06 126 PRO B C 1
ATOM 3103 O O . PRO B 1 126 ? -17.438 -3.963 -12.062 1 90.06 126 PRO B O 1
ATOM 3106 N N . TYR B 1 127 ? -17.016 -6.082 -12.336 1 94.5 127 TYR B N 1
ATOM 3107 C CA . TYR B 1 127 ? -16.094 -6.176 -11.219 1 94.5 127 TYR B CA 1
ATOM 3108 C C . TYR B 1 127 ? -14.844 -5.344 -11.477 1 94.5 127 TYR B C 1
ATOM 3110 O O . TYR B 1 127 ? -14.344 -5.293 -12.602 1 94.5 127 TYR B O 1
ATOM 3118 N N . LEU B 1 128 ? -14.43 -4.684 -10.484 1 97.06 128 LEU B N 1
ATOM 3119 C CA . LEU B 1 128 ? -13.133 -4.02 -10.539 1 97.06 128 LEU B CA 1
ATOM 3120 C C . LEU B 1 128 ? -12.062 -4.852 -9.844 1 97.06 128 LEU B C 1
ATOM 3122 O O . LEU B 1 128 ? -12.234 -5.254 -8.688 1 97.06 128 LEU B O 1
ATOM 3126 N N . LYS B 1 129 ? -11.016 -5.168 -10.555 1 96.25 129 LYS B N 1
ATOM 3127 C CA . LYS B 1 129 ? -9.953 -6 -10 1 96.25 129 LYS B CA 1
ATOM 3128 C C . LYS B 1 129 ? -9.141 -5.23 -8.953 1 96.25 129 LYS B C 1
ATOM 3130 O O . LYS B 1 129 ? -8.742 -4.09 -9.188 1 96.25 129 LYS B O 1
ATOM 3135 N N . VAL B 1 130 ? -9 -5.816 -7.789 1 97.06 130 VAL B N 1
ATOM 3136 C CA . VAL B 1 130 ? -8.172 -5.238 -6.742 1 97.06 130 VAL B CA 1
ATOM 3137 C C . VAL B 1 130 ? -6.727 -5.703 -6.914 1 97.06 130 VAL B C 1
ATOM 3139 O O . VAL B 1 130 ? -5.805 -4.883 -6.961 1 97.06 130 VAL B O 1
ATOM 3142 N N . ASP B 1 131 ? -6.586 -7.004 -7 1 96.5 131 ASP B N 1
ATOM 3143 C CA . ASP B 1 131 ? -5.238 -7.551 -7.125 1 96.5 131 ASP B CA 1
ATOM 3144 C C . ASP B 1 131 ? -5.277 -9.047 -7.418 1 96.5 131 ASP B C 1
ATOM 3146 O O . ASP B 1 131 ? -6.316 -9.688 -7.258 1 96.5 131 ASP B O 1
ATOM 3150 N N . THR B 1 132 ? -4.176 -9.547 -8.008 1 96.31 132 THR B N 1
ATOM 3151 C CA . THR B 1 132 ? -3.873 -10.977 -7.984 1 96.31 132 THR B CA 1
ATOM 3152 C C . THR B 1 132 ? -3.08 -11.344 -6.734 1 96.31 132 THR B C 1
ATOM 3154 O O . THR B 1 132 ? -1.973 -10.836 -6.523 1 96.31 132 THR B O 1
ATOM 3157 N N . ILE B 1 133 ? -3.633 -12.195 -5.918 1 96.94 133 ILE B N 1
ATOM 3158 C CA . ILE B 1 133 ? -3.072 -12.5 -4.605 1 96.94 133 ILE B CA 1
ATOM 3159 C C . ILE B 1 133 ? -2.201 -13.75 -4.691 1 96.94 133 ILE B C 1
ATOM 3161 O O . ILE B 1 133 ? -2.637 -14.781 -5.207 1 96.94 133 ILE B O 1
ATOM 3165 N N . ALA B 1 134 ? -1.004 -13.625 -4.262 1 94.88 134 ALA B N 1
ATOM 3166 C CA . ALA B 1 134 ? -0.078 -14.75 -4.219 1 94.88 134 ALA B CA 1
ATOM 3167 C C . ALA B 1 134 ? 0.223 -15.156 -2.777 1 94.88 134 ALA B C 1
ATOM 3169 O O . ALA B 1 134 ? 0.245 -14.312 -1.879 1 94.88 134 ALA B O 1
ATOM 3170 N N . ALA B 1 135 ? 0.414 -16.391 -2.604 1 90.38 135 ALA B N 1
ATOM 3171 C CA . ALA B 1 135 ? 0.812 -16.891 -1.29 1 90.38 135 ALA B CA 1
ATOM 3172 C C . ALA B 1 135 ? 2.303 -16.656 -1.048 1 90.38 135 ALA B C 1
ATOM 3174 O O . ALA B 1 135 ? 3.121 -16.875 -1.946 1 90.38 135 ALA B O 1
ATOM 3175 N N . ASP B 1 136 ? 2.58 -16.281 0.125 1 85.69 136 ASP B N 1
ATOM 3176 C CA . ASP B 1 136 ? 3.986 -16.203 0.509 1 85.69 136 ASP B CA 1
ATOM 3177 C C . ASP B 1 136 ? 4.574 -17.594 0.726 1 85.69 136 ASP B C 1
ATOM 3179 O O . ASP B 1 136 ? 5.754 -17.828 0.442 1 85.69 136 ASP B O 1
ATOM 3183 N N . GLU B 1 137 ? 3.688 -18.375 1.248 1 81.69 137 GLU B N 1
ATOM 3184 C CA . GLU B 1 137 ? 4.094 -19.75 1.512 1 81.69 137 GLU B CA 1
ATOM 3185 C C . GLU B 1 137 ? 3.016 -20.734 1.078 1 81.69 137 GLU B C 1
ATOM 3187 O O . GLU B 1 137 ? 1.823 -20.469 1.253 1 81.69 137 GLU B O 1
ATOM 3192 N N . SER B 1 138 ? 3.453 -21.75 0.377 1 80 138 SER B N 1
ATOM 3193 C CA . SER B 1 138 ? 2.551 -22.844 0.017 1 80 138 SER B CA 1
ATOM 3194 C C . SER B 1 138 ? 2.879 -24.109 0.795 1 80 138 SER B C 1
ATOM 3196 O O . SER B 1 138 ? 3.99 -24.266 1.31 1 80 138 SER B O 1
ATOM 3198 N N . PHE B 1 139 ? 1.912 -24.969 0.982 1 77.06 139 PHE B N 1
ATOM 3199 C CA . PHE B 1 139 ? 2.166 -26.172 1.751 1 77.06 139 PHE B CA 1
ATOM 3200 C C . PHE B 1 139 ? 2.15 -27.406 0.846 1 77.06 139 PHE B C 1
ATOM 3202 O O . PHE B 1 139 ? 1.577 -27.375 -0.244 1 77.06 139 PHE B O 1
ATOM 3209 N N . SER B 1 140 ? 2.996 -28.438 1.264 1 73.75 140 SER B N 1
ATOM 3210 C CA . SER B 1 140 ? 3.035 -29.703 0.54 1 73.75 140 SER B CA 1
ATOM 3211 C C . SER B 1 140 ? 2.359 -30.812 1.337 1 73.75 140 SER B C 1
ATOM 3213 O O . SER B 1 140 ? 2.234 -30.719 2.559 1 73.75 140 SER B O 1
ATOM 3215 N N . GLN B 1 141 ? 1.445 -31.656 0.917 1 61.38 141 GLN B N 1
ATOM 3216 C CA . GLN B 1 141 ? 0.726 -32.75 1.574 1 61.38 141 GLN B CA 1
ATOM 3217 C C . GLN B 1 141 ? 1.601 -33.438 2.619 1 61.38 141 GLN B C 1
ATOM 3219 O O . GLN B 1 141 ? 1.1 -33.906 3.637 1 61.38 141 GLN B O 1
ATOM 3224 N N . VAL B 1 142 ? 2.855 -33.688 2.416 1 49.09 142 VAL B N 1
ATOM 3225 C CA . VAL B 1 142 ? 3.508 -34.719 3.244 1 49.09 142 VAL B CA 1
ATOM 3226 C C . VAL B 1 142 ? 3.393 -34.312 4.719 1 49.09 142 VAL B C 1
ATOM 3228 O O . VAL B 1 142 ? 3.75 -35.094 5.602 1 49.09 142 VAL B O 1
ATOM 3231 N N . ASP B 1 143 ? 3.342 -33.156 5.207 1 44.81 143 ASP B N 1
ATOM 3232 C CA . ASP B 1 143 ? 3.57 -33.031 6.645 1 44.81 143 ASP B CA 1
ATOM 3233 C C . ASP B 1 143 ? 2.305 -33.375 7.43 1 44.81 143 ASP B C 1
ATOM 3235 O O . ASP B 1 143 ? 1.535 -32.469 7.785 1 44.81 143 ASP B O 1
ATOM 3239 N N . PHE B 1 144 ? 1.659 -34.344 7.324 1 38.12 144 PHE B N 1
ATOM 3240 C CA . PHE B 1 144 ? 0.513 -34.812 8.102 1 38.12 144 PHE B CA 1
ATOM 3241 C C . PHE B 1 144 ? 0.79 -34.688 9.594 1 38.12 144 PHE B C 1
ATOM 3243 O O . PHE B 1 144 ? -0.115 -34.375 10.383 1 38.12 144 PHE B O 1
ATOM 3250 N N . GLY B 1 145 ? 1.729 -35.469 10.016 1 42.44 145 GLY B N 1
ATOM 3251 C CA . GLY B 1 145 ? 1.845 -35.781 11.422 1 42.44 145 GLY B CA 1
ATOM 3252 C C . GLY B 1 145 ? 1.854 -34.562 12.32 1 42.44 145 GLY B C 1
ATOM 3253 O O . GLY B 1 145 ? 1.657 -34.656 13.531 1 42.44 145 GLY B O 1
ATOM 3254 N N . GLY B 1 146 ? 2.295 -33.406 12.031 1 43.41 146 GLY B N 1
ATOM 3255 C CA . GLY B 1 146 ? 2.35 -32.094 12.664 1 43.41 146 GLY B CA 1
ATOM 3256 C C . GLY B 1 146 ? 2.055 -30.938 11.711 1 43.41 146 GLY B C 1
ATOM 3257 O O . GLY B 1 146 ? 2.887 -30.047 11.531 1 43.41 146 GLY B O 1
ATOM 3258 N N . ARG B 1 147 ? 1.369 -31.109 10.602 1 47.34 147 ARG B N 1
ATOM 3259 C CA . ARG B 1 147 ? 1.074 -30.453 9.328 1 47.34 147 ARG B CA 1
ATOM 3260 C C . ARG B 1 147 ? 0.744 -28.984 9.531 1 47.34 147 ARG B C 1
ATOM 3262 O O . ARG B 1 147 ? -0.355 -28.641 9.977 1 47.34 147 ARG B O 1
ATOM 3269 N N . LEU B 1 148 ? 1.564 -28.234 9.914 1 54.62 148 LEU B N 1
ATOM 3270 C CA . LEU B 1 148 ? 1.463 -26.812 10.156 1 54.62 148 LEU B CA 1
ATOM 3271 C C . LEU B 1 148 ? 0.941 -26.078 8.922 1 54.62 148 LEU B C 1
ATOM 3273 O O . LEU B 1 148 ? 1.596 -26.078 7.879 1 54.62 148 LEU B O 1
ATOM 3277 N N . MET B 1 149 ? -0.396 -26.109 8.711 1 68.62 149 MET B N 1
ATOM 3278 C CA . MET B 1 149 ? -1.044 -25.25 7.73 1 68.62 149 MET B CA 1
ATOM 3279 C C . MET B 1 149 ? -0.336 -23.906 7.637 1 68.62 149 MET B C 1
ATOM 3281 O O . MET B 1 149 ? -0.12 -23.234 8.648 1 68.62 149 MET B O 1
ATOM 3285 N N . LYS B 1 150 ? 0.425 -23.812 6.547 1 85.19 150 LYS B N 1
ATOM 3286 C CA . LYS B 1 150 ? 1.003 -22.484 6.336 1 85.19 150 LYS B CA 1
ATOM 3287 C C . LYS B 1 150 ? -0.068 -21.484 5.93 1 85.19 150 LYS B C 1
ATOM 3289 O O . LYS B 1 150 ? -0.561 -21.516 4.801 1 85.19 150 LYS B O 1
ATOM 3294 N N . VAL B 1 151 ? -0.502 -20.828 6.898 1 90.38 151 VAL B N 1
ATOM 3295 C CA . VAL B 1 151 ? -1.548 -19.844 6.672 1 90.38 151 VAL B CA 1
ATOM 3296 C C . VAL B 1 151 ? -0.923 -18.531 6.203 1 90.38 151 VAL B C 1
ATOM 3298 O O . VAL B 1 151 ? 0.052 -18.062 6.789 1 90.38 151 VAL B O 1
ATOM 3301 N N . ASN B 1 152 ? -1.435 -18.062 5.051 1 93.31 152 ASN B N 1
ATOM 3302 C CA . ASN B 1 152 ? -1.03 -16.766 4.535 1 93.31 152 ASN B CA 1
ATOM 3303 C C . ASN B 1 152 ? -2.002 -15.672 4.957 1 93.31 152 ASN B C 1
ATOM 3305 O O . ASN B 1 152 ? -3.205 -15.906 5.074 1 93.31 152 ASN B O 1
ATOM 3309 N N . THR B 1 153 ? -1.471 -14.57 5.281 1 94.69 153 THR B N 1
ATOM 3310 C CA . THR B 1 153 ? -2.285 -13.391 5.531 1 94.69 153 THR B CA 1
ATOM 3311 C C . THR B 1 153 ? -1.913 -12.266 4.574 1 94.69 153 THR B C 1
ATOM 3313 O O . THR B 1 153 ? -0.762 -11.828 4.539 1 94.69 153 THR B O 1
ATOM 3316 N N . GLU B 1 154 ? -2.809 -11.891 3.764 1 96.88 154 GLU B N 1
ATOM 3317 C CA . GLU B 1 154 ? -2.613 -10.781 2.834 1 96.88 154 GLU B CA 1
ATOM 3318 C C . GLU B 1 154 ? -3.658 -9.695 3.047 1 96.88 154 GLU B C 1
ATOM 3320 O O . GLU B 1 154 ? -4.828 -9.984 3.291 1 96.88 154 GLU B O 1
ATOM 3325 N N . VAL B 1 155 ? -3.232 -8.43 2.971 1 96.38 155 VAL B N 1
ATOM 3326 C CA . VAL B 1 155 ? -4.137 -7.289 3.08 1 96.38 155 VAL B CA 1
ATOM 3327 C C . VAL B 1 155 ? -4.062 -6.445 1.809 1 96.38 155 VAL B C 1
ATOM 3329 O O . VAL B 1 155 ? -2.977 -6.199 1.282 1 96.38 155 VAL B O 1
ATOM 3332 N N . ARG B 1 156 ? -5.148 -6.125 1.275 1 97.69 156 ARG B N 1
ATOM 3333 C CA . ARG B 1 156 ? -5.262 -5.16 0.187 1 97.69 156 ARG B CA 1
ATOM 3334 C C . ARG B 1 156 ? -6.27 -4.066 0.53 1 97.69 156 ARG B C 1
ATOM 3336 O O . ARG B 1 156 ? -7.098 -4.234 1.428 1 97.69 156 ARG B O 1
ATOM 3343 N N . SER B 1 157 ? -6.102 -2.943 -0.057 1 97.06 157 SER B N 1
ATOM 3344 C CA . SER B 1 157 ? -7.051 -1.853 0.128 1 97.06 157 SER B CA 1
ATOM 3345 C C . SER B 1 157 ? -7.496 -1.27 -1.21 1 97.06 157 SER B C 1
ATOM 3347 O O . SER B 1 157 ? -6.801 -1.42 -2.217 1 97.06 157 SER B O 1
ATOM 3349 N N . PHE B 1 158 ? -8.672 -0.743 -1.219 1 97.56 158 PHE B N 1
ATOM 3350 C CA . PHE B 1 158 ? -9.141 -0.064 -2.422 1 97.56 158 PHE B CA 1
ATOM 3351 C C . PHE B 1 158 ? -10.086 1.076 -2.066 1 97.56 158 PHE B C 1
ATOM 3353 O O . PHE B 1 158 ? -10.664 1.097 -0.975 1 97.56 158 PHE B O 1
ATOM 3360 N N . GLY B 1 159 ? -10.18 2.025 -2.881 1 96.12 159 GLY B N 1
ATOM 3361 C CA . GLY B 1 159 ? -10.969 3.244 -2.859 1 96.12 159 GLY B CA 1
ATOM 3362 C C . GLY B 1 159 ? -10.68 4.164 -4.031 1 96.12 159 GLY B C 1
ATOM 3363 O O . GLY B 1 159 ? -9.828 3.865 -4.863 1 96.12 159 GLY B O 1
ATOM 3364 N N . PRO B 1 160 ? -11.281 5.18 -4.238 1 96.62 160 PRO B N 1
ATOM 3365 C CA . PRO B 1 160 ? -12.383 5.672 -3.404 1 96.62 160 PRO B CA 1
ATOM 3366 C C . PRO B 1 160 ? -13.695 4.93 -3.66 1 96.62 160 PRO B C 1
ATOM 3368 O O . PRO B 1 160 ? -13.953 4.496 -4.785 1 96.62 160 PRO B O 1
ATOM 3371 N N . LEU B 1 161 ? -14.453 4.785 -2.693 1 97.44 161 LEU B N 1
ATOM 3372 C CA . LEU B 1 161 ? -15.797 4.223 -2.789 1 97.44 161 LEU B CA 1
ATOM 3373 C C . LEU B 1 161 ? -16.859 5.324 -2.771 1 97.44 161 LEU B C 1
ATOM 3375 O O . LEU B 1 161 ? -16.719 6.312 -2.047 1 97.44 161 LEU B O 1
ATOM 3379 N N . SER B 1 162 ? -17.859 5.152 -3.549 1 95.75 162 SER B N 1
ATOM 3380 C CA . SER B 1 162 ? -18.828 6.242 -3.668 1 95.75 162 SER B CA 1
ATOM 3381 C C . SER B 1 162 ? -20.25 5.738 -3.486 1 95.75 162 SER B C 1
ATOM 3383 O O . SER B 1 162 ? -21.172 6.523 -3.215 1 95.75 162 SER B O 1
ATOM 3385 N N . ARG B 1 163 ? -20.5 4.461 -3.678 1 97.31 163 ARG B N 1
ATOM 3386 C CA . ARG B 1 163 ? -21.844 3.908 -3.475 1 97.31 163 ARG B CA 1
ATOM 3387 C C . ARG B 1 163 ? -22.047 3.484 -2.023 1 97.31 163 ARG B C 1
ATOM 3389 O O . ARG B 1 163 ? -21.219 3.785 -1.162 1 97.31 163 ARG B O 1
ATOM 3396 N N . ASN B 1 164 ? -23.172 2.875 -1.707 1 97.81 164 ASN B N 1
ATOM 3397 C CA . ASN B 1 164 ? -23.516 2.557 -0.324 1 97.81 164 ASN B CA 1
ATOM 3398 C C . ASN B 1 164 ? -22.719 1.354 0.183 1 97.81 164 ASN B C 1
ATOM 3400 O O . ASN B 1 164 ? -22.453 1.24 1.381 1 97.81 164 ASN B O 1
ATOM 3404 N N . GLY B 1 165 ? -22.422 0.541 -0.725 1 98.06 165 GLY B N 1
ATOM 3405 C CA . GLY B 1 165 ? -21.688 -0.664 -0.346 1 98.06 165 GLY B CA 1
ATOM 3406 C C . GLY B 1 165 ? -21.109 -1.407 -1.533 1 98.06 165 GLY B C 1
ATOM 3407 O O . GLY B 1 165 ? -20.969 -0.841 -2.619 1 98.06 165 GLY B O 1
ATOM 3408 N N . PHE B 1 166 ? -20.672 -2.684 -1.233 1 97.69 166 PHE B N 1
ATOM 3409 C CA . PHE B 1 166 ? -20.016 -3.449 -2.289 1 97.69 166 PHE B CA 1
ATOM 3410 C C . PHE B 1 166 ? -20.031 -4.938 -1.964 1 97.69 166 PHE B C 1
ATOM 3412 O O . PHE B 1 166 ? -20.359 -5.332 -0.844 1 97.69 166 PHE B O 1
ATOM 3419 N N . TYR B 1 167 ? -19.781 -5.691 -3.029 1 96.81 167 TYR B N 1
ATOM 3420 C CA . TYR B 1 167 ? -19.5 -7.113 -2.93 1 96.81 167 TYR B CA 1
ATOM 3421 C C . TYR B 1 167 ? -18.016 -7.391 -3.219 1 96.81 167 TYR B C 1
ATOM 3423 O O . TYR B 1 167 ? -17.406 -6.699 -4.031 1 96.81 167 TYR B O 1
ATOM 3431 N N . LEU B 1 168 ? -17.469 -8.352 -2.467 1 97.94 168 LEU B N 1
ATOM 3432 C CA . LEU B 1 168 ? -16.172 -8.898 -2.863 1 97.94 168 LEU B CA 1
ATOM 3433 C C . LEU B 1 168 ? -16.359 -10.148 -3.717 1 97.94 168 LEU B C 1
ATOM 3435 O O . LEU B 1 168 ? -17.297 -10.914 -3.51 1 97.94 168 LEU B O 1
ATOM 3439 N N . ALA B 1 169 ? -15.492 -10.266 -4.66 1 97 169 ALA B N 1
ATOM 3440 C CA . ALA B 1 169 ? -15.492 -11.461 -5.504 1 97 169 ALA B CA 1
ATOM 3441 C C . ALA B 1 169 ? -14.094 -12.078 -5.578 1 97 169 ALA B C 1
ATOM 3443 O O . ALA B 1 169 ? -13.117 -11.383 -5.844 1 97 169 ALA B O 1
ATOM 3444 N N . PHE B 1 170 ? -14.016 -13.359 -5.285 1 97.81 170 PHE B N 1
ATOM 3445 C CA . PHE B 1 170 ? -12.789 -14.141 -5.383 1 97.81 170 PHE B CA 1
ATOM 3446 C C . PHE B 1 170 ? -12.828 -15.078 -6.582 1 97.81 170 PHE B C 1
ATOM 3448 O O . PHE B 1 170 ? -13.797 -15.82 -6.754 1 97.81 170 PHE B O 1
ATOM 3455 N N . GLN B 1 171 ? -11.797 -14.969 -7.398 1 95.69 171 GLN B N 1
ATOM 3456 C CA . GLN B 1 171 ? -11.75 -15.766 -8.617 1 95.69 171 GLN B CA 1
ATOM 3457 C C . GLN B 1 171 ? -10.586 -16.75 -8.586 1 95.69 171 GLN B C 1
ATOM 3459 O O . GLN B 1 171 ? -9.445 -16.375 -8.32 1 95.69 171 GLN B O 1
ATOM 3464 N N . ASP B 1 172 ? -10.883 -18.016 -8.797 1 95 172 ASP B N 1
ATOM 3465 C CA . ASP B 1 172 ? -9.891 -19.078 -8.875 1 95 172 ASP B CA 1
ATOM 3466 C C . ASP B 1 172 ? -9.75 -19.594 -10.305 1 95 172 ASP B C 1
ATOM 3468 O O . ASP B 1 172 ? -10.75 -19.984 -10.93 1 95 172 ASP B O 1
ATOM 3472 N N . TYR B 1 173 ? -8.523 -19.625 -10.805 1 90.88 173 TYR B N 1
ATOM 3473 C CA . TYR B 1 173 ? -8.266 -20.141 -12.148 1 90.88 173 TYR B CA 1
ATOM 3474 C C . TYR B 1 173 ? -7.574 -21.5 -12.078 1 90.88 173 TYR B C 1
ATOM 3476 O O . TYR B 1 173 ? -7.031 -21.969 -13.078 1 90.88 173 TYR B O 1
ATOM 3484 N N . GLY B 1 174 ? -7.574 -22.094 -10.914 1 90 174 GLY B N 1
ATOM 3485 C CA . GLY B 1 174 ? -6.98 -23.422 -10.859 1 90 174 GLY B CA 1
ATOM 3486 C C . GLY B 1 174 ? -6.066 -23.609 -9.664 1 90 174 GLY B C 1
ATOM 3487 O O . GLY B 1 174 ? -5.02 -24.25 -9.781 1 90 174 GLY B O 1
ATOM 3488 N N . ALA B 1 175 ? -6.344 -23.016 -8.625 1 91.56 175 ALA B N 1
ATOM 3489 C CA . ALA B 1 175 ? -5.59 -23.25 -7.395 1 91.56 175 ALA B CA 1
ATOM 3490 C C . ALA B 1 175 ? -6.27 -24.312 -6.523 1 91.56 175 ALA B C 1
ATOM 3492 O O . ALA B 1 175 ? -7.457 -24.594 -6.699 1 91.56 175 ALA B O 1
ATOM 3493 N N . CYS B 1 176 ? -5.516 -24.922 -5.758 1 91.69 176 CYS B N 1
ATOM 3494 C CA . CYS B 1 176 ? -6.012 -25.703 -4.629 1 91.69 176 CYS B CA 1
ATOM 3495 C C . CYS B 1 176 ? -5.789 -24.969 -3.314 1 91.69 176 CYS B C 1
ATOM 3497 O O . CYS B 1 176 ? -4.676 -24.969 -2.781 1 91.69 176 CYS B O 1
ATOM 3499 N N . MET B 1 177 ? -6.871 -24.359 -2.869 1 94.56 177 MET B N 1
ATOM 3500 C CA . MET B 1 177 ? -6.672 -23.438 -1.757 1 94.56 177 MET B CA 1
ATOM 3501 C C . MET B 1 177 ? -7.891 -23.406 -0.842 1 94.56 177 MET B C 1
ATOM 3503 O O . MET B 1 177 ? -8.961 -23.906 -1.213 1 94.56 177 MET B O 1
ATOM 3507 N N . SER B 1 178 ? -7.617 -22.875 0.34 1 94.06 178 SER B N 1
ATOM 3508 C CA . SER B 1 178 ? -8.68 -22.625 1.313 1 94.06 178 SER B CA 1
ATOM 3509 C C . SER B 1 178 ? -8.672 -21.172 1.783 1 94.06 178 SER B C 1
ATOM 3511 O O . SER B 1 178 ? -7.637 -20.672 2.229 1 94.06 178 SER B O 1
ATOM 3513 N N . LEU B 1 179 ? -9.766 -20.547 1.571 1 96.56 179 LEU B N 1
ATOM 3514 C CA . LEU B 1 179 ? -9.977 -19.234 2.176 1 96.56 179 LEU B CA 1
ATOM 3515 C C . LEU B 1 179 ? -10.508 -19.375 3.598 1 96.56 179 LEU B C 1
ATOM 3517 O O . LEU B 1 179 ? -11.68 -19.688 3.799 1 96.56 179 LEU B O 1
ATOM 3521 N N . LEU B 1 180 ? -9.672 -19.125 4.539 1 95.06 180 LEU B N 1
ATOM 3522 C CA . LEU B 1 180 ? -10 -19.391 5.934 1 95.06 180 LEU B CA 1
ATOM 3523 C C . LEU B 1 180 ? -10.867 -18.281 6.512 1 95.06 180 LEU B C 1
ATOM 3525 O O . LEU B 1 180 ? -11.852 -18.547 7.207 1 95.06 180 LEU B O 1
ATOM 3529 N N . SER B 1 181 ? -10.461 -17.062 6.234 1 96.69 181 SER B N 1
ATOM 3530 C CA . SER B 1 181 ? -11.258 -15.953 6.754 1 96.69 181 SER B CA 1
ATOM 3531 C C . SER B 1 181 ? -11 -14.672 5.965 1 96.69 181 SER B C 1
ATOM 3533 O O . SER B 1 181 ? -9.945 -14.523 5.336 1 96.69 181 SER B O 1
ATOM 3535 N N . VAL B 1 182 ? -11.984 -13.836 5.984 1 98.19 182 VAL B N 1
ATOM 3536 C CA . VAL B 1 182 ? -11.914 -12.508 5.383 1 98.19 182 VAL B CA 1
ATOM 3537 C C . VAL B 1 182 ? -12.422 -11.469 6.371 1 98.19 182 VAL B C 1
ATOM 3539 O O . VAL B 1 182 ? -13.492 -11.641 6.973 1 98.19 182 VAL B O 1
ATOM 3542 N N . ARG B 1 183 ? -11.617 -10.477 6.582 1 98.56 183 ARG B N 1
ATOM 3543 C CA . ARG B 1 183 ? -12.016 -9.328 7.391 1 98.56 183 ARG B CA 1
ATOM 3544 C C . ARG B 1 183 ? -11.938 -8.031 6.59 1 98.56 183 ARG B C 1
ATOM 3546 O O . ARG B 1 183 ? -10.914 -7.754 5.961 1 98.56 183 ARG B O 1
ATOM 3553 N N . VAL B 1 184 ? -13.039 -7.332 6.555 1 98.69 184 VAL B N 1
ATOM 3554 C CA . VAL B 1 184 ? -13.078 -6.031 5.898 1 98.69 184 VAL B CA 1
ATOM 3555 C C . VAL B 1 184 ? -13.211 -4.926 6.945 1 98.69 184 VAL B C 1
ATOM 3557 O O . VAL B 1 184 ? -14.078 -4.996 7.82 1 98.69 184 VAL B O 1
ATOM 3560 N N . PHE B 1 185 ? -12.312 -3.941 6.848 1 98.31 185 PHE B N 1
ATOM 3561 C CA . PHE B 1 185 ? -12.367 -2.859 7.824 1 98.31 185 PHE B CA 1
ATOM 3562 C C . PHE B 1 185 ? -11.953 -1.537 7.191 1 98.31 185 PHE B C 1
ATOM 3564 O O . PHE B 1 185 ? -11.438 -1.514 6.07 1 98.31 185 PHE B O 1
ATOM 3571 N N . HIS B 1 186 ? -12.352 -0.498 7.805 1 97.69 186 HIS B N 1
ATOM 3572 C CA . HIS B 1 186 ? -11.859 0.835 7.473 1 97.69 186 HIS B CA 1
ATOM 3573 C C . HIS B 1 186 ? -11.281 1.53 8.703 1 97.69 186 HIS B C 1
ATOM 3575 O O . HIS B 1 186 ? -11.438 1.046 9.82 1 97.69 186 HIS B O 1
ATOM 3581 N N . LYS B 1 187 ? -10.547 2.566 8.477 1 97 187 LYS B N 1
ATOM 3582 C CA . LYS B 1 187 ? -9.859 3.271 9.555 1 97 187 LYS B CA 1
ATOM 3583 C C . LYS B 1 187 ? -10.477 4.648 9.797 1 97 187 LYS B C 1
ATOM 3585 O O . LYS B 1 187 ? -10.969 5.285 8.859 1 97 187 LYS B O 1
ATOM 3590 N N . LYS B 1 188 ? -10.492 5.074 10.961 1 96.81 188 LYS B N 1
ATOM 3591 C CA . LYS B 1 188 ? -10.992 6.391 11.344 1 96.81 188 LYS B CA 1
ATOM 3592 C C . LYS B 1 188 ? -10.258 6.914 12.578 1 96.81 188 LYS B C 1
ATOM 3594 O O . LYS B 1 188 ? -9.711 6.137 13.359 1 96.81 188 LYS B O 1
ATOM 3599 N N . CYS B 1 189 ? -10.234 8.203 12.695 1 96.69 189 CYS B N 1
ATOM 3600 C CA . CYS B 1 189 ? -9.719 8.836 13.906 1 96.69 189 CYS B CA 1
ATOM 3601 C C . CYS B 1 189 ? -10.805 8.945 14.969 1 96.69 189 CYS B C 1
ATOM 3603 O O . CYS B 1 189 ? -11.898 9.453 14.695 1 96.69 189 CYS B O 1
ATOM 3605 N N . PRO B 1 190 ? -10.539 8.422 16.125 1 96.5 190 PRO B N 1
ATOM 3606 C CA . PRO B 1 190 ? -11.562 8.469 17.172 1 96.5 190 PRO B CA 1
ATOM 3607 C C . PRO B 1 190 ? -11.82 9.891 17.688 1 96.5 190 PRO B C 1
ATOM 3609 O O . PRO B 1 190 ? -11 10.789 17.453 1 96.5 190 PRO B O 1
ATOM 3612 N N . SER B 1 191 ? -13.016 10.031 18.25 1 95.44 191 SER B N 1
ATOM 3613 C CA . SER B 1 191 ? -13.258 11.305 18.922 1 95.44 191 SER B CA 1
ATOM 3614 C C . SER B 1 191 ? -12.242 11.547 20.031 1 95.44 191 SER B C 1
ATOM 3616 O O . SER B 1 191 ? -11.898 10.625 20.781 1 95.44 191 SER B O 1
ATOM 3618 N N . VAL B 1 192 ? -11.75 12.75 20.141 1 94.38 192 VAL B N 1
ATOM 3619 C CA . VAL B 1 192 ? -10.734 13.047 21.141 1 94.38 192 VAL B CA 1
ATOM 3620 C C . VAL B 1 192 ? -10.906 14.484 21.641 1 94.38 192 VAL B C 1
ATOM 3622 O O . VAL B 1 192 ? -11.531 15.312 20.969 1 94.38 192 VAL B O 1
ATOM 3625 N N . VAL B 1 193 ? -10.5 14.688 22.812 1 91.56 193 VAL B N 1
ATOM 3626 C CA . VAL B 1 193 ? -10.367 16.047 23.344 1 91.56 193 VAL B CA 1
ATOM 3627 C C . VAL B 1 193 ? -8.891 16.422 23.406 1 91.56 193 VAL B C 1
ATOM 3629 O O . VAL B 1 193 ? -8.07 15.703 23.984 1 91.56 193 VAL B O 1
ATOM 3632 N N . GLN B 1 194 ? -8.578 17.484 22.688 1 90.25 194 GLN B N 1
ATOM 3633 C CA . GLN B 1 194 ? -7.215 18 22.672 1 90.25 194 GLN B CA 1
ATOM 3634 C C . GLN B 1 194 ? -7.199 19.516 22.828 1 90.25 194 GLN B C 1
ATOM 3636 O O . GLN B 1 194 ? -7.906 20.219 22.094 1 90.25 194 GLN B O 1
ATOM 3641 N N . ASN B 1 195 ? -6.363 20.094 23.734 1 89.44 195 ASN B N 1
ATOM 3642 C CA . ASN B 1 195 ? -6.246 21.531 23.953 1 89.44 195 ASN B CA 1
ATOM 3643 C C . ASN B 1 195 ? -7.605 22.156 24.234 1 89.44 195 ASN B C 1
ATOM 3645 O O . ASN B 1 195 ? -7.941 23.188 23.641 1 89.44 195 ASN B O 1
ATOM 3649 N N . PHE B 1 196 ? -8.406 21.391 25.031 1 92.38 196 PHE B N 1
ATOM 3650 C CA . PHE B 1 196 ? -9.711 21.828 25.531 1 92.38 196 PHE B CA 1
ATOM 3651 C C . PHE B 1 196 ? -10.703 21.953 24.391 1 92.38 196 PHE B C 1
ATOM 3653 O O . PHE B 1 196 ? -11.664 22.719 24.484 1 92.38 196 PHE B O 1
ATOM 3660 N N . ALA B 1 197 ? -10.43 21.266 23.344 1 94.5 197 ALA B N 1
ATOM 3661 C CA . ALA B 1 197 ? -11.359 21.188 22.219 1 94.5 197 ALA B CA 1
ATOM 3662 C C . ALA B 1 197 ? -11.734 19.75 21.906 1 94.5 197 ALA B C 1
ATOM 3664 O O . ALA B 1 197 ? -10.891 18.844 22 1 94.5 197 ALA B O 1
ATOM 3665 N N . ILE B 1 198 ? -12.961 19.562 21.562 1 95.62 198 ILE B N 1
ATOM 3666 C CA . ILE B 1 198 ? -13.422 18.219 21.203 1 95.62 198 ILE B CA 1
ATOM 3667 C C . ILE B 1 198 ? -13.422 18.078 19.688 1 95.62 198 ILE B C 1
ATOM 3669 O O . ILE B 1 198 ? -13.922 18.938 18.969 1 95.62 198 ILE B O 1
ATOM 3673 N N . PHE B 1 199 ? -12.789 16.984 19.234 1 96.25 199 PHE B N 1
ATOM 3674 C CA . PHE B 1 199 ? -12.773 16.641 17.828 1 96.25 199 PHE B CA 1
ATOM 3675 C C . PHE B 1 199 ? -13.609 15.391 17.562 1 96.25 199 PHE B C 1
ATOM 3677 O O . PHE B 1 199 ? -13.422 14.359 18.219 1 96.25 199 PHE B O 1
ATOM 3684 N N . PRO B 1 200 ? -14.57 15.5 16.656 1 96.62 200 PRO B N 1
ATOM 3685 C CA . PRO B 1 200 ? -15.43 14.344 16.406 1 96.62 200 PRO B CA 1
ATOM 3686 C C . PRO B 1 200 ? -14.703 13.219 15.672 1 96.62 200 PRO B C 1
ATOM 3688 O O . PRO B 1 200 ? -13.656 13.445 15.07 1 96.62 200 PRO B O 1
ATOM 3691 N N . GLU B 1 201 ? -15.234 12.023 15.867 1 96.38 201 GLU B N 1
ATOM 3692 C CA . GLU B 1 201 ? -14.758 10.914 15.039 1 96.38 201 GLU B CA 1
ATOM 3693 C C . GLU B 1 201 ? -14.703 11.305 13.57 1 96.38 201 GLU B C 1
ATOM 3695 O O . GLU B 1 201 ? -15.633 11.93 13.047 1 96.38 201 GLU B O 1
ATOM 3700 N N . THR B 1 202 ? -13.547 11 12.898 1 96.88 202 THR B N 1
ATOM 3701 C CA . THR B 1 202 ? -13.328 11.453 11.531 1 96.88 202 THR B CA 1
ATOM 3702 C C . THR B 1 202 ? -12.867 10.297 10.648 1 96.88 202 THR B C 1
ATOM 3704 O O . THR B 1 202 ? -11.898 9.609 10.977 1 96.88 202 THR B O 1
ATOM 3707 N N . MET B 1 203 ? -13.531 10.078 9.484 1 96.19 203 MET B N 1
ATOM 3708 C CA . MET B 1 203 ? -13.156 9.039 8.531 1 96.19 203 MET B CA 1
ATOM 3709 C C . MET B 1 203 ? -11.883 9.414 7.793 1 96.19 203 MET B C 1
ATOM 3711 O O . MET B 1 203 ? -11.68 10.578 7.438 1 96.19 203 MET B O 1
ATOM 3715 N N . THR B 1 204 ? -11.055 8.383 7.59 1 96.31 204 THR B N 1
ATOM 3716 C CA . THR B 1 204 ? -9.875 8.633 6.773 1 96.31 204 THR B CA 1
ATOM 3717 C C . THR B 1 204 ? -10.266 8.93 5.328 1 96.31 204 THR B C 1
ATOM 3719 O O . THR B 1 204 ? -11.398 8.664 4.922 1 96.31 204 THR B O 1
ATOM 3722 N N . GLY B 1 205 ? -9.336 9.562 4.598 1 94.88 205 GLY B N 1
ATOM 3723 C CA . GLY B 1 205 ? -9.609 9.969 3.23 1 94.88 205 GLY B CA 1
ATOM 3724 C C . GLY B 1 205 ? -9.531 8.82 2.242 1 94.88 205 GLY B C 1
ATOM 3725 O O . GLY B 1 205 ? -9.336 7.668 2.633 1 94.88 205 GLY B O 1
ATOM 3726 N N . ALA B 1 206 ? -9.703 9.156 0.98 1 94.56 206 ALA B N 1
ATOM 3727 C CA . ALA B 1 206 ? -9.758 8.164 -0.091 1 94.56 206 ALA B CA 1
ATOM 3728 C C . ALA B 1 206 ? -8.367 7.59 -0.374 1 94.56 206 ALA B C 1
ATOM 3730 O O . ALA B 1 206 ? -8.234 6.43 -0.771 1 94.56 206 ALA B O 1
ATOM 3731 N N . GLU B 1 207 ? -7.438 8.492 -0.207 1 92.81 207 GLU B N 1
ATOM 3732 C CA . GLU B 1 207 ? -6.062 8.047 -0.417 1 92.81 207 GLU B CA 1
ATOM 3733 C C . GLU B 1 207 ? -5.363 7.766 0.911 1 92.81 207 GLU B C 1
ATOM 3735 O O . GLU B 1 207 ? -5.594 8.461 1.9 1 92.81 207 GLU B O 1
ATOM 3740 N N . SER B 1 208 ? -4.438 6.82 0.865 1 89.69 208 SER B N 1
ATOM 3741 C CA . SER B 1 208 ? -3.75 6.422 2.088 1 89.69 208 SER B CA 1
ATOM 3742 C C . SER B 1 208 ? -2.885 7.555 2.629 1 89.69 208 SER B C 1
ATOM 3744 O O . SER B 1 208 ? -2.607 7.613 3.828 1 89.69 208 SER B O 1
ATOM 3746 N N . THR B 1 209 ? -2.436 8.422 1.786 1 89.69 209 THR B N 1
ATOM 3747 C CA . THR B 1 209 ? -1.539 9.484 2.223 1 89.69 209 THR B CA 1
ATOM 3748 C C . THR B 1 209 ? -2.301 10.797 2.398 1 89.69 209 THR B C 1
ATOM 3750 O O . THR B 1 209 ? -1.698 11.836 2.652 1 89.69 209 THR B O 1
ATOM 3753 N N . SER B 1 210 ? -3.625 10.734 2.279 1 89.94 210 SER B N 1
ATOM 3754 C CA . SER B 1 210 ? -4.449 11.93 2.42 1 89.94 210 SER B CA 1
ATOM 3755 C C . SER B 1 210 ? -4.59 12.336 3.883 1 89.94 210 SER B C 1
ATOM 3757 O O . SER B 1 210 ? -4.449 11.5 4.781 1 89.94 210 SER B O 1
ATOM 3759 N N . LEU B 1 211 ? -4.785 13.617 4.109 1 94.06 211 LEU B N 1
ATOM 3760 C CA . LEU B 1 211 ? -5.117 14.172 5.414 1 94.06 211 LEU B CA 1
ATOM 3761 C C . LEU B 1 211 ? -6.52 14.781 5.41 1 94.06 211 LEU B C 1
ATOM 3763 O O . LEU B 1 211 ? -6.848 15.578 4.531 1 94.06 211 LEU B O 1
ATOM 3767 N N . VAL B 1 212 ? -7.316 14.344 6.359 1 96.06 212 VAL B N 1
ATOM 3768 C CA . VAL B 1 212 ? -8.664 14.898 6.488 1 96.06 212 VAL B CA 1
ATOM 3769 C C . VAL B 1 212 ? -8.703 15.898 7.641 1 96.06 212 VAL B C 1
ATOM 3771 O O . VAL B 1 212 ? -8.297 15.586 8.758 1 96.06 212 VAL B O 1
ATOM 3774 N N . ILE B 1 213 ? -9.211 17.078 7.375 1 95.81 213 ILE B N 1
ATOM 3775 C CA . ILE B 1 213 ? -9.273 18.141 8.375 1 95.81 213 ILE B CA 1
ATOM 3776 C C . ILE B 1 213 ? -10.484 17.938 9.281 1 95.81 213 ILE B C 1
ATOM 3778 O O . ILE B 1 213 ? -11.586 17.688 8.797 1 95.81 213 ILE B O 1
ATOM 3782 N N . ALA B 1 214 ? -10.242 18 10.531 1 97.12 214 ALA B N 1
ATOM 3783 C CA . ALA B 1 214 ? -11.312 18 11.531 1 97.12 214 ALA B CA 1
ATOM 3784 C C . ALA B 1 214 ? -11.305 19.312 12.328 1 97.12 214 ALA B C 1
ATOM 3786 O O . ALA B 1 214 ? -10.273 19.703 12.867 1 97.12 214 ALA B O 1
ATOM 3787 N N . ARG B 1 215 ? -12.438 19.875 12.43 1 96.56 215 ARG B N 1
ATOM 3788 C CA . ARG B 1 215 ? -12.562 21.094 13.211 1 96.56 215 ARG B CA 1
ATOM 3789 C C . ARG B 1 215 ? -12.969 20.781 14.648 1 96.56 215 ARG B C 1
ATOM 3791 O O . ARG B 1 215 ? -13.812 19.922 14.891 1 96.56 215 ARG B O 1
ATOM 3798 N N . GLY B 1 216 ? -12.328 21.5 15.484 1 96.19 216 GLY B N 1
ATOM 3799 C CA . GLY B 1 216 ? -12.609 21.297 16.891 1 96.19 216 GLY B CA 1
ATOM 3800 C C . GLY B 1 216 ? -13.562 22.344 17.469 1 96.19 216 GLY B C 1
ATOM 3801 O O . GLY B 1 216 ? -13.695 23.438 16.922 1 96.19 216 GLY B O 1
ATOM 3802 N N . THR B 1 217 ? -14.234 21.938 18.562 1 96 217 THR B N 1
ATOM 3803 C CA . THR B 1 217 ? -15.086 22.828 19.344 1 96 217 THR B CA 1
ATOM 3804 C C . THR B 1 217 ? -14.633 22.875 20.797 1 96 217 THR B C 1
ATOM 3806 O O . THR B 1 217 ? -14.367 21.828 21.406 1 96 217 THR B O 1
ATOM 3809 N N . CYS B 1 218 ? -14.547 24.062 21.266 1 95.62 218 CYS B N 1
ATOM 3810 C CA . CYS B 1 218 ? -14.102 24.203 22.641 1 95.62 218 CYS B CA 1
ATOM 3811 C C . CYS B 1 218 ? -15.055 23.516 23.594 1 95.62 218 CYS B C 1
ATOM 3813 O O . CYS B 1 218 ? -16.281 23.578 23.422 1 95.62 218 CYS B O 1
ATOM 3815 N N . ILE B 1 219 ? -14.484 22.875 24.594 1 94.62 219 ILE B N 1
ATOM 3816 C CA . ILE B 1 219 ? -15.305 22.203 25.594 1 94.62 219 ILE B CA 1
ATOM 3817 C C . ILE B 1 219 ? -16.016 23.25 26.469 1 94.62 219 ILE B C 1
ATOM 3819 O O . ILE B 1 219 ? -15.75 24.453 26.328 1 94.62 219 ILE B O 1
ATOM 3823 N N . ALA B 1 220 ? -16.875 22.734 27.312 1 93.62 220 ALA B N 1
ATOM 3824 C CA . ALA B 1 220 ? -17.641 23.625 28.172 1 93.62 220 ALA B CA 1
ATOM 3825 C C . ALA B 1 220 ? -16.719 24.469 29.062 1 93.62 220 ALA B C 1
ATOM 3827 O O . ALA B 1 220 ? -15.734 23.953 29.594 1 93.62 220 ALA B O 1
ATOM 3828 N N . ASN B 1 221 ? -17.047 25.719 29.219 1 94.44 221 ASN B N 1
ATOM 3829 C CA . ASN B 1 221 ? -16.359 26.656 30.094 1 94.44 221 ASN B CA 1
ATOM 3830 C C . ASN B 1 221 ? -14.977 27.016 29.547 1 94.44 221 ASN B C 1
ATOM 3832 O O . ASN B 1 221 ? -14.055 27.297 30.312 1 94.44 221 ASN B O 1
ATOM 3836 N N . SER B 1 222 ? -14.828 26.812 28.281 1 94.62 222 SER B N 1
ATOM 3837 C CA . SER B 1 222 ? -13.609 27.219 27.594 1 94.62 222 SER B CA 1
ATOM 3838 C C . SER B 1 222 ? -13.914 28.156 26.422 1 94.62 222 SER B C 1
ATOM 3840 O O . SER B 1 222 ? -15.07 28.344 26.047 1 94.62 222 SER B O 1
ATOM 3842 N N . GLU B 1 223 ? -12.875 28.922 26 1 95.44 223 GLU B N 1
ATOM 3843 C CA . GLU B 1 223 ? -13.023 29.859 24.875 1 95.44 223 GLU B CA 1
ATOM 3844 C C . GLU B 1 223 ? -11.844 29.734 23.906 1 95.44 223 GLU B C 1
ATOM 3846 O O . GLU B 1 223 ? -10.758 29.312 24.297 1 95.44 223 GLU B O 1
ATOM 3851 N N . GLU B 1 224 ? -12.133 30.156 22.625 1 94 224 GLU B N 1
ATOM 3852 C CA . GLU B 1 224 ? -11.109 30.062 21.594 1 94 224 GLU B CA 1
ATOM 3853 C C . GLU B 1 224 ? -9.992 31.078 21.844 1 94 224 GLU B C 1
ATOM 3855 O O . GLU B 1 224 ? -10.258 32.219 22.203 1 94 224 GLU B O 1
ATOM 3860 N N . VAL B 1 225 ? -8.766 30.641 21.766 1 89.31 225 VAL B N 1
ATOM 3861 C CA . VAL B 1 225 ? -7.605 31.516 21.906 1 89.31 225 VAL B CA 1
ATOM 3862 C C . VAL B 1 225 ? -6.91 31.656 20.562 1 89.31 225 VAL B C 1
ATOM 3864 O O . VAL B 1 225 ? -6.68 32.781 20.094 1 89.31 225 VAL B O 1
ATOM 3867 N N . ASP B 1 226 ? -6.508 30.578 19.953 1 85.56 226 ASP B N 1
ATOM 3868 C CA . ASP B 1 226 ? -5.871 30.531 18.641 1 85.56 226 ASP B CA 1
ATOM 3869 C C . ASP B 1 226 ? -6.723 29.75 17.641 1 85.56 226 ASP B C 1
ATOM 3871 O O . ASP B 1 226 ? -6.992 28.562 17.844 1 85.56 226 ASP B O 1
ATOM 3875 N N . VAL B 1 227 ? -7.066 30.562 16.594 1 85.38 227 VAL B N 1
ATOM 3876 C CA . VAL B 1 227 ? -7.969 29.953 15.625 1 85.38 227 VAL B CA 1
ATOM 3877 C C . VAL B 1 227 ? -7.312 29.953 14.242 1 85.38 227 VAL B C 1
ATOM 3879 O O . VAL B 1 227 ? -6.457 30.797 13.961 1 85.38 227 VAL B O 1
ATOM 3882 N N . PRO B 1 228 ? -7.691 28.922 13.453 1 90.38 228 PRO B N 1
ATOM 3883 C CA . PRO B 1 228 ? -8.734 27.906 13.602 1 90.38 228 PRO B CA 1
ATOM 3884 C C . PRO B 1 228 ? -8.273 26.703 14.406 1 90.38 228 PRO B C 1
ATOM 3886 O O . PRO B 1 228 ? -7.078 26.391 14.438 1 90.38 228 PRO B O 1
ATOM 3889 N N . ILE B 1 229 ? -9.242 26.094 15.172 1 94.19 229 ILE B N 1
ATOM 3890 C CA . ILE B 1 229 ? -8.969 24.875 15.93 1 94.19 229 ILE B CA 1
ATOM 3891 C C . ILE B 1 229 ? -9.141 23.656 15.023 1 94.19 229 ILE B C 1
ATOM 3893 O O . ILE B 1 229 ? -10.266 23.281 14.68 1 94.19 229 ILE B O 1
ATOM 3897 N N . LYS B 1 230 ? -7.969 23.062 14.672 1 95.31 230 LYS B N 1
ATOM 3898 C CA . LYS B 1 230 ? -8.023 21.984 13.68 1 95.31 230 LYS B CA 1
ATOM 3899 C C . LYS B 1 230 ? -7.102 20.844 14.07 1 95.31 230 LYS B C 1
ATOM 3901 O O . LYS B 1 230 ? -6.086 21.047 14.742 1 95.31 230 LYS B O 1
ATOM 3906 N N . LEU B 1 231 ? -7.516 19.641 13.75 1 95.88 231 LEU B N 1
ATOM 3907 C CA . LEU B 1 231 ? -6.68 18.438 13.68 1 95.88 231 LEU B CA 1
ATOM 3908 C C . LEU B 1 231 ? -6.75 17.812 12.297 1 95.88 231 LEU B C 1
ATOM 3910 O O . LEU B 1 231 ? -7.633 18.141 11.5 1 95.88 231 LEU B O 1
ATOM 3914 N N . TYR B 1 232 ? -5.758 17.016 12.016 1 95.25 232 TYR B N 1
ATOM 3915 C CA . TYR B 1 232 ? -5.723 16.297 10.75 1 95.25 232 TYR B CA 1
ATOM 3916 C C . TYR B 1 232 ? -5.691 14.797 10.961 1 95.25 232 TYR B C 1
ATOM 3918 O O . TYR B 1 232 ? -4.867 14.289 11.727 1 95.25 232 TYR B O 1
ATOM 3926 N N . CYS B 1 233 ? -6.613 14.086 10.32 1 95.69 233 CYS B N 1
ATOM 3927 C CA . CYS B 1 233 ? -6.68 12.633 10.391 1 95.69 233 CYS B CA 1
ATOM 3928 C C . CYS B 1 233 ? -5.941 11.992 9.219 1 95.69 233 CYS B C 1
ATOM 3930 O O . CYS B 1 233 ? -6.289 12.227 8.062 1 95.69 233 CYS B O 1
ATOM 3932 N N . ASN B 1 234 ? -4.938 11.164 9.516 1 94.5 234 ASN B N 1
ATOM 3933 C CA . ASN B 1 234 ? -4.172 10.562 8.43 1 94.5 234 ASN B CA 1
ATOM 3934 C C . ASN B 1 234 ? -4.777 9.227 7.988 1 94.5 234 ASN B C 1
ATOM 3936 O O . ASN B 1 234 ? -5.824 8.82 8.5 1 94.5 234 ASN B O 1
ATOM 3940 N N . GLY B 1 235 ? -4.156 8.555 7.066 1 94.12 235 GLY B N 1
ATOM 3941 C CA . GLY B 1 235 ? -4.703 7.352 6.461 1 94.12 235 GLY B CA 1
ATOM 3942 C C . GLY B 1 235 ? -4.727 6.164 7.402 1 94.12 235 GLY B C 1
ATOM 3943 O O . GLY B 1 235 ? -5.406 5.168 7.137 1 94.12 235 GLY B O 1
ATOM 3944 N N . ASP B 1 236 ? -4.023 6.234 8.508 1 94.5 236 ASP B N 1
ATOM 3945 C CA . ASP B 1 236 ? -3.98 5.145 9.477 1 94.5 236 ASP B CA 1
ATOM 3946 C C . ASP B 1 236 ? -4.969 5.387 10.617 1 94.5 236 ASP B C 1
ATOM 3948 O O . ASP B 1 236 ? -5.016 4.613 11.57 1 94.5 236 ASP B O 1
ATOM 3952 N N . GLY B 1 237 ? -5.672 6.469 10.508 1 95.31 237 GLY B N 1
ATOM 3953 C CA . GLY B 1 237 ? -6.605 6.801 11.57 1 95.31 237 GLY B CA 1
ATOM 3954 C C . GLY B 1 237 ? -5.938 7.441 12.773 1 95.31 237 GLY B C 1
ATOM 3955 O O . GLY B 1 237 ? -6.352 7.223 13.914 1 95.31 237 GLY B O 1
ATOM 3956 N N . GLU B 1 238 ? -4.895 8.156 12.516 1 94.5 238 GLU B N 1
ATOM 3957 C CA . GLU B 1 238 ? -4.168 8.859 13.57 1 94.5 238 GLU B CA 1
ATOM 3958 C C . GLU B 1 238 ? -4.297 10.367 13.43 1 94.5 238 GLU B C 1
ATOM 3960 O O . GLU B 1 238 ? -4.25 10.898 12.312 1 94.5 238 GLU B O 1
ATOM 3965 N N . TRP B 1 239 ? -4.523 11.023 14.57 1 94.88 239 TRP B N 1
ATOM 3966 C CA . TRP B 1 239 ? -4.586 12.484 14.57 1 94.88 239 TRP B CA 1
ATOM 3967 C C . TRP B 1 239 ? -3.191 13.086 14.438 1 94.88 239 TRP B C 1
ATOM 3969 O O . TRP B 1 239 ? -2.24 12.609 15.062 1 94.88 239 TRP B O 1
ATOM 3979 N N . MET B 1 240 ? -3.18 14.102 13.531 1 93 240 MET B N 1
ATOM 3980 C CA . MET B 1 240 ? -1.896 14.758 13.297 1 93 240 MET B CA 1
ATOM 3981 C C . MET B 1 240 ? -2.037 16.266 13.359 1 93 240 MET B C 1
ATOM 3983 O O . MET B 1 240 ? -3.123 16.812 13.133 1 93 240 MET B O 1
ATOM 3987 N N . VAL B 1 241 ? -1.024 16.984 13.828 1 90.5 241 VAL B N 1
ATOM 3988 C CA . VAL B 1 241 ? -0.777 18.406 13.617 1 90.5 241 VAL B CA 1
ATOM 3989 C C . VAL B 1 241 ? -1.873 19.219 14.297 1 90.5 241 VAL B C 1
ATOM 3991 O O . VAL B 1 241 ? -2.652 19.906 13.633 1 90.5 241 VAL B O 1
ATOM 3994 N N . PRO B 1 242 ? -1.848 19.297 15.5 1 91.06 242 PRO B N 1
ATOM 3995 C CA . PRO B 1 242 ? -2.797 20.172 16.188 1 91.06 242 PRO B CA 1
ATOM 3996 C C . PRO B 1 242 ? -2.549 21.656 15.875 1 91.06 242 PRO B C 1
ATOM 3998 O O . PRO B 1 242 ? -1.409 22.125 15.945 1 91.06 242 PRO B O 1
ATOM 4001 N N . ILE B 1 243 ? -3.586 22.297 15.445 1 89.38 243 ILE B N 1
ATOM 4002 C CA . ILE B 1 243 ? -3.539 23.734 15.195 1 89.38 243 ILE B CA 1
ATOM 4003 C C . ILE B 1 243 ? -4.594 24.438 16.047 1 89.38 243 ILE B C 1
ATOM 4005 O O . ILE B 1 243 ? -5.742 24 16.109 1 89.38 243 ILE B O 1
ATOM 4009 N N . GLY B 1 244 ? -4.152 25.516 16.688 1 89.31 244 GLY B N 1
ATOM 4010 C CA . GLY B 1 244 ? -5.078 26.297 17.5 1 89.31 244 GLY B CA 1
ATOM 4011 C C . GLY B 1 244 ? -5.312 25.688 18.875 1 89.31 244 GLY B C 1
ATOM 4012 O O . GLY B 1 244 ? -4.703 24.672 19.219 1 89.31 244 GLY B O 1
ATOM 4013 N N . SER B 1 245 ? -6.031 26.469 19.656 1 91.06 245 SER B N 1
ATOM 4014 C CA . SER B 1 245 ? -6.258 25.984 21.016 1 91.06 245 SER B CA 1
ATOM 4015 C C . SER B 1 245 ? -7.406 26.734 21.688 1 91.06 245 SER B C 1
ATOM 4017 O O . SER B 1 245 ? -7.793 27.812 21.234 1 91.06 245 SER B O 1
ATOM 4019 N N . CYS B 1 246 ? -7.973 26.031 22.672 1 94.69 246 CYS B N 1
ATOM 4020 C CA . CYS B 1 246 ? -8.914 26.609 23.625 1 94.69 246 CYS B CA 1
ATOM 4021 C C . CYS B 1 246 ? -8.289 26.734 25 1 94.69 246 CYS B C 1
ATOM 4023 O O . CYS B 1 246 ? -7.273 26.094 25.281 1 94.69 246 CYS B O 1
ATOM 4025 N N . THR B 1 247 ? -8.789 27.641 25.75 1 93.88 247 THR B N 1
ATOM 4026 C CA . THR B 1 247 ? -8.391 27.766 27.156 1 93.88 247 THR B CA 1
ATOM 4027 C C . THR B 1 247 ? -9.617 27.938 28.047 1 93.88 247 THR B C 1
ATOM 4029 O O . THR B 1 247 ? -10.672 28.359 27.578 1 93.88 247 THR B O 1
ATOM 4032 N N . CYS B 1 248 ? -9.414 27.516 29.25 1 94.06 248 CYS B N 1
ATOM 4033 C CA . CYS B 1 248 ? -10.508 27.688 30.203 1 94.06 248 CYS B CA 1
ATOM 4034 C C . CYS B 1 248 ? -10.859 29.156 30.359 1 94.06 248 CYS B C 1
ATOM 4036 O O . CYS B 1 248 ? -9.977 30.016 30.391 1 94.06 248 CYS B O 1
ATOM 4038 N N . LYS B 1 249 ? -12.219 29.453 30.406 1 94.38 249 LYS B N 1
ATOM 4039 C CA . LYS B 1 249 ? -12.68 30.812 30.656 1 94.38 249 LYS B CA 1
ATOM 4040 C C . LYS B 1 249 ? -12.242 31.297 32.031 1 94.38 249 LYS B C 1
ATOM 4042 O O . LYS B 1 249 ? -11.859 30.5 32.875 1 94.38 249 LYS B O 1
ATOM 4047 N N . ALA B 1 250 ? -12.289 32.625 32.094 1 92.56 250 ALA B N 1
ATOM 4048 C CA . ALA B 1 250 ? -11.984 33.188 33.406 1 92.56 250 ALA B CA 1
ATOM 4049 C C . ALA B 1 250 ? -12.875 32.594 34.469 1 92.56 250 ALA B C 1
ATOM 4051 O O . ALA B 1 250 ? -14.086 32.438 34.281 1 92.56 250 ALA B O 1
ATOM 4052 N N . GLY B 1 251 ? -12.32 32.219 35.625 1 92.69 251 GLY B N 1
ATOM 4053 C CA . GLY B 1 251 ? -13.07 31.625 36.719 1 92.69 251 GLY B CA 1
ATOM 4054 C C . GLY B 1 251 ? -13.062 30.109 36.719 1 92.69 251 GLY B C 1
ATOM 4055 O O . GLY B 1 251 ? -13.555 29.469 37.625 1 92.69 251 GLY B O 1
ATOM 4056 N N . PHE B 1 252 ? -12.641 29.609 35.625 1 93.69 252 PHE B N 1
ATOM 4057 C CA . PHE B 1 252 ? -12.539 28.172 35.5 1 93.69 252 PHE B CA 1
ATOM 4058 C C . PHE B 1 252 ? -11.086 27.734 35.406 1 93.69 252 PHE B C 1
ATOM 4060 O O . PHE B 1 252 ? -10.25 28.469 34.906 1 93.69 252 PHE B O 1
ATOM 4067 N N . GLU B 1 253 ? -10.719 26.516 36 1 92.06 253 GLU B N 1
ATOM 4068 C CA . GLU B 1 253 ? -9.352 26 35.938 1 92.06 253 GLU B CA 1
ATOM 4069 C C . GLU B 1 253 ? -9.297 24.641 35.25 1 92.06 253 GLU B C 1
ATOM 4071 O O . GLU B 1 253 ? -10.211 23.828 35.406 1 92.06 253 GLU B O 1
ATOM 4076 N N . PRO B 1 254 ? -8.156 24.484 34.469 1 89.56 254 PRO B N 1
ATOM 4077 C CA . PRO B 1 254 ? -8.008 23.172 33.812 1 89.56 254 PRO B CA 1
ATOM 4078 C C . PRO B 1 254 ? -7.922 22.016 34.812 1 89.56 254 PRO B C 1
ATOM 4080 O O . PRO B 1 254 ? -7.301 22.156 35.875 1 89.56 254 PRO B O 1
ATOM 4083 N N . ASP B 1 255 ? -8.703 21.047 34.5 1 84.88 255 ASP B N 1
ATOM 4084 C CA . ASP B 1 255 ? -8.609 19.797 35.25 1 84.88 255 ASP B CA 1
ATOM 4085 C C . ASP B 1 255 ? -8.172 18.656 34.375 1 84.88 255 ASP B C 1
ATOM 4087 O O . ASP B 1 255 ? -8.961 18.156 33.562 1 84.88 255 ASP B O 1
ATOM 4091 N N . ASN B 1 256 ? -7.066 18.156 34.438 1 78.62 256 ASN B N 1
ATOM 4092 C CA . ASN B 1 256 ? -6.449 17.047 33.719 1 78.62 256 ASN B CA 1
ATOM 4093 C C . ASN B 1 256 ? -6.402 17.328 32.219 1 78.62 256 ASN B C 1
ATOM 4095 O O . ASN B 1 256 ? -6.422 16.391 31.406 1 78.62 256 ASN B O 1
ATOM 4099 N N . GLY B 1 257 ? -6.566 18.547 31.75 1 71.56 257 GLY B N 1
ATOM 4100 C CA . GLY B 1 257 ? -6.352 18.969 30.375 1 71.56 257 GLY B CA 1
ATOM 4101 C C . GLY B 1 257 ? -7.574 18.781 29.5 1 71.56 257 GLY B C 1
ATOM 4102 O O . GLY B 1 257 ? -7.586 19.219 28.344 1 71.56 257 GLY B O 1
ATOM 4103 N N . ASN B 1 258 ? -8.617 18.297 30.031 1 81.12 258 ASN B N 1
ATOM 4104 C CA . ASN B 1 258 ? -9.773 18.031 29.172 1 81.12 258 ASN B CA 1
ATOM 4105 C C . ASN B 1 258 ? -11.055 18.594 29.781 1 81.12 258 ASN B C 1
ATOM 4107 O O . ASN B 1 258 ? -12.148 18.328 29.281 1 81.12 258 ASN B O 1
ATOM 4111 N N . VAL B 1 259 ? -10.883 19.25 30.953 1 88.06 259 VAL B N 1
ATOM 4112 C CA . VAL B 1 259 ? -12.062 19.797 31.609 1 88.06 259 VAL B CA 1
ATOM 4113 C C . VAL B 1 259 ? -11.727 21.156 32.219 1 88.06 259 VAL B C 1
ATOM 4115 O O . VAL B 1 259 ? -10.609 21.375 32.688 1 88.06 259 VAL B O 1
ATOM 4118 N N . CYS B 1 260 ? -12.656 22 32.094 1 92.06 260 CYS B N 1
ATOM 4119 C CA . CYS B 1 260 ? -12.594 23.281 32.781 1 92.06 260 CYS B CA 1
ATOM 4120 C C . CYS B 1 260 ? -13.594 23.297 33.938 1 92.06 260 CYS B C 1
ATOM 4122 O O . CYS B 1 260 ? -14.805 23.297 33.719 1 92.06 260 CYS B O 1
ATOM 4124 N N . ARG B 1 261 ? -13 23.312 35.188 1 91.25 261 ARG B N 1
ATOM 4125 C CA . ARG B 1 261 ? -13.844 23.25 36.375 1 91.25 261 ARG B CA 1
ATOM 4126 C C . ARG B 1 261 ? -13.891 24.609 37.062 1 91.25 261 ARG B C 1
ATOM 4128 O O . ARG B 1 261 ? -12.875 25.297 37.188 1 91.25 261 ARG B O 1
ATOM 4135 N N . GLY B 1 262 ? -15.141 25.031 37.5 1 85.88 262 GLY B N 1
ATOM 4136 C CA . GLY B 1 262 ? -15.328 26.281 38.219 1 85.88 262 GLY B CA 1
ATOM 4137 C C . GLY B 1 262 ? -14.711 26.266 39.594 1 85.88 262 GLY B C 1
ATOM 4138 O O . GLY B 1 262 ? -14.594 25.203 40.219 1 85.88 262 GLY B O 1
ATOM 4139 N N . GLU B 1 263 ? -14.016 27.375 40.031 1 73.44 263 GLU B N 1
ATOM 4140 C CA . GLU B 1 263 ? -13.508 27.547 41.375 1 73.44 263 GLU B CA 1
ATOM 4141 C C . GLU B 1 263 ? -14.609 27.359 42.438 1 73.44 263 GLU B C 1
ATOM 4143 O O . GLU B 1 263 ? -15.688 27.953 42.312 1 73.44 263 GLU B O 1
ATOM 4148 N N . ILE B 1 264 ? -14.766 26.25 43.031 1 60.81 264 ILE B N 1
ATOM 4149 C CA . ILE B 1 264 ? -15.641 26.234 44.219 1 60.81 264 ILE B CA 1
ATOM 4150 C C . ILE B 1 264 ? -15.211 27.328 45.188 1 60.81 264 ILE B C 1
ATOM 4152 O O . ILE B 1 264 ? -14.055 27.375 45.625 1 60.81 264 ILE B O 1
ATOM 4156 N N . SER B 1 265 ? -15.727 28.516 45.094 1 52.47 265 SER B N 1
ATOM 4157 C CA . SER B 1 265 ? -15.539 29.406 46.219 1 52.47 265 SER B CA 1
ATOM 4158 C C . SER B 1 265 ? -15.547 28.625 47.562 1 52.47 265 SER B C 1
ATOM 4160 O O . SER B 1 265 ? -16.469 27.844 47.812 1 52.47 265 SER B O 1
ATOM 4162 N N . SER B 1 266 ? -14.469 28.188 48.062 1 49.81 266 SER B N 1
ATOM 4163 C CA . SER B 1 266 ? -14.5 27.75 49.469 1 49.81 266 SER B CA 1
ATOM 4164 C C . SER B 1 266 ? -15.516 28.547 50.25 1 49.81 266 SER B C 1
ATOM 4166 O O . SER B 1 266 ? -15.594 29.781 50.156 1 49.81 266 SER B O 1
ATOM 4168 N N . PRO B 1 267 ? -16.641 27.953 50.781 1 46.56 267 PRO B N 1
ATOM 4169 C CA . PRO B 1 267 ? -17.359 28.688 51.812 1 46.56 267 PRO B CA 1
ATOM 4170 C C . PRO B 1 267 ? -16.438 29.344 52.812 1 46.56 267 PRO B C 1
ATOM 4172 O O . PRO B 1 267 ? -15.414 28.781 53.188 1 46.56 267 PRO B O 1
ATOM 4175 N N . HIS B 1 268 ? -16.156 30.625 52.719 1 39.41 268 HIS B N 1
ATOM 4176 C CA . HIS B 1 268 ? -15.664 31.25 53.938 1 39.41 268 HIS B CA 1
ATOM 4177 C C . HIS B 1 268 ? -16.312 30.625 55.156 1 39.41 268 HIS B C 1
ATOM 4179 O O . HIS B 1 268 ? -17.531 30.672 55.344 1 39.41 268 HIS B O 1
ATOM 4185 N N . SER B 1 269 ? -15.859 29.375 55.625 1 28.91 269 SER B N 1
ATOM 4186 C CA . SER B 1 269 ? -16.031 29.266 57.062 1 28.91 269 SER B CA 1
ATOM 4187 C C . SER B 1 269 ? -15.188 30.297 57.812 1 28.91 269 SER B C 1
ATOM 4189 O O . SER B 1 269 ? -14.062 30.578 57.406 1 28.91 269 SER B O 1
#

Organism: Oncorhynchus mykiss (NCBI:txid8022)

pLDDT: mean 86.96, std 15.7, range [19.92, 98.75]

Sequence (538 aa):
MELTISDVKAKETVMDTRTATAELGWIAYPASGWEEVSGYDENLNTIRTYQVCNVFEPSQNNWLLTTFIDRRGAQRVYVEMRFTVRDCSSIPSVPGSCKETFNLYYYETDSVIATTKGTSFWMEAPYLKVDTIAADESFSQVDFGGRLMKVNTEVRSFGPLSRNGFYLAFQDYGACMSLLSVRVFHKKCPSVVQNFAIFPETMTGAESTSLVIARGTCIANSEEVDVPIKLYCNGDGEWMVPIGSCTCKAGFEPDNGNVCRGEISSPHSMELTISDVKAKETVMDTRTATAELGWIAYPASGWEEVSGYDENLNTIRTYQVCNVFEPSQNNWLLTTFIDRRGAQRVYVEMRFTVRDCSSIPSVPGSCKETFNLYYYETDSVIATTKGTSFWMEAPYLKVDTIAADESFSQVDFGGRLMKVNTEVRSFGPLSRNGFYLAFQDYGACMSLLSVRVFHKKCPSVVQNFAIFPETMTGAESTSLVIARGTCIANSEEVDVPIKLYCNGDGEWMVPIGSCTCKAGFEPDNGNVCRGEISSPHS

Solvent-accessible surface area (backbone atoms only — not comparable to full-atom values): 28640 Å² total; per-residue (Å²): 134,80,82,81,72,67,72,76,62,12,56,47,76,63,42,72,32,76,72,29,65,59,87,81,72,55,49,42,40,51,73,81,34,41,40,80,43,84,40,61,47,99,84,65,43,68,20,34,25,38,35,33,68,52,30,76,47,74,86,41,68,25,29,38,30,53,55,76,34,60,46,82,83,45,22,30,42,34,40,37,37,32,30,35,33,42,36,53,66,62,48,79,82,54,83,39,40,49,34,66,44,36,34,38,28,37,37,75,32,75,61,82,71,62,77,80,52,50,71,67,53,68,74,65,49,82,59,44,77,73,47,51,46,48,54,79,45,62,36,57,78,84,45,62,92,82,46,71,76,43,71,29,79,47,73,49,69,56,56,68,53,83,59,50,22,31,30,44,34,40,40,32,55,14,23,40,33,34,46,49,27,46,35,32,31,32,38,21,18,60,60,43,70,57,54,30,16,41,31,66,65,40,70,23,36,50,42,61,60,29,70,28,82,40,64,42,41,55,38,72,56,36,39,85,72,37,82,66,40,34,36,26,23,23,35,74,16,42,80,40,74,78,34,54,32,30,41,51,32,91,70,29,41,75,48,92,60,66,40,37,43,67,67,71,74,70,73,82,124,132,78,83,84,70,65,70,76,62,11,56,49,74,61,43,70,31,75,72,30,64,59,86,81,74,56,49,44,40,51,74,83,34,42,39,79,43,85,40,63,48,100,82,65,44,68,19,34,24,39,36,33,68,53,29,75,46,73,87,41,66,24,30,38,30,52,53,78,34,59,47,81,85,44,21,30,40,34,42,37,39,32,31,35,33,40,34,54,66,62,47,79,83,53,81,38,42,50,34,64,44,36,35,37,29,35,38,76,32,74,62,80,71,61,76,80,52,50,72,66,54,68,72,65,49,83,59,44,77,74,46,50,47,48,53,81,45,63,36,57,78,81,49,64,93,77,47,69,76,43,69,30,77,47,74,50,69,55,56,67,51,83,60,50,22,31,30,46,34,39,38,34,55,14,24,38,35,34,46,49,26,46,35,32,31,32,39,21,17,59,60,44,68,55,53,30,16,40,32,66,64,40,68,22,34,50,42,59,59,32,70,28,81,40,65,44,42,58,37,72,57,35,38,84,72,36,82,67,36,33,35,26,23,23,35,73,16,41,79,39,74,78,34,53,33,30,39,52,31,91,68,29,41,74,48,95,61,64,40,38,42,66,66,72,74,68,73,84,120